Protein AF-0000000068859421 (afdb_homodimer)

Radius of gyration: 28.83 Å; Cα contacts (8 Å, |Δi|>4): 813; chains: 2; bounding box: 102×60×61 Å

pLDDT: mean 76.68, std 23.18, range [29.81, 97.19]

Solvent-accessible surface area (backbone atoms only — not comparable to full-atom values): 22237 Å² total; per-residue (Å²): 136,80,77,77,73,75,71,74,65,72,76,71,73,74,74,86,30,51,60,70,56,60,50,38,40,32,40,31,34,32,44,59,97,84,41,55,30,32,34,34,41,42,32,39,85,33,87,92,76,21,36,33,40,37,36,40,29,18,38,60,92,43,67,87,47,75,74,42,57,28,27,34,34,37,43,57,44,96,71,77,30,45,34,34,36,39,23,40,29,54,62,86,46,54,76,85,67,36,41,71,36,33,52,42,53,54,40,76,32,78,89,63,52,26,34,38,21,67,34,52,30,60,50,92,81,42,39,32,32,35,42,38,33,48,71,79,50,35,36,38,38,38,38,32,24,60,45,97,86,67,43,53,37,79,38,50,34,44,33,32,53,32,60,72,48,53,56,53,56,62,60,69,48,69,72,74,51,71,60,63,73,45,35,59,58,47,47,50,48,45,47,50,47,48,50,52,50,58,69,64,49,73,79,74,76,84,129,136,80,77,78,72,75,71,74,65,72,75,71,71,74,75,85,29,49,60,71,56,62,51,39,41,32,40,29,33,33,43,59,96,83,42,56,32,31,34,34,41,40,31,38,84,34,86,92,76,22,36,33,39,37,35,40,29,18,38,62,93,44,67,86,47,75,76,43,58,27,27,34,34,36,44,57,45,97,69,75,31,44,35,32,37,39,23,40,29,53,60,87,47,55,77,86,69,36,42,70,36,31,52,42,52,53,40,77,33,79,90,63,52,26,34,40,22,68,33,54,31,61,49,93,80,41,40,31,33,34,44,38,33,46,69,82,50,34,36,39,38,39,38,31,25,62,45,98,86,67,42,52,39,79,37,47,35,45,34,31,52,32,60,69,49,53,56,53,55,60,61,70,49,69,72,73,54,72,59,62,71,46,37,57,59,48,48,51,48,46,47,52,49,50,50,53,49,58,69,63,48,74,81,74,74,82,128

Sequence (414 aa):
MEALLLCALPSITSAWTFREFMHGDWDLEGARGGVPLLARYSLDLADGGGLAGKYTEASRDDPSTTLREMVVRVDFDAGAGHQGSFRMGKSGADPAETEPVFDFDFEERNGGAAWLSESTWLGKSGGTIQFSVVGNDAFVLTHATVDAEGRPKLVHWAAKRSERAAATGNASKPKRSLLQRWGWYLGAAILVCAYRVSKDAPKAKPAMEALLLCALPSITSAWTFREFMHGDWDLEGARGGVPLLARYSLDLADGGGLAGKYTEASRDDPSTTLREMVVRVDFDAGAGHQGSFRMGKSGADPAETEPVFDFDFEERNGGAAWLSESTWLGKSGGTIQFSVVGNDAFVLTHATVDAEGRPKLVHWAAKRSERAAATGNASKPKRSLLQRWGWYLGAAILVCAYRVSKDAPKAKPA

Nearest PDB structures (foldseek):
  8ah9-assembly1_A  TM=6.477E-01  e=1.050E-03  synthetic construct
  4nw4-assembly1_A  TM=3.604E-01  e=4.054E-03  Enterococcus faecalis V583
  4kh8-assembly1_A  TM=3.483E-01  e=1.127E-01  Enterococcus faecalis V583
  3rpx-assembly1_C  TM=6.781E-01  e=7.189E+00  Homo sapiens
  8ah9-assembly1_A  TM=6.473E-01  e=1.124E-03  synthetic construct

Structure (mmCIF, N/CA/C/O backbone):
data_AF-0000000068859421-model_v1
#
loop_
_entity.id
_entity.type
_entity.pdbx_description
1 polymer 'Uncharacterized protein'
#
loop_
_atom_site.group_PDB
_atom_site.id
_atom_site.type_symbol
_atom_site.label_atom_id
_atom_site.label_alt_id
_atom_site.label_comp_id
_atom_site.label_asym_id
_atom_site.label_entity_id
_atom_site.label_seq_id
_atom_site.pdbx_PDB_ins_code
_atom_site.Cartn_x
_atom_site.Cartn_y
_atom_site.Cartn_z
_atom_site.occupancy
_atom_site.B_iso_or_equiv
_atom_site.auth_seq_id
_atom_site.auth_comp_id
_atom_site.auth_asym_id
_atom_site.auth_atom_id
_atom_site.pdbx_PDB_model_num
ATOM 1 N N . MET A 1 1 ? 46.844 5.707 -33.438 1 32.88 1 MET A N 1
ATOM 2 C CA . MET A 1 1 ? 45.875 6.578 -32.781 1 32.88 1 MET A CA 1
ATOM 3 C C . MET A 1 1 ? 44.5 5.949 -32.781 1 32.88 1 MET A C 1
ATOM 5 O O . MET A 1 1 ? 43.719 6.164 -33.688 1 32.88 1 MET A O 1
ATOM 9 N N . GLU A 1 2 ? 44.406 4.656 -32.406 1 39.38 2 GLU A N 1
ATOM 10 C CA . GLU A 1 2 ? 43.156 3.895 -32.375 1 39.38 2 GLU A CA 1
ATOM 11 C C . GLU A 1 2 ? 42.25 4.383 -31.25 1 39.38 2 GLU A C 1
ATOM 13 O O . GLU A 1 2 ? 42.656 4.469 -30.094 1 39.38 2 GLU A O 1
ATOM 18 N N . ALA A 1 3 ? 41.281 5.273 -31.641 1 35.69 3 ALA A N 1
ATOM 19 C CA . ALA A 1 3 ? 40.156 5.758 -30.828 1 35.69 3 ALA A CA 1
ATOM 20 C C . ALA A 1 3 ? 39.375 4.594 -30.219 1 35.69 3 ALA A C 1
ATOM 22 O O . ALA A 1 3 ? 38.812 3.785 -30.953 1 35.69 3 ALA A O 1
ATOM 23 N N . LEU A 1 4 ? 39.875 4.117 -29.109 1 37.03 4 LEU A N 1
ATOM 24 C CA . LEU A 1 4 ? 39 3.254 -28.344 1 37.03 4 LEU A CA 1
ATOM 25 C C . LEU A 1 4 ? 37.656 3.945 -28.062 1 37.03 4 LEU A C 1
ATOM 27 O O . LEU A 1 4 ? 37.594 4.922 -27.312 1 37.03 4 LEU A O 1
ATOM 31 N N . LEU A 1 5 ? 36.781 3.977 -29.094 1 33.84 5 LEU A N 1
ATOM 32 C CA . LEU A 1 5 ? 35.406 4.312 -28.844 1 33.84 5 LEU A CA 1
ATOM 33 C C . LEU A 1 5 ? 34.812 3.438 -27.734 1 33.84 5 LEU A C 1
ATOM 35 O O . LEU A 1 5 ? 34.625 2.232 -27.922 1 33.84 5 LEU A O 1
ATOM 39 N N . LEU A 1 6 ? 35.156 3.734 -26.516 1 36.88 6 LEU A N 1
ATOM 40 C CA . LEU A 1 6 ? 34.312 3.191 -25.453 1 36.88 6 LEU A CA 1
ATOM 41 C C . LEU A 1 6 ? 32.844 3.438 -25.734 1 36.88 6 LEU A C 1
ATOM 43 O O . LEU A 1 6 ? 32.375 4.582 -25.719 1 36.88 6 LEU A O 1
ATOM 47 N N . CYS A 1 7 ? 32.219 2.682 -26.625 1 34.28 7 CYS A N 1
ATOM 48 C CA . CYS A 1 7 ? 30.766 2.646 -26.734 1 34.28 7 CYS A CA 1
ATOM 49 C C . CYS A 1 7 ? 30.109 2.582 -25.359 1 34.28 7 CYS A C 1
ATOM 51 O O . CYS A 1 7 ? 30.266 1.6 -24.641 1 34.28 7 CYS A O 1
ATOM 53 N N . ALA A 1 8 ? 30.031 3.693 -24.719 1 37.78 8 ALA A N 1
ATOM 54 C CA . ALA A 1 8 ? 29.047 3.771 -23.641 1 37.78 8 ALA A CA 1
ATOM 55 C C . ALA A 1 8 ? 27.766 3.027 -24.016 1 37.78 8 ALA A C 1
ATOM 57 O O . ALA A 1 8 ? 27.016 3.467 -24.891 1 37.78 8 ALA A O 1
ATOM 58 N N . LEU A 1 9 ? 27.75 1.721 -24.016 1 38.5 9 LEU A N 1
ATOM 59 C CA . LEU A 1 9 ? 26.453 1.032 -24.094 1 38.5 9 LEU A CA 1
ATOM 60 C C . LEU A 1 9 ? 25.422 1.703 -23.203 1 38.5 9 LEU A C 1
ATOM 62 O O . LEU A 1 9 ? 25.672 1.931 -22.016 1 38.5 9 LEU A O 1
ATOM 66 N N . PRO A 1 10 ? 24.562 2.441 -23.703 1 41.28 10 PRO A N 1
ATOM 67 C CA . PRO A 1 10 ? 23.469 2.889 -22.844 1 41.28 10 PRO A CA 1
ATOM 68 C C . PRO A 1 10 ? 22.969 1.79 -21.906 1 41.28 10 PRO A C 1
ATOM 70 O O . PRO A 1 10 ? 22.812 0.642 -22.328 1 41.28 10 PRO A O 1
ATOM 73 N N . SER A 1 11 ? 23.469 1.696 -20.75 1 39.78 11 SER A N 1
ATOM 74 C CA . SER A 1 11 ? 22.766 0.856 -19.781 1 39.78 11 SER A CA 1
ATOM 75 C C . SER A 1 11 ? 21.25 0.879 -20.016 1 39.78 11 SER A C 1
ATOM 77 O O . SER A 1 11 ? 20.609 1.908 -19.812 1 39.78 11 SER A O 1
ATOM 79 N N . ILE A 1 12 ? 20.734 0.264 -20.984 1 39.09 12 ILE A N 1
ATOM 80 C CA . ILE A 1 12 ? 19.312 -0.001 -21.078 1 39.09 12 ILE A CA 1
ATOM 81 C C . ILE A 1 12 ? 18.75 -0.353 -19.703 1 39.09 12 ILE A C 1
ATOM 83 O O . ILE A 1 12 ? 19.016 -1.439 -19.172 1 39.09 12 ILE A O 1
ATOM 87 N N . THR A 1 13 ? 18.828 0.462 -18.75 1 50.66 13 THR A N 1
ATOM 88 C CA . THR A 1 13 ? 18.047 0.221 -17.531 1 50.66 13 THR A CA 1
ATOM 89 C C . THR A 1 13 ? 16.719 -0.453 -17.875 1 50.66 13 THR A C 1
ATOM 91 O O . THR A 1 13 ? 15.938 0.079 -18.656 1 50.66 13 THR A O 1
ATOM 94 N N . SER A 1 14 ? 16.672 -1.712 -18.031 1 62.25 14 SER A N 1
ATOM 95 C CA . SER A 1 14 ? 15.508 -2.521 -18.375 1 62.25 14 SER A CA 1
ATOM 96 C C . SER A 1 14 ? 14.25 -2.002 -17.672 1 62.25 14 SER A C 1
ATOM 98 O O . SER A 1 14 ? 14.281 -1.697 -16.484 1 62.25 14 SER A O 1
ATOM 100 N N . ALA A 1 15 ? 13.297 -1.542 -18.422 1 80.31 15 ALA A N 1
ATOM 101 C CA . ALA A 1 15 ? 11.984 -1.053 -18 1 80.31 15 ALA A CA 1
ATOM 102 C C . ALA A 1 15 ? 11.32 -2.023 -17.031 1 80.31 15 ALA A C 1
ATOM 104 O O . ALA A 1 15 ? 11.484 -3.24 -17.156 1 80.31 15 ALA A O 1
ATOM 105 N N . TRP A 1 16 ? 10.914 -1.657 -15.938 1 87.06 16 TRP A N 1
ATOM 106 C CA . TRP A 1 16 ? 10.219 -2.441 -14.922 1 87.06 16 TRP A CA 1
ATOM 107 C C . TRP A 1 16 ? 9.109 -3.275 -15.547 1 87.06 16 TRP A C 1
ATOM 109 O O . TRP A 1 16 ? 8.344 -2.779 -16.375 1 87.06 16 TRP A O 1
ATOM 119 N N . THR A 1 17 ? 9.125 -4.578 -15.281 1 90.31 17 THR A N 1
ATOM 120 C CA . THR A 1 17 ? 7.977 -5.426 -15.594 1 90.31 17 THR A CA 1
ATOM 121 C C . THR A 1 17 ? 7.523 -6.191 -14.352 1 90.31 17 THR A C 1
ATOM 123 O O . THR A 1 17 ? 8.344 -6.555 -13.508 1 90.31 17 THR A O 1
ATOM 126 N N . PHE A 1 18 ? 6.324 -6.5 -14.305 1 93.44 18 PHE A N 1
ATOM 127 C CA . PHE A 1 18 ? 5.812 -7.238 -13.156 1 93.44 18 PHE A CA 1
ATOM 128 C C . PHE A 1 18 ? 6.355 -8.664 -13.141 1 93.44 18 PHE A C 1
ATOM 130 O O . PHE A 1 18 ? 6.551 -9.25 -12.078 1 93.44 18 PHE A O 1
ATOM 137 N N . ARG A 1 19 ? 6.578 -9.195 -14.305 1 93 19 ARG A N 1
ATOM 138 C CA . ARG A 1 19 ? 7.145 -10.539 -14.406 1 93 19 ARG A CA 1
ATOM 139 C C . ARG A 1 19 ? 8.484 -10.625 -13.688 1 93 19 ARG A C 1
ATOM 141 O O . ARG A 1 19 ? 8.695 -11.516 -12.859 1 93 19 ARG A O 1
ATOM 148 N N . GLU A 1 20 ? 9.367 -9.695 -14.008 1 91.12 20 GLU A N 1
ATOM 149 C CA . GLU A 1 20 ? 10.68 -9.68 -13.367 1 91.12 20 GLU A CA 1
ATOM 150 C C . GLU A 1 20 ? 10.57 -9.336 -11.891 1 91.12 20 GLU A C 1
ATOM 152 O O . GLU A 1 20 ? 11.289 -9.898 -11.062 1 91.12 20 GLU A O 1
ATOM 157 N N . PHE A 1 21 ? 9.734 -8.492 -11.602 1 92.81 21 PHE A N 1
ATOM 158 C CA . PHE A 1 21 ? 9.555 -8.062 -10.219 1 92.81 21 PHE A CA 1
ATOM 159 C C . PHE A 1 21 ? 9.094 -9.234 -9.344 1 92.81 21 PHE A C 1
ATOM 161 O O . PHE A 1 21 ? 9.641 -9.453 -8.266 1 92.81 21 PHE A O 1
ATOM 168 N N . MET A 1 22 ? 8.07 -9.992 -9.812 1 95.5 22 MET A N 1
ATOM 169 C CA . MET A 1 22 ? 7.402 -10.992 -8.977 1 95.5 22 MET A CA 1
ATOM 170 C C . MET A 1 22 ? 8.195 -12.297 -8.953 1 95.5 22 MET A C 1
ATOM 172 O O . MET A 1 22 ? 7.965 -13.148 -8.086 1 95.5 22 MET A O 1
ATOM 176 N N . HIS A 1 23 ? 9.086 -12.43 -9.883 1 94.94 23 HIS A N 1
ATOM 177 C CA . HIS A 1 23 ? 9.906 -13.633 -9.93 1 94.94 23 HIS A CA 1
ATOM 178 C C . HIS A 1 23 ? 10.742 -13.781 -8.656 1 94.94 23 HIS A C 1
ATOM 180 O O . HIS A 1 23 ? 11.367 -12.82 -8.203 1 94.94 23 HIS A O 1
ATOM 186 N N . GLY A 1 24 ? 10.688 -15 -8.125 1 95.94 24 GLY A N 1
ATOM 187 C CA . GLY A 1 24 ? 11.508 -15.289 -6.957 1 95.94 24 GLY A CA 1
ATOM 188 C C . GLY A 1 24 ? 10.695 -15.516 -5.695 1 95.94 24 GLY A C 1
ATOM 189 O O . GLY A 1 24 ? 9.5 -15.805 -5.766 1 95.94 24 GLY A O 1
ATOM 190 N N . ASP A 1 25 ? 11.391 -15.469 -4.578 1 96.88 25 ASP A N 1
ATOM 191 C CA . ASP A 1 25 ? 10.781 -15.766 -3.283 1 96.88 25 ASP A CA 1
ATOM 192 C C . ASP A 1 25 ? 10.383 -14.484 -2.557 1 96.88 25 ASP A C 1
ATOM 194 O O . ASP A 1 25 ? 11.164 -13.531 -2.494 1 96.88 25 ASP A O 1
ATOM 198 N N . TRP A 1 26 ? 9.195 -14.539 -2.055 1 95.94 26 TRP A N 1
ATOM 199 C CA . TRP A 1 26 ? 8.641 -13.398 -1.333 1 95.94 26 TRP A CA 1
ATOM 200 C C . TRP A 1 26 ? 8.148 -13.82 0.048 1 95.94 26 TRP A C 1
ATOM 202 O O . TRP A 1 26 ? 7.461 -14.836 0.186 1 95.94 26 TRP A O 1
ATOM 212 N N . ASP A 1 27 ? 8.484 -13.07 1.048 1 93.94 27 ASP A N 1
ATOM 213 C CA . ASP A 1 27 ? 7.945 -13.227 2.396 1 93.94 27 ASP A CA 1
ATOM 214 C C . ASP A 1 27 ? 6.852 -12.203 2.676 1 93.94 27 ASP A C 1
ATOM 216 O O . ASP A 1 27 ? 7.066 -11 2.508 1 93.94 27 ASP A O 1
ATOM 220 N N . LEU A 1 28 ? 5.738 -12.648 3.08 1 94.88 28 LEU A N 1
ATOM 221 C CA . LEU A 1 28 ? 4.598 -11.773 3.348 1 94.88 28 LEU A CA 1
ATOM 222 C C . LEU A 1 28 ? 4.203 -11.828 4.82 1 94.88 28 LEU A C 1
ATOM 224 O O . LEU A 1 28 ? 4.336 -12.875 5.461 1 94.88 28 LEU A O 1
ATOM 228 N N . GLU A 1 29 ? 3.727 -10.758 5.305 1 94.12 29 GLU A N 1
ATOM 229 C CA . GLU A 1 29 ? 3.098 -10.664 6.621 1 94.12 29 GLU A CA 1
ATOM 230 C C . GLU A 1 29 ? 1.745 -9.969 6.535 1 94.12 29 GLU A C 1
ATOM 232 O O . GLU A 1 29 ? 1.6 -8.969 5.828 1 94.12 29 GLU A O 1
ATOM 237 N N . GLY A 1 30 ? 0.806 -10.508 7.145 1 91.31 30 GLY A N 1
ATOM 238 C CA . GLY A 1 30 ? -0.535 -9.953 7.188 1 91.31 30 GLY A CA 1
ATOM 239 C C . GLY A 1 30 ? -1.342 -10.422 8.383 1 91.31 30 GLY A C 1
ATOM 240 O O . GLY A 1 30 ? -0.776 -10.859 9.391 1 91.31 30 GLY A O 1
ATOM 241 N N . ALA A 1 31 ? -2.57 -10.039 8.297 1 84.75 31 ALA A N 1
ATOM 242 C CA . ALA A 1 31 ? -3.486 -10.477 9.344 1 84.75 31 ALA A CA 1
ATOM 243 C C . ALA A 1 31 ? -4.871 -10.766 8.781 1 84.75 31 ALA A C 1
ATOM 245 O O . ALA A 1 31 ? -5.32 -10.094 7.848 1 84.75 31 ALA A O 1
ATOM 246 N N . ARG A 1 32 ? -5.438 -11.703 9.273 1 81.56 32 ARG A N 1
ATOM 247 C CA . ARG A 1 32 ? -6.828 -12.031 8.977 1 81.56 32 ARG A CA 1
ATOM 248 C C . ARG A 1 32 ? -7.633 -12.203 10.266 1 81.56 32 ARG A C 1
ATOM 250 O O . ARG A 1 32 ? -7.312 -13.055 11.094 1 81.56 32 ARG A O 1
ATOM 257 N N . GLY A 1 33 ? -8.695 -11.344 10.375 1 75.38 33 GLY A N 1
ATOM 258 C CA . GLY A 1 33 ? -9.484 -11.398 11.594 1 75.38 33 GLY A CA 1
ATOM 259 C C . GLY A 1 33 ? -8.672 -11.094 12.844 1 75.38 33 GLY A C 1
ATOM 260 O O . GLY A 1 33 ? -8.859 -11.742 13.875 1 75.38 33 GLY A O 1
ATOM 261 N N . GLY A 1 34 ? -7.699 -10.305 12.609 1 77.5 34 GLY A N 1
ATOM 262 C CA . GLY A 1 34 ? -6.883 -9.906 13.742 1 77.5 34 GLY A CA 1
ATOM 263 C C . GLY A 1 34 ? -5.766 -10.891 14.047 1 77.5 34 GLY A C 1
ATOM 264 O O . GLY A 1 34 ? -4.949 -10.648 14.938 1 77.5 34 GLY A O 1
ATOM 265 N N . VAL A 1 35 ? -5.719 -12 13.398 1 83.12 35 VAL A N 1
ATOM 266 C CA . VAL A 1 35 ? -4.684 -13 13.617 1 83.12 35 VAL A CA 1
ATOM 267 C C . VAL A 1 35 ? -3.506 -12.75 12.672 1 83.12 35 VAL A C 1
ATOM 269 O O . VAL A 1 35 ? -3.666 -12.758 11.453 1 83.12 35 VAL A O 1
ATOM 272 N N . PRO A 1 36 ? -2.363 -12.57 13.258 1 88.19 36 PRO A N 1
ATOM 273 C CA . PRO A 1 36 ? -1.191 -12.344 12.406 1 88.19 36 PRO A CA 1
ATOM 274 C C . PRO A 1 36 ? -0.765 -13.594 11.641 1 88.19 36 PRO A C 1
ATOM 276 O O . PRO A 1 36 ? -0.732 -14.688 12.211 1 88.19 36 PRO A O 1
ATOM 279 N N . LEU A 1 37 ? -0.41 -13.43 10.43 1 93.56 37 LEU A N 1
ATOM 280 C CA . LEU A 1 37 ? -0.058 -14.531 9.547 1 93.56 37 LEU A CA 1
ATOM 281 C C . LEU A 1 37 ? 1.232 -14.234 8.789 1 93.56 37 LEU A C 1
ATOM 283 O O . LEU A 1 37 ? 1.564 -13.07 8.555 1 93.56 37 LEU A O 1
ATOM 287 N N . LEU A 1 38 ? 1.902 -15.328 8.516 1 94.81 38 LEU A N 1
ATOM 288 C CA . LEU A 1 38 ? 3.021 -15.328 7.578 1 94.81 38 LEU A CA 1
ATOM 289 C C . LEU A 1 38 ? 2.66 -16.078 6.297 1 94.81 38 LEU A C 1
ATOM 291 O O . LEU A 1 38 ? 1.947 -17.078 6.34 1 94.81 38 LEU A O 1
ATOM 295 N N . ALA A 1 39 ? 3.17 -15.531 5.25 1 96.12 39 ALA A N 1
ATOM 296 C CA . ALA A 1 39 ? 2.975 -16.234 3.984 1 96.12 39 ALA A CA 1
ATOM 297 C C . ALA A 1 39 ? 4.219 -16.141 3.107 1 96.12 39 ALA A C 1
ATOM 299 O O . ALA A 1 39 ? 5.137 -15.359 3.4 1 96.12 39 ALA A O 1
ATOM 300 N N . ARG A 1 40 ? 4.23 -17 2.117 1 96.19 40 ARG A N 1
ATOM 301 C CA . ARG A 1 40 ? 5.355 -17.016 1.188 1 96.19 40 ARG A CA 1
ATOM 302 C C . ARG A 1 40 ? 4.891 -17.344 -0.229 1 96.19 40 ARG A C 1
ATOM 304 O O . ARG A 1 40 ? 4.062 -18.234 -0.432 1 96.19 40 ARG A O 1
ATOM 311 N N . TYR A 1 41 ? 5.402 -16.562 -1.103 1 97.19 41 TYR A N 1
ATOM 312 C CA . TYR A 1 41 ? 5.367 -16.953 -2.506 1 97.19 41 TYR A CA 1
ATOM 313 C C . TYR A 1 41 ? 6.719 -17.484 -2.957 1 97.19 41 TYR A C 1
ATOM 315 O O . TYR A 1 41 ? 7.762 -16.953 -2.588 1 97.19 41 TYR A O 1
ATOM 323 N N . SER A 1 42 ? 6.707 -18.547 -3.691 1 97 42 SER A N 1
ATOM 324 C CA . SER A 1 42 ? 7.844 -19.031 -4.469 1 97 42 SER A CA 1
ATOM 325 C C . SER A 1 42 ? 7.469 -19.219 -5.934 1 97 42 SER A C 1
ATOM 327 O O . SER A 1 42 ? 6.715 -20.141 -6.273 1 97 42 SER A O 1
ATOM 329 N N . LEU A 1 43 ? 7.984 -18.328 -6.73 1 96.12 43 LEU A N 1
ATOM 330 C CA . LEU A 1 43 ? 7.543 -18.297 -8.117 1 96.12 43 LEU A CA 1
ATOM 331 C C . LEU A 1 43 ? 8.734 -18.406 -9.07 1 96.12 43 LEU A C 1
ATOM 333 O O . LEU A 1 43 ? 9.695 -17.641 -8.953 1 96.12 43 LEU A O 1
ATOM 337 N N . ASP A 1 44 ? 8.617 -19.281 -10.047 1 95.19 44 ASP A N 1
ATOM 338 C CA . ASP A 1 44 ? 9.641 -19.469 -11.07 1 95.19 44 ASP A CA 1
ATOM 339 C C . ASP A 1 44 ? 9.055 -19.312 -12.469 1 95.19 44 ASP A C 1
ATOM 341 O O . ASP A 1 44 ? 7.836 -19.344 -12.648 1 95.19 44 ASP A O 1
ATOM 345 N N . LEU A 1 45 ? 9.992 -19.094 -13.328 1 93.56 45 LEU A N 1
ATOM 346 C CA . LEU A 1 45 ? 9.555 -19.016 -14.719 1 93.56 45 LEU A CA 1
ATOM 347 C C . LEU A 1 45 ? 8.906 -20.312 -15.172 1 93.56 45 LEU A C 1
ATOM 349 O O . LEU A 1 45 ? 9.414 -21.391 -14.875 1 93.56 45 LEU A O 1
ATOM 353 N N . ALA A 1 46 ? 7.773 -20.156 -15.773 1 91.06 46 ALA A N 1
ATOM 354 C CA . ALA A 1 46 ? 7.043 -21.297 -16.297 1 91.06 46 ALA A CA 1
ATOM 355 C C . ALA A 1 46 ? 7.047 -21.312 -17.828 1 91.06 46 ALA A C 1
ATOM 357 O O . ALA A 1 46 ? 7.406 -20.312 -18.453 1 91.06 46 ALA A O 1
ATOM 358 N N . ASP A 1 47 ? 6.602 -22.422 -18.328 1 84.25 47 ASP A N 1
ATOM 359 C CA . ASP A 1 47 ? 6.453 -22.531 -19.766 1 84.25 47 ASP A CA 1
ATOM 360 C C . ASP A 1 47 ? 5.445 -21.5 -20.297 1 84.25 47 ASP A C 1
ATOM 362 O O . ASP A 1 47 ? 4.418 -21.25 -19.656 1 84.25 47 ASP A O 1
ATOM 366 N N . GLY A 1 48 ? 5.742 -20.891 -21.406 1 84.94 48 GLY A N 1
ATOM 367 C CA . GLY A 1 48 ? 4.84 -19.906 -21.984 1 84.94 48 GLY A CA 1
ATOM 368 C C . GLY A 1 48 ? 5.109 -18.484 -21.516 1 84.94 48 GLY A C 1
ATOM 369 O O . GLY A 1 48 ? 4.355 -17.562 -21.828 1 84.94 48 GLY A O 1
ATOM 370 N N . GLY A 1 49 ? 6.074 -18.359 -20.672 1 87.88 49 GLY A N 1
ATOM 371 C CA . GLY A 1 49 ? 6.508 -17.031 -20.297 1 87.88 49 GLY A CA 1
ATOM 372 C C . GLY A 1 49 ? 5.863 -16.531 -19.016 1 87.88 49 GLY A C 1
ATOM 373 O O . GLY A 1 49 ? 6.121 -15.406 -18.578 1 87.88 49 GLY A O 1
ATOM 374 N N . GLY A 1 50 ? 5 -17.344 -18.422 1 93.06 50 GLY A N 1
ATOM 375 C CA . GLY A 1 50 ? 4.387 -16.984 -17.156 1 93.06 50 GLY A CA 1
ATOM 376 C C . GLY A 1 50 ? 5.238 -17.359 -15.953 1 93.06 50 GLY A C 1
ATOM 377 O O . GLY A 1 50 ? 6.426 -17.656 -16.094 1 93.06 50 GLY A O 1
ATOM 378 N N . LEU A 1 51 ? 4.727 -17.125 -14.797 1 95.06 51 LEU A N 1
ATOM 379 C CA . LEU A 1 51 ? 5.316 -17.594 -13.555 1 95.06 51 LEU A CA 1
ATOM 380 C C . LEU A 1 51 ? 4.457 -18.688 -12.922 1 95.06 51 LEU A C 1
ATOM 382 O O . LEU A 1 51 ? 3.232 -18.688 -13.062 1 95.06 51 LEU A O 1
ATOM 386 N N . ALA A 1 52 ? 5.133 -19.625 -12.258 1 95.81 52 ALA A N 1
ATOM 387 C CA . ALA A 1 52 ? 4.438 -20.672 -11.523 1 95.81 52 ALA A CA 1
ATOM 388 C C . ALA A 1 52 ? 5.184 -21.016 -10.234 1 95.81 52 ALA A C 1
ATOM 390 O O . ALA A 1 52 ? 6.41 -20.906 -10.18 1 95.81 52 ALA A O 1
ATOM 391 N N . GLY A 1 53 ? 4.367 -21.438 -9.266 1 96.38 53 GLY A N 1
ATOM 392 C CA . GLY A 1 53 ? 4.969 -21.828 -8 1 96.38 53 GLY A CA 1
ATOM 393 C C . GLY A 1 53 ? 3.951 -22.062 -6.902 1 96.38 53 GLY A C 1
ATOM 394 O O . GLY A 1 53 ? 2.912 -22.688 -7.141 1 96.38 53 GLY A O 1
ATOM 395 N N . LYS A 1 54 ? 4.359 -21.625 -5.742 1 96.56 54 LYS A N 1
ATOM 396 C CA . LYS A 1 54 ? 3.537 -21.984 -4.59 1 96.56 54 LYS A CA 1
ATOM 397 C C . LYS A 1 54 ? 3.318 -20.797 -3.672 1 96.56 54 LYS A C 1
ATOM 399 O O . LYS A 1 54 ? 4.141 -19.875 -3.635 1 96.56 54 LYS A O 1
ATOM 404 N N . TYR A 1 55 ? 2.191 -20.828 -3.006 1 96.94 55 TYR A N 1
ATOM 405 C CA . TYR A 1 55 ? 1.84 -19.969 -1.883 1 96.94 55 TYR A CA 1
ATOM 406 C C . TYR A 1 55 ? 1.627 -20.781 -0.613 1 96.94 55 TYR A C 1
ATOM 408 O O . TYR A 1 55 ? 0.895 -21.781 -0.621 1 96.94 55 TYR A O 1
ATOM 416 N N . THR A 1 56 ? 2.283 -20.375 0.468 1 97.12 56 THR A N 1
ATOM 417 C CA . THR A 1 56 ? 2.078 -21.031 1.754 1 97.12 56 THR A CA 1
ATOM 418 C C . THR A 1 56 ? 1.77 -20.016 2.842 1 97.12 56 THR A C 1
ATOM 420 O O . THR A 1 56 ? 2.266 -18.891 2.797 1 97.12 56 THR A O 1
ATOM 423 N N . GLU A 1 57 ? 0.953 -20.406 3.781 1 96.25 57 GLU A N 1
ATOM 424 C CA . GLU A 1 57 ? 0.607 -19.578 4.938 1 96.25 57 GLU A CA 1
ATOM 425 C C . GLU A 1 57 ? 0.87 -20.328 6.242 1 96.25 57 GLU A C 1
ATOM 427 O O . GLU A 1 57 ? 0.668 -21.547 6.32 1 96.25 57 GLU A O 1
ATOM 432 N N . ALA A 1 58 ? 1.293 -19.562 7.184 1 95.25 58 ALA A N 1
ATOM 433 C CA . ALA A 1 58 ? 1.489 -20.078 8.539 1 95.25 58 ALA A CA 1
ATOM 434 C C . ALA A 1 58 ? 1.126 -19.016 9.578 1 95.25 58 ALA A C 1
ATOM 436 O O . ALA A 1 58 ? 1.037 -17.828 9.266 1 95.25 58 ALA A O 1
ATOM 437 N N . SER A 1 59 ? 0.815 -19.516 10.758 1 92.5 59 SER A N 1
ATOM 438 C CA . SER A 1 59 ? 0.64 -18.562 11.852 1 92.5 59 SER A CA 1
ATOM 439 C C . SER A 1 59 ? 1.972 -17.938 12.266 1 92.5 59 SER A C 1
ATOM 441 O O . SER A 1 59 ? 2.994 -18.625 12.312 1 92.5 59 SER A O 1
ATOM 443 N N . ARG A 1 60 ? 1.884 -16.672 12.547 1 89.5 60 ARG A N 1
ATOM 444 C CA . ARG A 1 60 ? 3.096 -16.031 13.031 1 89.5 60 ARG A CA 1
ATOM 445 C C . ARG A 1 60 ? 3.578 -16.656 14.336 1 89.5 60 ARG A C 1
ATOM 447 O O . ARG A 1 60 ? 4.781 -16.719 14.594 1 89.5 60 ARG A O 1
ATOM 454 N N . ASP A 1 61 ? 2.664 -17.156 15.172 1 87.06 61 ASP A N 1
ATOM 455 C CA . ASP A 1 61 ? 2.973 -17.75 16.469 1 87.06 61 ASP A CA 1
ATOM 456 C C . ASP A 1 61 ? 3.496 -19.172 16.328 1 87.06 61 ASP A C 1
ATOM 458 O O . ASP A 1 61 ? 4.184 -19.688 17.203 1 87.06 61 ASP A O 1
ATOM 462 N N . ASP A 1 62 ? 3.191 -19.844 15.195 1 90.12 62 ASP A N 1
ATOM 463 C CA . ASP A 1 62 ? 3.684 -21.188 14.875 1 90.12 62 ASP A CA 1
ATOM 464 C C . ASP A 1 62 ? 4.051 -21.297 13.398 1 90.12 62 ASP A C 1
ATOM 466 O O . ASP A 1 62 ? 3.328 -21.922 12.617 1 90.12 62 ASP A O 1
ATOM 470 N N . PRO A 1 63 ? 5.195 -20.812 13.086 1 87.81 63 PRO A N 1
ATOM 471 C CA . PRO A 1 63 ? 5.555 -20.719 11.672 1 87.81 63 PRO A CA 1
ATOM 472 C C . PRO A 1 63 ? 5.859 -22.078 11.055 1 87.81 63 PRO A C 1
ATOM 474 O O . PRO A 1 63 ? 5.973 -22.203 9.828 1 87.81 63 PRO A O 1
ATOM 477 N N . SER A 1 64 ? 5.965 -23.094 11.891 1 90.19 64 SER A N 1
ATOM 478 C CA . SER A 1 64 ? 6.348 -24.406 11.375 1 90.19 64 SER A CA 1
ATOM 479 C C . SER A 1 64 ? 5.145 -25.156 10.805 1 90.19 64 SER A C 1
ATOM 481 O O . SER A 1 64 ? 5.301 -26.125 10.07 1 90.19 64 SER A O 1
ATOM 483 N N . THR A 1 65 ? 4.008 -24.719 11.18 1 91.94 65 THR A N 1
ATOM 484 C CA . THR A 1 65 ? 2.799 -25.391 10.727 1 91.94 65 THR A CA 1
ATOM 485 C C . THR A 1 65 ? 2.166 -24.641 9.555 1 91.94 65 THR A C 1
ATOM 487 O O . THR A 1 65 ? 1.798 -23.484 9.688 1 91.94 65 THR A O 1
ATOM 490 N N . THR A 1 66 ? 2.014 -25.344 8.539 1 93 66 THR A N 1
ATOM 491 C CA . THR A 1 66 ? 1.375 -24.766 7.355 1 93 66 THR A CA 1
ATOM 492 C C . THR A 1 66 ? -0.143 -24.781 7.508 1 93 66 THR A C 1
ATOM 494 O O . THR A 1 66 ? -0.749 -25.828 7.723 1 93 66 THR A O 1
ATOM 497 N N . LEU A 1 67 ? -0.704 -23.609 7.387 1 92.5 67 LEU A N 1
ATOM 498 C CA . LEU A 1 67 ? -2.154 -23.469 7.477 1 92.5 67 LEU A CA 1
ATOM 499 C C . LEU A 1 67 ? -2.801 -23.625 6.102 1 92.5 67 LEU A C 1
ATOM 501 O O . LEU A 1 67 ? -3.945 -24.078 5.996 1 92.5 67 LEU A O 1
ATOM 505 N N . ARG A 1 68 ? -2.094 -23.188 5.145 1 93.62 68 ARG A N 1
ATOM 506 C CA . ARG A 1 68 ? -2.617 -23.203 3.781 1 93.62 68 ARG A CA 1
ATOM 507 C C . ARG A 1 68 ? -1.489 -23.328 2.762 1 93.62 68 ARG A C 1
ATOM 509 O O . ARG A 1 68 ? -0.43 -22.719 2.926 1 93.62 68 ARG A O 1
ATOM 516 N N . GLU A 1 69 ? -1.726 -24.141 1.777 1 95.75 69 GLU A N 1
ATOM 517 C CA . GLU A 1 69 ? -0.848 -24.266 0.617 1 95.75 69 GLU A CA 1
ATOM 518 C C . GLU A 1 69 ? -1.646 -24.25 -0.684 1 95.75 69 GLU A C 1
ATOM 520 O O . GLU A 1 69 ? -2.67 -24.922 -0.803 1 95.75 69 GLU A O 1
ATOM 525 N N . MET A 1 70 ? -1.147 -23.453 -1.587 1 96.31 70 MET A N 1
ATOM 526 C CA . MET A 1 70 ? -1.822 -23.328 -2.877 1 96.31 70 MET A CA 1
ATOM 527 C C . MET A 1 70 ? -0.814 -23.312 -4.02 1 96.31 70 MET A C 1
ATOM 529 O O . MET A 1 70 ? 0.337 -22.922 -3.834 1 96.31 70 MET A O 1
ATOM 533 N N . VAL A 1 71 ? -1.271 -23.75 -5.145 1 96.94 71 VAL A N 1
ATOM 534 C CA . VAL A 1 71 ? -0.526 -23.562 -6.383 1 96.94 71 VAL A CA 1
ATOM 535 C C . VAL A 1 71 ? -0.845 -22.188 -6.973 1 96.94 71 VAL A C 1
ATOM 537 O O . VAL A 1 71 ? -2.002 -21.766 -6.973 1 96.94 71 VAL A O 1
ATOM 540 N N . VAL A 1 72 ? 0.195 -21.516 -7.41 1 96.62 72 VAL A N 1
ATOM 541 C CA . VAL A 1 72 ? 0.045 -20.172 -7.969 1 96.62 72 VAL A CA 1
ATOM 542 C C . VAL A 1 72 ? 0.556 -20.141 -9.406 1 96.62 72 VAL A C 1
ATOM 544 O O . VAL A 1 72 ? 1.597 -20.734 -9.711 1 96.62 72 VAL A O 1
ATOM 547 N N . ARG A 1 73 ? -0.143 -19.484 -10.227 1 96.19 73 ARG A N 1
ATOM 548 C CA . ARG A 1 73 ? 0.283 -19.188 -11.586 1 96.19 73 ARG A CA 1
ATOM 549 C C . ARG A 1 73 ? 0.011 -17.734 -11.953 1 96.19 73 ARG A C 1
ATOM 551 O O . ARG A 1 73 ? -1.032 -17.188 -11.594 1 96.19 73 ARG A O 1
ATOM 558 N N . VAL A 1 74 ? 0.957 -17.109 -12.594 1 95.81 74 VAL A N 1
ATOM 559 C CA . VAL A 1 74 ? 0.807 -15.742 -13.086 1 95.81 74 VAL A CA 1
ATOM 560 C C . VAL A 1 74 ? 0.997 -15.711 -14.602 1 95.81 74 VAL A C 1
ATOM 562 O O . VAL A 1 74 ? 2.072 -16.047 -15.109 1 95.81 74 VAL A O 1
ATOM 565 N N . ASP A 1 75 ? -0.033 -15.32 -15.266 1 95.25 75 ASP A N 1
ATOM 566 C CA . ASP A 1 75 ? 0.015 -15.203 -16.719 1 95.25 75 ASP A CA 1
ATOM 567 C C . ASP A 1 75 ? 0.101 -13.742 -17.156 1 95.25 75 ASP A C 1
ATOM 569 O O . ASP A 1 75 ? -0.562 -12.883 -16.578 1 95.25 75 ASP A O 1
ATOM 573 N N . PHE A 1 76 ? 0.849 -13.523 -18.125 1 94.88 76 PHE A N 1
ATOM 574 C CA . PHE A 1 76 ? 1.051 -12.164 -18.625 1 94.88 76 PHE A CA 1
ATOM 575 C C . PHE A 1 76 ? 0.5 -12.008 -20.031 1 94.88 76 PHE A C 1
ATOM 577 O O . PHE A 1 76 ? 0.638 -12.914 -20.859 1 94.88 76 PHE A O 1
ATOM 584 N N . ASP A 1 77 ? -0.228 -10.969 -20.234 1 89.62 77 ASP A N 1
ATOM 585 C CA . ASP A 1 77 ? -0.709 -10.656 -21.578 1 89.62 77 ASP A CA 1
ATOM 586 C C . ASP A 1 77 ? 0.448 -10.297 -22.5 1 89.62 77 ASP A C 1
ATOM 588 O O . ASP A 1 77 ? 1.535 -9.945 -22.047 1 89.62 77 ASP A O 1
ATOM 592 N N . ALA A 1 78 ? 0.078 -10.406 -23.766 1 74.88 78 ALA A N 1
ATOM 593 C CA . ALA A 1 78 ? 1.063 -10.086 -24.797 1 74.88 78 ALA A CA 1
ATOM 594 C C . ALA A 1 78 ? 1.457 -8.617 -24.75 1 74.88 78 ALA A C 1
ATOM 596 O O . ALA A 1 78 ? 0.601 -7.742 -24.578 1 74.88 78 ALA A O 1
ATOM 597 N N . GLY A 1 79 ? 2.652 -8.281 -24.25 1 67.81 79 GLY A N 1
ATOM 598 C CA . GLY A 1 79 ? 3.135 -6.906 -24.188 1 67.81 79 GLY A CA 1
ATOM 599 C C . GLY A 1 79 ? 4.246 -6.715 -23.172 1 67.81 79 GLY A C 1
ATOM 600 O O . GLY A 1 79 ? 5.125 -7.57 -23.031 1 67.81 79 GLY A O 1
ATOM 601 N N . ALA A 1 80 ? 4.133 -5.602 -22.516 1 66.75 80 ALA A N 1
ATOM 602 C CA . ALA A 1 80 ? 5.242 -5.082 -21.719 1 66.75 80 ALA A CA 1
ATOM 603 C C . ALA A 1 80 ? 5.297 -5.754 -20.359 1 66.75 80 ALA A C 1
ATOM 605 O O . ALA A 1 80 ? 6.195 -5.477 -19.562 1 66.75 80 ALA A O 1
ATOM 606 N N . GLY A 1 81 ? 4.395 -6.73 -20.109 1 80.25 81 GLY A N 1
ATOM 607 C CA . GLY A 1 81 ? 4.496 -7.465 -18.859 1 80.25 81 GLY A CA 1
ATOM 608 C C . GLY A 1 81 ? 3.861 -6.738 -17.688 1 80.25 81 GLY A C 1
ATOM 609 O O . GLY A 1 81 ? 4.172 -7.027 -16.531 1 80.25 81 GLY A O 1
ATOM 610 N N . HIS A 1 82 ? 2.979 -5.781 -17.938 1 89.38 82 HIS A N 1
ATOM 611 C CA . HIS A 1 82 ? 2.352 -5.004 -16.875 1 89.38 82 HIS A CA 1
ATOM 612 C C . HIS A 1 82 ? 0.912 -5.449 -16.641 1 89.38 82 HIS A C 1
ATOM 614 O O . HIS A 1 82 ? 0.265 -5.004 -15.688 1 89.38 82 HIS A O 1
ATOM 620 N N . GLN A 1 83 ? 0.496 -6.359 -17.594 1 94.56 83 GLN A N 1
ATOM 621 C CA . GLN A 1 83 ? -0.875 -6.852 -17.5 1 94.56 83 GLN A CA 1
ATOM 622 C C . GLN A 1 83 ? -0.914 -8.375 -17.5 1 94.56 83 GLN A C 1
ATOM 624 O O . GLN A 1 83 ? 0.003 -9.023 -18 1 94.56 83 GLN A O 1
ATOM 629 N N . GLY A 1 84 ? -1.998 -8.859 -16.922 1 96.25 84 GLY A N 1
ATOM 630 C CA . GLY A 1 84 ? -2.152 -10.305 -16.891 1 96.25 84 GLY A CA 1
ATOM 631 C C . GLY A 1 84 ? -3.137 -10.773 -15.828 1 96.25 84 GLY A C 1
ATOM 632 O O . GLY A 1 84 ? -4.051 -10.031 -15.461 1 96.25 84 GLY A O 1
ATOM 633 N N . SER A 1 85 ? -2.93 -12.023 -15.492 1 95.81 85 SER A N 1
ATOM 634 C CA . SER A 1 85 ? -3.852 -12.633 -14.539 1 95.81 85 SER A CA 1
ATOM 635 C C . SER A 1 85 ? -3.102 -13.43 -13.477 1 95.81 85 SER A C 1
ATOM 637 O O . SER A 1 85 ? -2.127 -14.117 -13.781 1 95.81 85 SER A O 1
ATOM 639 N N . PHE A 1 86 ? -3.551 -13.258 -12.281 1 96.56 86 PHE A N 1
ATOM 640 C CA . PHE A 1 86 ? -3.092 -14.07 -11.156 1 96.56 86 PHE A CA 1
ATOM 641 C C . PHE A 1 86 ? -4.051 -15.227 -10.898 1 96.56 86 PHE A C 1
ATOM 643 O O . PHE A 1 86 ? -5.25 -15.016 -10.711 1 96.56 86 PHE A O 1
ATOM 650 N N . ARG A 1 87 ? -3.521 -16.438 -10.875 1 96.12 87 ARG A N 1
ATOM 651 C CA . ARG A 1 87 ? -4.328 -17.656 -10.773 1 96.12 87 ARG A CA 1
ATOM 652 C C . ARG A 1 87 ? -3.871 -18.516 -9.602 1 96.12 87 ARG A C 1
ATOM 654 O O . ARG A 1 87 ? -2.678 -18.578 -9.297 1 96.12 87 ARG A O 1
ATOM 661 N N . MET A 1 88 ? -4.848 -19.125 -8.969 1 95.81 88 MET A N 1
ATOM 662 C CA . MET A 1 88 ? -4.52 -20 -7.848 1 95.81 88 MET A CA 1
ATOM 663 C C . MET A 1 88 ? -5.316 -21.297 -7.922 1 95.81 88 MET A C 1
ATOM 665 O O . MET A 1 88 ? -6.387 -21.344 -8.531 1 95.81 88 MET A O 1
ATOM 669 N N . GLY A 1 89 ? -4.75 -22.328 -7.359 1 94.81 89 GLY A N 1
ATOM 670 C CA . GLY A 1 89 ? -5.383 -23.625 -7.219 1 94.81 89 GLY A CA 1
ATOM 671 C C . GLY A 1 89 ? -5 -24.344 -5.934 1 94.81 89 GLY A C 1
ATOM 672 O O . GLY A 1 89 ? -4.145 -23.859 -5.184 1 94.81 89 GLY A O 1
ATOM 673 N N . LYS A 1 90 ? -5.73 -25.391 -5.684 1 93.25 90 LYS A N 1
ATOM 674 C CA . LYS A 1 90 ? -5.453 -26.172 -4.48 1 93.25 90 LYS A CA 1
ATOM 675 C C . LYS A 1 90 ? -4.062 -26.797 -4.539 1 93.25 90 LYS A C 1
ATOM 677 O O . LYS A 1 90 ? -3.51 -26.984 -5.625 1 93.25 90 LYS A O 1
ATOM 682 N N . SER A 1 91 ? -3.668 -27.047 -3.348 1 92.25 91 SER A N 1
ATOM 683 C CA . SER A 1 91 ? -2.371 -27.719 -3.252 1 92.25 91 SER A CA 1
ATOM 684 C C . SER A 1 91 ? -2.33 -28.984 -4.098 1 92.25 91 SER A C 1
ATOM 686 O O . SER A 1 91 ? -3.273 -29.781 -4.082 1 92.25 91 SER A O 1
ATOM 688 N N . GLY A 1 92 ? -1.261 -29.062 -4.859 1 87.81 92 GLY A N 1
ATOM 689 C CA . GLY A 1 92 ? -1.054 -30.25 -5.664 1 87.81 92 GLY A CA 1
ATOM 690 C C . GLY A 1 92 ? -1.805 -30.219 -6.98 1 87.81 92 GLY A C 1
ATOM 691 O O . GLY A 1 92 ? -1.693 -31.156 -7.785 1 87.81 92 GLY A O 1
ATOM 692 N N . ALA A 1 93 ? -2.559 -29.234 -7.133 1 88.75 93 ALA A N 1
ATOM 693 C CA . ALA A 1 93 ? -3.258 -29.109 -8.406 1 88.75 93 ALA A CA 1
ATOM 694 C C . ALA A 1 93 ? -2.279 -28.828 -9.547 1 88.75 93 ALA A C 1
ATOM 696 O O . ALA A 1 93 ? -1.221 -28.234 -9.328 1 88.75 93 ALA A O 1
ATOM 697 N N . ASP A 1 94 ? -2.625 -29.375 -10.664 1 85 94 ASP A N 1
ATOM 698 C CA . ASP A 1 94 ? -1.896 -28.969 -11.867 1 85 94 ASP A CA 1
ATOM 699 C C . ASP A 1 94 ? -2.033 -27.469 -12.109 1 85 94 ASP A C 1
ATOM 701 O O . ASP A 1 94 ? -3.131 -26.922 -12.008 1 85 94 ASP A O 1
ATOM 705 N N . PRO A 1 95 ? -0.95 -26.875 -12.461 1 80.75 95 PRO A N 1
ATOM 706 C CA . PRO A 1 95 ? -1.016 -25.438 -12.727 1 80.75 95 PRO A CA 1
ATOM 707 C C . PRO A 1 95 ? -2.064 -25.078 -13.773 1 80.75 95 PRO A C 1
ATOM 709 O O . PRO A 1 95 ? -2.607 -23.969 -13.75 1 80.75 95 PRO A O 1
ATOM 712 N N . ALA A 1 96 ? -2.301 -25.984 -14.609 1 80.75 96 ALA A N 1
ATOM 713 C CA . ALA A 1 96 ? -3.295 -25.734 -15.656 1 80.75 96 ALA A CA 1
ATOM 714 C C . ALA A 1 96 ? -4.707 -25.734 -15.078 1 80.75 96 ALA A C 1
ATOM 716 O O . ALA A 1 96 ? -5.641 -25.234 -15.711 1 80.75 96 ALA A O 1
ATOM 717 N N . GLU A 1 97 ? -4.859 -26.234 -13.898 1 88.06 97 GLU A N 1
ATOM 718 C CA . GLU A 1 97 ? -6.16 -26.328 -13.242 1 88.06 97 GLU A CA 1
ATOM 719 C C . GLU A 1 97 ? -6.414 -25.141 -12.32 1 88.06 97 GLU A C 1
ATOM 721 O O . GLU A 1 97 ? -7.441 -25.094 -11.641 1 88.06 97 GLU A O 1
ATOM 726 N N . THR A 1 98 ? -5.523 -24.219 -12.383 1 92.94 98 THR A N 1
ATOM 727 C CA . THR A 1 98 ? -5.699 -23.031 -11.539 1 92.94 98 THR A CA 1
ATOM 728 C C . THR A 1 98 ? -6.797 -22.141 -12.102 1 92.94 98 THR A C 1
ATOM 730 O O . THR A 1 98 ? -7.074 -22.156 -13.305 1 92.94 98 THR A O 1
ATOM 733 N N . GLU A 1 99 ? -7.453 -21.438 -11.219 1 94.88 99 GLU A N 1
ATOM 734 C CA . GLU A 1 99 ? -8.477 -20.469 -11.586 1 94.88 99 GLU A CA 1
ATOM 735 C C . GLU A 1 99 ? -7.996 -19.047 -11.344 1 94.88 99 GLU A C 1
ATOM 737 O O . GLU A 1 99 ? -7.254 -18.781 -10.391 1 94.88 99 GLU A O 1
ATOM 742 N N . PRO A 1 100 ? -8.477 -18.109 -12.195 1 95.38 100 PRO A N 1
ATOM 743 C CA . PRO A 1 100 ? -8.086 -16.719 -11.945 1 95.38 100 PRO A CA 1
ATOM 744 C C . PRO A 1 100 ? -8.664 -16.172 -10.641 1 95.38 100 PRO A C 1
ATOM 746 O O . PRO A 1 100 ? -9.836 -16.406 -10.328 1 95.38 100 PRO A O 1
ATOM 749 N N . VAL A 1 101 ? -7.809 -15.406 -9.922 1 96 101 VAL A N 1
ATOM 750 C CA . VAL A 1 101 ? -8.266 -14.789 -8.68 1 96 101 VAL A CA 1
ATOM 751 C C . VAL A 1 101 ? -8.359 -13.281 -8.859 1 96 101 VAL A C 1
ATOM 753 O O . VAL A 1 101 ? -9.18 -12.625 -8.203 1 96 101 VAL A O 1
ATOM 756 N N . PHE A 1 102 ? -7.535 -12.688 -9.68 1 95.56 102 PHE A N 1
ATOM 757 C CA . PHE A 1 102 ? -7.68 -11.305 -10.109 1 95.56 102 PHE A CA 1
ATOM 758 C C . PHE A 1 102 ? -6.84 -11.031 -11.352 1 95.56 102 PHE A C 1
ATOM 760 O O . PHE A 1 102 ? -5.871 -11.75 -11.617 1 95.56 102 PHE A O 1
ATOM 767 N N . ASP A 1 103 ? -7.227 -10.023 -12.039 1 96.19 103 ASP A N 1
ATOM 768 C CA . ASP A 1 103 ? -6.414 -9.477 -13.125 1 96.19 103 ASP A CA 1
ATOM 769 C C . ASP A 1 103 ? -5.594 -8.281 -12.641 1 96.19 103 ASP A C 1
ATOM 771 O O . ASP A 1 103 ? -5.891 -7.695 -11.602 1 96.19 103 ASP A O 1
ATOM 775 N N . PHE A 1 104 ? -4.512 -8.047 -13.336 1 95.69 104 PHE A N 1
ATOM 776 C CA . PHE A 1 104 ? -3.727 -6.871 -12.984 1 95.69 104 PHE A CA 1
ATOM 777 C C . PHE A 1 104 ? -3.396 -6.055 -14.227 1 95.69 104 PHE A C 1
ATOM 779 O O . PHE A 1 104 ? -3.264 -6.605 -15.32 1 95.69 104 PHE A O 1
ATOM 786 N N . ASP A 1 105 ? -3.363 -4.797 -14.086 1 94.5 105 ASP A N 1
ATOM 787 C CA . ASP A 1 105 ? -2.959 -3.771 -15.039 1 94.5 105 ASP A CA 1
ATOM 788 C C . ASP A 1 105 ? -2.229 -2.627 -14.344 1 94.5 105 ASP A C 1
ATOM 790 O O . ASP A 1 105 ? -2.861 -1.707 -13.82 1 94.5 105 ASP A O 1
ATOM 794 N N . PHE A 1 106 ? -0.876 -2.697 -14.367 1 93.5 106 PHE A N 1
ATOM 795 C CA . PHE A 1 106 ? -0.089 -1.773 -13.555 1 93.5 106 PHE A CA 1
ATOM 796 C C . PHE A 1 106 ? 0.079 -0.438 -14.266 1 93.5 106 PHE A C 1
ATOM 798 O O . PHE A 1 106 ? 0.4 -0.4 -15.461 1 93.5 106 PHE A O 1
ATOM 805 N N . GLU A 1 107 ? -0.119 0.551 -13.523 1 89.38 107 GLU A N 1
ATOM 806 C CA . GLU A 1 107 ? 0.158 1.918 -13.953 1 89.38 107 GLU A CA 1
ATOM 807 C C . GLU A 1 107 ? 1.331 2.514 -13.18 1 89.38 107 GLU A C 1
ATOM 809 O O . GLU A 1 107 ? 1.436 2.334 -11.969 1 89.38 107 GLU A O 1
ATOM 814 N N . GLU A 1 108 ? 2.086 3.211 -13.914 1 89.19 108 GLU A N 1
ATOM 815 C CA . GLU A 1 108 ? 3.232 3.891 -13.32 1 89.19 108 GLU A CA 1
ATOM 816 C C . GLU A 1 108 ? 2.801 5.133 -12.547 1 89.19 108 GLU A C 1
ATOM 818 O O . GLU A 1 108 ? 1.932 5.883 -13 1 89.19 108 GLU A O 1
ATOM 823 N N . ARG A 1 109 ? 3.434 5.27 -11.344 1 85.62 109 ARG A N 1
ATOM 824 C CA . ARG A 1 109 ? 3.215 6.465 -10.531 1 85.62 109 ARG A CA 1
ATOM 825 C C . ARG A 1 109 ? 4.539 7.125 -10.164 1 85.62 109 ARG A C 1
ATOM 827 O O . ARG A 1 109 ? 5.523 6.438 -9.883 1 85.62 109 ARG A O 1
ATOM 834 N N . ASN A 1 110 ? 4.527 8.469 -10.156 1 85.75 110 ASN A N 1
ATOM 835 C CA . ASN A 1 110 ? 5.668 9.266 -9.711 1 85.75 110 ASN A CA 1
ATOM 836 C C . ASN A 1 110 ? 6.941 8.891 -10.461 1 85.75 110 ASN A C 1
ATOM 838 O O . ASN A 1 110 ? 7.992 8.688 -9.852 1 85.75 110 ASN A O 1
ATOM 842 N N . GLY A 1 111 ? 6.777 8.727 -11.695 1 80.69 111 GLY A N 1
ATOM 843 C CA . GLY A 1 111 ? 7.93 8.484 -12.547 1 80.69 111 GLY A CA 1
ATOM 844 C C . GLY A 1 111 ? 8.562 7.121 -12.336 1 80.69 111 GLY A C 1
ATOM 845 O O . GLY A 1 111 ? 9.781 6.992 -12.328 1 80.69 111 GLY A O 1
ATOM 846 N N . GLY A 1 112 ? 7.738 6.172 -11.945 1 81.44 112 GLY A N 1
ATOM 847 C CA . GLY A 1 112 ? 8.211 4.805 -11.812 1 81.44 112 GLY A CA 1
ATOM 848 C C . GLY A 1 112 ? 8.617 4.453 -10.391 1 81.44 112 GLY A C 1
ATOM 849 O O . GLY A 1 112 ? 9.07 3.336 -10.125 1 81.44 112 GLY A O 1
ATOM 850 N N . ALA A 1 113 ? 8.445 5.328 -9.469 1 81.44 113 ALA A N 1
ATOM 851 C CA . ALA A 1 113 ? 8.75 5.043 -8.07 1 81.44 113 ALA A CA 1
ATOM 852 C C . ALA A 1 113 ? 7.766 4.035 -7.48 1 81.44 113 ALA A C 1
ATOM 854 O O . ALA A 1 113 ? 8.094 3.318 -6.531 1 81.44 113 ALA A O 1
ATOM 855 N N . ALA A 1 114 ? 6.582 4.039 -8.109 1 86.62 114 ALA A N 1
ATOM 856 C CA . ALA A 1 114 ? 5.562 3.08 -7.691 1 86.62 114 ALA A CA 1
ATOM 857 C C . ALA A 1 114 ? 4.754 2.58 -8.883 1 86.62 114 ALA A C 1
ATOM 859 O O . ALA A 1 114 ? 4.668 3.26 -9.914 1 86.62 114 ALA A O 1
ATOM 860 N N . TRP A 1 115 ? 4.281 1.457 -8.758 1 91.31 115 TRP A N 1
ATOM 861 C CA . TRP A 1 115 ? 3.35 0.853 -9.703 1 91.31 115 TRP A CA 1
ATOM 862 C C . TRP A 1 115 ? 2.098 0.354 -8.992 1 91.31 115 TRP A C 1
ATOM 864 O O . TRP A 1 115 ? 2.186 -0.275 -7.934 1 91.31 115 TRP A O 1
ATOM 874 N N . LEU A 1 116 ? 0.995 0.663 -9.539 1 92.69 116 LEU A N 1
ATOM 875 C CA . LEU A 1 116 ? -0.262 0.321 -8.883 1 92.69 116 LEU A CA 1
ATOM 876 C C . LEU A 1 116 ? -1.199 -0.401 -9.852 1 92.69 116 LEU A C 1
ATOM 878 O O . LEU A 1 116 ? -1.312 -0.019 -11.016 1 92.69 116 LEU A O 1
ATOM 882 N N . SER A 1 117 ? -1.822 -1.4 -9.398 1 93.94 117 SER A N 1
ATOM 883 C CA . SER A 1 117 ? -2.902 -2.086 -10.102 1 93.94 117 SER A CA 1
ATOM 884 C C . SER A 1 117 ? -4.113 -2.283 -9.195 1 93.94 117 SER A C 1
ATOM 886 O O . SER A 1 117 ? -3.967 -2.623 -8.023 1 93.94 117 SER A O 1
ATOM 888 N N . GLU A 1 118 ? -5.23 -2.043 -9.711 1 92.31 118 GLU A N 1
ATOM 889 C CA . GLU A 1 118 ? -6.492 -2.291 -9.023 1 92.31 118 GLU A CA 1
ATOM 890 C C . GLU A 1 118 ? -7.434 -3.133 -9.883 1 92.31 118 GLU A C 1
ATOM 892 O O . GLU A 1 118 ? -7.523 -2.928 -11.094 1 92.31 118 GLU A O 1
ATOM 897 N N . SER A 1 119 ? -8.062 -4.074 -9.211 1 93.81 119 SER A N 1
ATOM 898 C CA . SER A 1 119 ? -9.008 -4.914 -9.938 1 93.81 119 SER A CA 1
ATOM 899 C C . SER A 1 119 ? -10.008 -5.566 -8.992 1 93.81 119 SER A C 1
ATOM 901 O O . SER A 1 119 ? -10 -5.301 -7.789 1 93.81 119 SER A O 1
ATOM 903 N N . THR A 1 120 ? -10.844 -6.336 -9.578 1 94.62 120 THR A N 1
ATOM 904 C CA . THR A 1 120 ? -11.836 -7.074 -8.805 1 94.62 120 THR A CA 1
ATOM 905 C C . THR A 1 120 ? -11.258 -8.406 -8.32 1 94.62 120 THR A C 1
ATOM 907 O O . THR A 1 120 ? -10.578 -9.102 -9.07 1 94.62 120 THR A O 1
ATOM 910 N N . TRP A 1 121 ? -11.531 -8.641 -7.07 1 95.12 121 TRP A N 1
ATOM 911 C CA . TRP A 1 121 ? -11.227 -9.977 -6.562 1 95.12 121 TRP A CA 1
ATOM 912 C C . TRP A 1 121 ? -12.266 -10.984 -7.043 1 95.12 121 TRP A C 1
ATOM 914 O O . TRP A 1 121 ? -13.453 -10.852 -6.746 1 95.12 121 TRP A O 1
ATOM 924 N N . LEU A 1 122 ? -11.844 -12.031 -7.66 1 94.25 122 LEU A N 1
ATOM 925 C CA . LEU A 1 122 ? -12.75 -12.961 -8.328 1 94.25 122 LEU A CA 1
ATOM 926 C C . LEU A 1 122 ? -13.039 -14.164 -7.438 1 94.25 122 LEU A C 1
ATOM 928 O O . LEU A 1 122 ? -13.852 -15.023 -7.789 1 94.25 122 LEU A O 1
ATOM 932 N N . GLY A 1 123 ? -12.43 -14.227 -6.309 1 88.38 123 GLY A N 1
ATOM 933 C CA . GLY A 1 123 ? -12.742 -15.281 -5.359 1 88.38 123 GLY A CA 1
ATOM 934 C C . GLY A 1 123 ? -14.062 -15.078 -4.648 1 88.38 123 GLY A C 1
ATOM 935 O O . GLY A 1 123 ? -14.766 -14.102 -4.914 1 88.38 123 GLY A O 1
ATOM 936 N N . LYS A 1 124 ? -14.367 -15.922 -3.721 1 85.94 124 LYS A N 1
ATOM 937 C CA . LYS A 1 124 ? -15.672 -15.992 -3.072 1 85.94 124 LYS A CA 1
ATOM 938 C C . LYS A 1 124 ? -15.953 -14.727 -2.275 1 85.94 124 LYS A C 1
ATOM 940 O O . LYS A 1 124 ? -17.109 -14.289 -2.178 1 85.94 124 LYS A O 1
ATOM 945 N N . SER A 1 125 ? -14.961 -14.188 -1.695 1 85.94 125 SER A N 1
ATOM 946 C CA . SER A 1 125 ? -15.156 -13.031 -0.825 1 85.94 125 SER A CA 1
ATOM 947 C C . SER A 1 125 ? -15.508 -11.781 -1.632 1 85.94 125 SER A C 1
ATOM 949 O O . SER A 1 125 ? -16.016 -10.805 -1.079 1 85.94 125 SER A O 1
ATOM 951 N N . GLY A 1 126 ? -15.18 -11.805 -2.988 1 91 126 GLY A N 1
ATOM 952 C CA . GLY A 1 126 ? -15.398 -10.617 -3.801 1 91 126 GLY A CA 1
ATOM 953 C C . GLY A 1 126 ? -14.602 -9.422 -3.334 1 91 126 GLY A C 1
ATOM 954 O O . GLY A 1 126 ? -13.602 -9.57 -2.625 1 91 126 GLY A O 1
ATOM 955 N N . GLY A 1 127 ? -15.055 -8.227 -3.877 1 93.19 127 GLY A N 1
ATOM 956 C CA . GLY A 1 127 ? -14.398 -6.992 -3.477 1 93.19 127 GLY A CA 1
ATOM 957 C C . GLY A 1 127 ? -13.352 -6.523 -4.469 1 93.19 127 GLY A C 1
ATOM 958 O O . GLY A 1 127 ? -13.383 -6.906 -5.641 1 93.19 127 GLY A O 1
ATOM 959 N N . THR A 1 128 ? -12.539 -5.625 -3.941 1 93.69 128 THR A N 1
ATOM 960 C CA . THR A 1 128 ? -11.508 -5.012 -4.77 1 93.69 128 THR A CA 1
ATOM 961 C C . THR A 1 128 ? -10.117 -5.324 -4.219 1 93.69 128 THR A C 1
ATOM 963 O O . THR A 1 128 ? -9.914 -5.34 -3.002 1 93.69 128 THR A O 1
ATOM 966 N N . ILE A 1 129 ? -9.227 -5.57 -5.094 1 94.19 129 ILE A N 1
ATOM 967 C CA . ILE A 1 129 ? -7.848 -5.832 -4.699 1 94.19 129 ILE A CA 1
ATOM 968 C C . ILE A 1 129 ? -6.926 -4.789 -5.328 1 94.19 129 ILE A C 1
ATOM 970 O O . ILE A 1 129 ? -7.113 -4.402 -6.484 1 94.19 129 ILE A O 1
ATOM 974 N N . GLN A 1 130 ? -6.016 -4.355 -4.531 1 92.06 130 GLN A N 1
ATOM 975 C CA . GLN A 1 130 ? -4.977 -3.428 -4.977 1 92.06 130 GLN A CA 1
ATOM 976 C C . GLN A 1 130 ? -3.586 -4.008 -4.746 1 92.06 130 GLN A C 1
ATOM 978 O O . GLN A 1 130 ? -3.289 -4.512 -3.66 1 92.06 130 GLN A O 1
ATOM 983 N N . PHE A 1 131 ? -2.814 -3.918 -5.75 1 94.44 131 PHE A N 1
ATOM 984 C CA . PHE A 1 131 ? -1.407 -4.297 -5.711 1 94.44 131 PHE A CA 1
ATOM 985 C C . PHE A 1 131 ? -0.513 -3.074 -5.871 1 94.44 131 PHE A C 1
ATOM 987 O O . PHE A 1 131 ? -0.496 -2.445 -6.934 1 94.44 131 PHE A O 1
ATOM 994 N N . SER A 1 132 ? 0.207 -2.773 -4.809 1 91.75 132 SER A N 1
ATOM 995 C CA . SER A 1 132 ? 1.082 -1.606 -4.828 1 91.75 132 SER A CA 1
ATOM 996 C C . SER A 1 132 ? 2.549 -2.012 -4.723 1 91.75 132 SER A C 1
ATOM 998 O O . SER A 1 132 ? 2.963 -2.607 -3.725 1 91.75 132 SER A O 1
ATOM 1000 N N . VAL A 1 133 ? 3.236 -1.66 -5.723 1 91.75 133 VAL A N 1
ATOM 1001 C CA . VAL A 1 133 ? 4.672 -1.929 -5.773 1 91.75 133 VAL A CA 1
ATOM 1002 C C . VAL A 1 133 ? 5.449 -0.64 -5.512 1 91.75 133 VAL A C 1
ATOM 1004 O O . VAL A 1 133 ? 5.199 0.383 -6.152 1 91.75 133 VAL A O 1
ATOM 1007 N N . VAL A 1 134 ? 6.289 -0.743 -4.555 1 81.5 134 VAL A N 1
ATOM 1008 C CA . VAL A 1 134 ? 7.184 0.375 -4.273 1 81.5 134 VAL A CA 1
ATOM 1009 C C . VAL A 1 134 ? 8.633 -0.089 -4.359 1 81.5 134 VAL A C 1
ATOM 1011 O O . VAL A 1 134 ? 9.062 -0.951 -3.59 1 81.5 134 VAL A O 1
ATOM 1014 N N . GLY A 1 135 ? 9.367 0.46 -5.242 1 80 135 GLY A N 1
ATOM 1015 C CA . GLY A 1 135 ? 10.719 -0.022 -5.48 1 80 135 GLY A CA 1
ATOM 1016 C C . GLY A 1 135 ? 10.75 -1.395 -6.125 1 80 135 GLY A C 1
ATOM 1017 O O . GLY A 1 135 ? 9.883 -1.729 -6.938 1 80 135 GLY A O 1
ATOM 1018 N N . ASN A 1 136 ? 11.82 -2.156 -5.785 1 83.19 136 ASN A N 1
ATOM 1019 C CA . ASN A 1 136 ? 12 -3.416 -6.496 1 83.19 136 ASN A CA 1
ATOM 1020 C C . ASN A 1 136 ? 11.891 -4.613 -5.555 1 83.19 136 ASN A C 1
ATOM 1022 O O . ASN A 1 136 ? 11.992 -5.762 -5.992 1 83.19 136 ASN A O 1
ATOM 1026 N N . ASP A 1 137 ? 11.641 -4.367 -4.305 1 86.44 137 ASP A N 1
ATOM 1027 C CA . ASP A 1 137 ? 11.789 -5.488 -3.385 1 86.44 137 ASP A CA 1
ATOM 1028 C C . ASP A 1 137 ? 10.664 -5.512 -2.357 1 86.44 137 ASP A C 1
ATOM 1030 O O . ASP A 1 137 ? 10.758 -6.191 -1.336 1 86.44 137 ASP A O 1
ATOM 1034 N N . ALA A 1 138 ? 9.617 -4.781 -2.672 1 89.56 138 ALA A N 1
ATOM 1035 C CA . ALA A 1 138 ? 8.508 -4.781 -1.722 1 89.56 138 ALA A CA 1
ATOM 1036 C C . ALA A 1 138 ? 7.188 -4.484 -2.422 1 89.56 138 ALA A C 1
ATOM 1038 O O . ALA A 1 138 ? 7.16 -3.795 -3.445 1 89.56 138 ALA A O 1
ATOM 1039 N N . PHE A 1 139 ? 6.195 -4.977 -1.884 1 91.94 139 PHE A N 1
ATOM 1040 C CA . PHE A 1 139 ? 4.855 -4.621 -2.338 1 91.94 139 PHE A CA 1
ATOM 1041 C C . PHE A 1 139 ? 3.844 -4.762 -1.208 1 91.94 139 PHE A C 1
ATOM 1043 O O . PHE A 1 139 ? 4.133 -5.391 -0.186 1 91.94 139 PHE A O 1
ATOM 1050 N N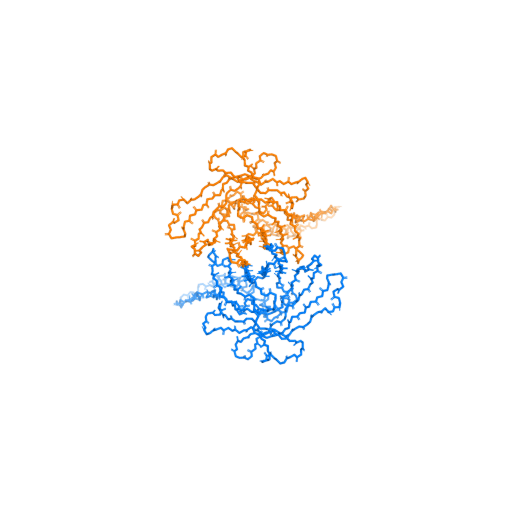 . VAL A 1 140 ? 2.775 -4.148 -1.332 1 91.5 140 VAL A N 1
ATOM 1051 C CA . VAL A 1 140 ? 1.629 -4.27 -0.437 1 91.5 140 VAL A CA 1
ATOM 1052 C C . VAL A 1 140 ? 0.396 -4.691 -1.231 1 91.5 140 VAL A C 1
ATOM 1054 O O . VAL A 1 140 ? 0.092 -4.109 -2.275 1 91.5 140 VAL A O 1
ATOM 1057 N N . LEU A 1 141 ? -0.222 -5.691 -0.747 1 94.69 141 LEU A N 1
ATOM 1058 C CA . LEU A 1 141 ? -1.519 -6.117 -1.262 1 94.69 141 LEU A CA 1
ATOM 1059 C C . LEU A 1 141 ? -2.641 -5.707 -0.314 1 94.69 141 LEU A C 1
ATOM 1061 O O . LEU A 1 141 ? -2.586 -6 0.883 1 94.69 141 LEU A O 1
ATOM 1065 N N . THR A 1 142 ? -3.605 -5.039 -0.896 1 92.44 142 THR A N 1
ATOM 1066 C CA . THR A 1 142 ? -4.773 -4.633 -0.12 1 92.44 142 THR A CA 1
ATOM 1067 C C . THR A 1 142 ? -6.051 -5.203 -0.727 1 92.44 142 THR A C 1
ATOM 1069 O O . THR A 1 142 ? -6.336 -4.988 -1.906 1 92.44 142 THR A O 1
ATOM 1072 N N . HIS A 1 143 ? -6.75 -5.875 0.027 1 93.56 143 HIS A N 1
ATOM 1073 C CA . HIS A 1 143 ? -8.047 -6.418 -0.36 1 93.56 143 HIS A CA 1
ATOM 1074 C C . HIS A 1 143 ? -9.18 -5.746 0.413 1 93.56 143 HIS A C 1
ATOM 1076 O O . HIS A 1 143 ? -9.242 -5.852 1.64 1 93.56 143 HIS A O 1
ATOM 1082 N N . ALA A 1 144 ? -10.008 -5.109 -0.321 1 93.19 144 ALA A N 1
ATOM 1083 C CA . ALA A 1 144 ? -11.125 -4.398 0.289 1 93.19 144 ALA A CA 1
ATOM 1084 C C . ALA A 1 144 ? -12.438 -5.137 0.05 1 93.19 144 ALA A C 1
ATOM 1086 O O . ALA A 1 144 ? -12.789 -5.438 -1.093 1 93.19 144 ALA A O 1
ATOM 1087 N N . THR A 1 145 ? -13.07 -5.383 1.091 1 93 145 THR A N 1
ATOM 1088 C CA . THR A 1 145 ? -14.406 -5.969 1.046 1 93 145 THR A CA 1
ATOM 1089 C C . THR A 1 145 ? -15.375 -5.172 1.916 1 93 145 THR A C 1
ATOM 1091 O O . THR A 1 145 ? -15.055 -4.07 2.363 1 93 145 THR A O 1
ATOM 1094 N N . VAL A 1 146 ? -16.609 -5.676 1.917 1 90.5 146 VAL A N 1
ATOM 1095 C CA . VAL A 1 146 ? -17.609 -5.09 2.799 1 90.5 146 VAL A CA 1
ATOM 1096 C C . VAL A 1 146 ? -18.047 -6.113 3.846 1 90.5 146 VAL A C 1
ATOM 1098 O O . VAL A 1 146 ? -18.297 -7.273 3.516 1 90.5 146 VAL A O 1
ATOM 1101 N N . ASP A 1 147 ? -18.047 -5.668 5.062 1 85.44 147 ASP A N 1
ATOM 1102 C CA . ASP A 1 147 ? -18.422 -6.613 6.109 1 85.44 147 ASP A CA 1
ATOM 1103 C C . ASP A 1 147 ? -19.938 -6.758 6.195 1 85.44 147 ASP A C 1
ATOM 1105 O O . ASP A 1 147 ? -20.672 -6.223 5.355 1 85.44 147 ASP A O 1
ATOM 1109 N N . ALA A 1 148 ? -20.344 -7.531 7.148 1 85.69 148 ALA A N 1
ATOM 1110 C CA . ALA A 1 148 ? -21.766 -7.859 7.277 1 85.69 148 ALA A CA 1
ATOM 1111 C C . ALA A 1 148 ? -22.594 -6.609 7.578 1 85.69 148 ALA A C 1
ATOM 1113 O O . ALA A 1 148 ? -23.781 -6.551 7.246 1 85.69 148 ALA A O 1
ATOM 1114 N N . GLU A 1 149 ? -22.016 -5.559 8.148 1 88.06 149 GLU A N 1
ATOM 1115 C CA . GLU A 1 149 ? -22.719 -4.332 8.531 1 88.06 149 GLU A CA 1
ATOM 1116 C C . GLU A 1 149 ? -22.625 -3.281 7.426 1 88.06 149 GLU A C 1
ATOM 1118 O O . GLU A 1 149 ? -23.062 -2.145 7.602 1 88.06 149 GLU A O 1
ATOM 1123 N N . GLY A 1 150 ? -22 -3.611 6.395 1 85.5 150 GLY A N 1
ATOM 1124 C CA . GLY A 1 150 ? -21.906 -2.697 5.266 1 85.5 150 GLY A CA 1
ATOM 1125 C C . GLY A 1 150 ? -20.719 -1.762 5.344 1 85.5 150 GLY A C 1
ATOM 1126 O O . GLY A 1 150 ? -20.656 -0.758 4.629 1 85.5 150 GLY A O 1
ATOM 1127 N N . ARG A 1 151 ? -19.859 -2.107 6.207 1 86.88 151 ARG A N 1
ATOM 1128 C CA . ARG A 1 151 ? -18.672 -1.263 6.355 1 86.88 151 ARG A CA 1
ATOM 1129 C C . ARG A 1 151 ? -17.5 -1.809 5.547 1 86.88 151 ARG A C 1
ATOM 1131 O O . ARG A 1 151 ? -17.344 -3.023 5.422 1 86.88 151 ARG A O 1
ATOM 1138 N N . PRO A 1 152 ? -16.656 -0.879 5.078 1 89.44 152 PRO A N 1
ATOM 1139 C CA . PRO A 1 152 ? -15.477 -1.381 4.371 1 89.44 152 PRO A CA 1
ATOM 1140 C C . PRO A 1 152 ? -14.5 -2.098 5.297 1 89.44 152 PRO A C 1
ATOM 1142 O O . PRO A 1 152 ? -14.219 -1.617 6.398 1 89.44 152 PRO A O 1
ATOM 1145 N N . LYS A 1 153 ? -14.039 -3.211 4.828 1 87.88 153 LYS A N 1
ATOM 1146 C CA . LYS A 1 153 ? -13.023 -4.012 5.516 1 87.88 153 LYS A CA 1
ATOM 1147 C C . LYS A 1 153 ? -11.789 -4.207 4.641 1 87.88 153 LYS A C 1
ATOM 1149 O O . LYS A 1 153 ? -11.906 -4.59 3.475 1 87.88 153 LYS A O 1
ATOM 1154 N N . LEU A 1 154 ? -10.664 -3.943 5.289 1 89.5 154 LEU A N 1
ATOM 1155 C CA . LEU A 1 154 ? -9.406 -4.098 4.566 1 89.5 154 LEU A CA 1
ATOM 1156 C C . LEU A 1 154 ? -8.586 -5.25 5.137 1 89.5 154 LEU A C 1
ATOM 1158 O O . LEU A 1 154 ? -8.516 -5.422 6.359 1 89.5 154 LEU A O 1
ATOM 1162 N N . VAL A 1 155 ? -8.07 -6.031 4.266 1 89 155 VAL A N 1
ATOM 1163 C CA . VAL A 1 155 ? -7.035 -7.004 4.594 1 89 155 VAL A CA 1
ATOM 1164 C C . VAL A 1 155 ? -5.754 -6.68 3.828 1 89 155 VAL A C 1
ATOM 1166 O O . VAL A 1 155 ? -5.789 -6.461 2.615 1 89 155 VAL A O 1
ATOM 1169 N N . HIS A 1 156 ? -4.617 -6.762 4.605 1 89.81 156 HIS A N 1
ATOM 1170 C CA . HIS A 1 156 ? -3.365 -6.352 3.979 1 89.81 156 HIS A CA 1
ATOM 1171 C C . HIS A 1 156 ? -2.303 -7.438 4.109 1 89.81 156 HIS A C 1
ATOM 1173 O O . HIS A 1 156 ? -2.244 -8.133 5.125 1 89.81 156 HIS A O 1
ATOM 1179 N N . TRP A 1 157 ? -1.508 -7.477 3.07 1 93.12 157 TRP A N 1
ATOM 1180 C CA . TRP A 1 157 ? -0.262 -8.234 3.076 1 93.12 157 TRP A CA 1
ATOM 1181 C C . TRP A 1 157 ? 0.917 -7.348 2.686 1 93.12 157 TRP A C 1
ATOM 1183 O O . TRP A 1 157 ? 0.894 -6.703 1.636 1 93.12 157 TRP A O 1
ATOM 1193 N N . ALA A 1 158 ? 1.876 -7.27 3.531 1 92.12 158 ALA A N 1
ATOM 1194 C CA . ALA A 1 158 ? 3.146 -6.633 3.195 1 92.12 158 ALA A CA 1
ATOM 1195 C C . ALA A 1 158 ? 4.203 -7.672 2.826 1 92.12 158 ALA A C 1
ATOM 1197 O O . ALA A 1 158 ? 4.43 -8.625 3.572 1 92.12 158 ALA A O 1
ATOM 1198 N N . ALA A 1 159 ? 4.785 -7.387 1.702 1 94.44 159 ALA A N 1
ATOM 1199 C CA . ALA A 1 159 ? 5.73 -8.383 1.208 1 94.44 159 ALA A CA 1
ATOM 1200 C C . ALA A 1 159 ? 7.117 -7.777 1.009 1 94.44 159 ALA A C 1
ATOM 1202 O O . ALA A 1 159 ? 7.238 -6.605 0.646 1 94.44 159 ALA A O 1
ATOM 1203 N N . LYS A 1 160 ? 8.086 -8.625 1.222 1 91.19 160 LYS A N 1
ATOM 1204 C CA . LYS A 1 160 ? 9.469 -8.32 0.871 1 91.19 160 LYS A CA 1
ATOM 1205 C C . LYS A 1 160 ? 10.133 -9.492 0.151 1 91.19 160 LYS A C 1
ATOM 1207 O O . LYS A 1 160 ? 9.781 -10.648 0.39 1 91.19 160 LYS A O 1
ATOM 1212 N N . ARG A 1 161 ? 10.977 -9.109 -0.701 1 92.44 161 ARG A N 1
ATOM 1213 C CA . ARG A 1 161 ? 11.742 -10.164 -1.351 1 92.44 161 ARG A CA 1
ATOM 1214 C C . ARG A 1 161 ? 12.555 -10.953 -0.332 1 92.44 161 ARG A C 1
ATOM 1216 O O . ARG A 1 161 ? 13.172 -10.367 0.565 1 92.44 161 ARG A O 1
ATOM 1223 N N . SER A 1 162 ? 12.5 -12.211 -0.483 1 89.62 162 SER A N 1
ATOM 1224 C CA . SER A 1 162 ? 13.172 -13.055 0.503 1 89.62 162 SER A CA 1
ATOM 1225 C C . SER A 1 162 ? 14.688 -12.953 0.378 1 89.62 162 SER A C 1
ATOM 1227 O O . SER A 1 162 ? 15.219 -12.844 -0.729 1 89.62 162 SER A O 1
ATOM 1229 N N . GLU A 1 163 ? 15.375 -12.555 1.489 1 67.94 163 GLU A N 1
ATOM 1230 C CA . GLU A 1 163 ? 16.828 -12.5 1.51 1 67.94 163 GLU A CA 1
ATOM 1231 C C . GLU A 1 163 ? 17.438 -13.812 1.027 1 67.94 163 GLU A C 1
ATOM 1233 O O . GLU A 1 163 ? 18.516 -13.828 0.419 1 67.94 163 GLU A O 1
ATOM 1238 N N . ARG A 1 164 ? 16.859 -14.867 1.429 1 51.16 164 ARG A N 1
ATOM 1239 C CA . ARG A 1 164 ? 17.422 -16.141 0.992 1 51.16 164 ARG A CA 1
ATOM 1240 C C . ARG A 1 164 ? 17.625 -16.156 -0.521 1 51.16 164 ARG A C 1
ATOM 1242 O O . ARG A 1 164 ? 18.609 -16.719 -1.016 1 51.16 164 ARG A O 1
ATOM 1249 N N . ALA A 1 165 ? 16.672 -15.688 -1.213 1 43.78 165 ALA A N 1
ATOM 1250 C CA . ALA A 1 165 ? 16.859 -15.602 -2.658 1 43.78 165 ALA A CA 1
ATOM 1251 C C . ALA A 1 165 ? 17.969 -14.609 -3.01 1 43.78 165 ALA A C 1
ATOM 1253 O O . ALA A 1 165 ? 18.656 -14.773 -4.02 1 43.78 165 ALA A O 1
ATOM 1254 N N . ALA A 1 166 ? 17.938 -13.438 -2.297 1 41.44 166 ALA A N 1
ATOM 1255 C CA . ALA A 1 166 ? 19.031 -12.5 -2.566 1 41.44 166 ALA A CA 1
ATOM 1256 C C . ALA A 1 166 ? 20.391 -13.18 -2.408 1 41.44 166 ALA A C 1
ATOM 1258 O O . ALA A 1 166 ? 21.344 -12.844 -3.109 1 41.44 166 ALA A O 1
ATOM 1259 N N . ALA A 1 167 ? 20.406 -13.992 -1.424 1 36.12 167 ALA A N 1
ATOM 1260 C CA . ALA A 1 167 ? 21.672 -14.672 -1.231 1 36.12 167 ALA A CA 1
ATOM 1261 C C . ALA A 1 167 ? 22.016 -15.555 -2.432 1 36.12 167 ALA A C 1
ATOM 1263 O O . ALA A 1 167 ? 23.188 -15.703 -2.791 1 36.12 167 ALA A O 1
ATOM 1264 N N . THR A 1 168 ? 21.016 -16.219 -2.902 1 35.66 168 THR A N 1
ATOM 1265 C CA . THR A 1 168 ? 21.375 -17.172 -3.951 1 35.66 168 THR A CA 1
ATOM 1266 C C . THR A 1 168 ? 21.656 -16.438 -5.266 1 35.66 168 THR A C 1
ATOM 1268 O O . THR A 1 168 ? 22.406 -16.922 -6.105 1 35.66 168 THR A O 1
ATOM 1271 N N . GLY A 1 169 ? 20.906 -15.398 -5.555 1 35.78 169 GLY A N 1
ATOM 1272 C CA . GLY A 1 169 ? 21.203 -14.766 -6.828 1 35.78 169 GLY A CA 1
ATOM 1273 C C . GLY A 1 169 ? 22.594 -14.133 -6.867 1 35.78 169 GLY A C 1
ATOM 1274 O O . GLY A 1 169 ? 23.094 -13.781 -7.938 1 35.78 169 GLY A O 1
ATOM 1275 N N . ASN A 1 170 ? 22.922 -13.422 -5.801 1 34.94 170 ASN A N 1
ATOM 1276 C CA . ASN A 1 170 ? 24.297 -12.922 -5.871 1 34.94 170 ASN A CA 1
ATOM 1277 C C . ASN A 1 170 ? 25.297 -14.062 -5.992 1 34.94 170 ASN A C 1
ATOM 1279 O O . ASN A 1 170 ? 26.5 -13.828 -6.039 1 34.94 170 ASN A O 1
ATOM 1283 N N . ALA A 1 171 ? 24.828 -15.32 -5.785 1 34.59 171 ALA A N 1
ATOM 1284 C CA . ALA A 1 171 ? 25.828 -16.359 -5.965 1 34.59 171 ALA A CA 1
ATOM 1285 C C . ALA A 1 171 ? 26.203 -16.516 -7.434 1 34.59 171 ALA A C 1
ATOM 1287 O O . ALA A 1 171 ? 27.297 -16.984 -7.758 1 34.59 171 ALA A O 1
ATOM 1288 N N . SER A 1 172 ? 25.203 -16.359 -8.328 1 33.78 172 SER A N 1
ATOM 1289 C CA . SER A 1 172 ? 25.609 -16.688 -9.695 1 33.78 172 SER A CA 1
ATOM 1290 C C . SER A 1 172 ? 26.281 -15.492 -10.367 1 33.78 172 SER A C 1
ATOM 1292 O O . SER A 1 172 ? 26.609 -15.547 -11.555 1 33.78 172 SER A O 1
ATOM 1294 N N . LYS A 1 173 ? 26.031 -14.273 -9.828 1 35.03 173 LYS A N 1
ATOM 1295 C CA . LYS A 1 173 ? 26.906 -13.352 -10.547 1 35.03 173 LYS A CA 1
ATOM 1296 C C . LYS A 1 173 ? 28.375 -13.617 -10.211 1 35.03 173 LYS A C 1
ATOM 1298 O O . LYS A 1 173 ? 28.766 -13.641 -9.039 1 35.03 173 LYS A O 1
ATOM 1303 N N . PRO A 1 174 ? 29.062 -14.148 -11.094 1 32.31 174 PRO A N 1
ATOM 1304 C CA . PRO A 1 174 ? 30.484 -14.406 -10.844 1 32.31 174 PRO A CA 1
ATOM 1305 C C . PRO A 1 174 ? 31.156 -13.266 -10.086 1 32.31 174 PRO A C 1
ATOM 1307 O O . PRO A 1 174 ? 30.828 -12.102 -10.297 1 32.31 174 PRO A O 1
ATOM 1310 N N . LYS A 1 175 ? 31.516 -13.414 -8.836 1 32.16 175 LYS A N 1
ATOM 1311 C CA . LYS A 1 175 ? 32.438 -12.5 -8.164 1 32.16 175 LYS A CA 1
ATOM 1312 C C . LYS A 1 175 ? 33.406 -11.859 -9.164 1 32.16 175 LYS A C 1
ATOM 1314 O O . LYS A 1 175 ? 34.219 -12.547 -9.789 1 32.16 175 LYS A O 1
ATOM 1319 N N . ARG A 1 176 ? 32.969 -10.852 -9.773 1 33.38 176 ARG A N 1
ATOM 1320 C CA . ARG A 1 176 ? 34.031 -10.227 -10.555 1 33.38 176 ARG A CA 1
ATOM 1321 C C . ARG A 1 176 ? 35.375 -10.289 -9.805 1 33.38 176 ARG A C 1
ATOM 1323 O O . ARG A 1 176 ? 35.438 -10.031 -8.602 1 33.38 176 ARG A O 1
ATOM 1330 N N . SER A 1 177 ? 36.281 -11.008 -10.32 1 30.03 177 SER A N 1
ATOM 1331 C CA . SER A 1 177 ? 37.594 -11.289 -9.75 1 30.03 177 SER A CA 1
ATOM 1332 C C . SER A 1 177 ? 38.219 -10.039 -9.125 1 30.03 177 SER A C 1
ATOM 1334 O O . SER A 1 177 ? 38.031 -8.93 -9.633 1 30.03 177 SER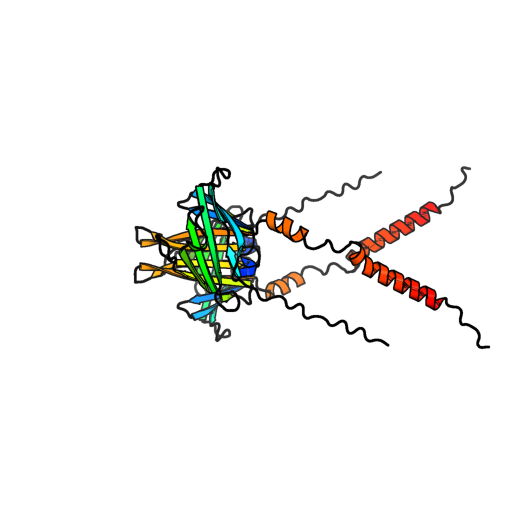 A O 1
ATOM 1336 N N . LEU A 1 178 ? 38.469 -10 -7.855 1 33.72 178 LEU A N 1
ATOM 1337 C CA . LEU A 1 178 ? 39.281 -9 -7.188 1 33.72 178 LEU A CA 1
ATOM 1338 C C . LEU A 1 178 ? 40.312 -8.422 -8.141 1 33.72 178 LEU A C 1
ATOM 1340 O O . LEU A 1 178 ? 40.844 -7.324 -7.922 1 33.72 178 LEU A O 1
ATOM 1344 N N . LEU A 1 179 ? 40.656 -9.32 -9.102 1 35.66 179 LEU A N 1
ATOM 1345 C CA . LEU A 1 179 ? 41.688 -8.938 -10.055 1 35.66 179 LEU A CA 1
ATOM 1346 C C . LEU A 1 179 ? 41.188 -7.828 -10.977 1 35.66 179 LEU A C 1
ATOM 1348 O O . LEU A 1 179 ? 41.969 -6.977 -11.406 1 35.66 179 LEU A O 1
ATOM 1352 N N . GLN A 1 180 ? 39.906 -7.844 -11.281 1 37.19 180 GLN A N 1
ATOM 1353 C CA . GLN A 1 180 ? 39.406 -6.832 -12.211 1 37.19 180 GLN A CA 1
ATOM 1354 C C . GLN A 1 180 ? 39.156 -5.508 -11.492 1 37.19 180 GLN A C 1
ATOM 1356 O O . GLN A 1 180 ? 39.125 -4.453 -12.133 1 37.19 180 GLN A O 1
ATOM 1361 N N . ARG A 1 181 ? 38.875 -5.531 -10.273 1 35.38 181 ARG A N 1
ATOM 1362 C CA . ARG A 1 181 ? 38.719 -4.309 -9.484 1 35.38 181 ARG A CA 1
ATOM 1363 C C . ARG A 1 181 ? 40.094 -3.646 -9.266 1 35.38 181 ARG A C 1
ATOM 1365 O O . ARG A 1 181 ? 40.188 -2.422 -9.164 1 35.38 181 ARG A O 1
ATOM 1372 N N . TRP A 1 182 ? 41.094 -4.539 -9.109 1 37.69 182 TRP A N 1
ATOM 1373 C CA . TRP A 1 182 ? 42.469 -4.09 -8.898 1 37.69 182 TRP A CA 1
ATOM 1374 C C . TRP A 1 182 ? 43.188 -3.922 -10.219 1 37.69 182 TRP A C 1
ATOM 1376 O O . TRP A 1 182 ? 44.312 -3.404 -10.258 1 37.69 182 TRP A O 1
ATOM 1386 N N . GLY A 1 183 ? 42.469 -4.379 -11.281 1 39.72 183 GLY A N 1
ATOM 1387 C CA . GLY A 1 183 ? 43.062 -4.305 -12.602 1 39.72 183 GLY A CA 1
ATOM 1388 C C . GLY A 1 183 ? 43.188 -2.885 -13.125 1 39.72 183 GLY A C 1
ATOM 1389 O O . GLY A 1 183 ? 44.156 -2.551 -13.812 1 39.72 183 GLY A O 1
ATOM 1390 N N . TRP A 1 184 ? 42.188 -2.115 -12.75 1 42.06 184 TRP A N 1
ATOM 1391 C CA . TRP A 1 184 ? 42.312 -0.728 -13.18 1 42.06 184 TRP A CA 1
ATOM 1392 C C . TRP A 1 184 ? 43.469 -0.033 -12.469 1 42.06 184 TRP A C 1
ATOM 1394 O O . TRP A 1 184 ? 44.188 0.76 -13.07 1 42.06 184 TRP A O 1
ATOM 1404 N N . TYR A 1 185 ? 43.656 -0.379 -11.164 1 40.91 185 TYR A N 1
ATOM 1405 C CA . TYR A 1 185 ? 44.781 0.204 -10.453 1 40.91 185 TYR A CA 1
ATOM 1406 C C . TYR A 1 185 ? 46.094 -0.37 -10.961 1 40.91 185 TYR A C 1
ATOM 1408 O O . TYR A 1 185 ? 47.094 0.345 -11.055 1 40.91 185 TYR A O 1
ATOM 1416 N N . LEU A 1 186 ? 46.062 -1.676 -11.375 1 43.16 186 LEU A N 1
ATOM 1417 C CA . LEU A 1 186 ? 47.25 -2.312 -11.953 1 43.16 186 LEU A CA 1
ATOM 1418 C C . LEU A 1 186 ? 47.531 -1.754 -13.344 1 43.16 186 LEU A C 1
ATOM 1420 O O . LEU A 1 186 ? 48.688 -1.519 -13.695 1 43.16 186 LEU A O 1
ATOM 1424 N N . GLY A 1 187 ? 46.5 -1.46 -14.078 1 43.38 187 GLY A N 1
ATOM 1425 C CA . GLY A 1 187 ? 46.688 -0.803 -15.367 1 43.38 187 GLY A CA 1
ATOM 1426 C C . GLY A 1 187 ? 47.25 0.597 -15.242 1 43.38 187 GLY A C 1
ATOM 1427 O O . GLY A 1 187 ? 48.156 0.968 -15.977 1 43.38 187 GLY A O 1
ATOM 1428 N N . ALA A 1 188 ? 46.719 1.306 -14.297 1 44.75 188 ALA A N 1
ATOM 1429 C CA . ALA A 1 188 ? 47.25 2.645 -14.07 1 44.75 188 ALA A CA 1
ATOM 1430 C C . ALA A 1 188 ? 48.688 2.58 -13.555 1 44.75 188 ALA A C 1
ATOM 1432 O O . ALA A 1 188 ? 49.531 3.367 -13.969 1 44.75 188 ALA A O 1
ATOM 1433 N N . ALA A 1 189 ? 48.906 1.584 -12.688 1 45.88 189 ALA A N 1
ATOM 1434 C CA . ALA A 1 189 ? 50.281 1.393 -12.203 1 45.88 189 ALA A CA 1
ATOM 1435 C C . ALA A 1 189 ? 51.219 0.953 -13.328 1 45.88 189 ALA A C 1
ATOM 1437 O O . ALA A 1 189 ? 52.344 1.432 -13.438 1 45.88 189 ALA A O 1
ATOM 1438 N N . ILE A 1 190 ? 50.625 0.067 -14.172 1 47.5 190 ILE A N 1
ATOM 1439 C CA . ILE A 1 190 ? 51.406 -0.353 -15.336 1 47.5 190 ILE A CA 1
ATOM 1440 C C . ILE A 1 190 ? 51.625 0.837 -16.266 1 47.5 190 ILE A C 1
ATOM 1442 O O . ILE A 1 190 ? 52.719 1.043 -16.781 1 47.5 190 ILE A O 1
ATOM 1446 N N . LEU A 1 191 ? 50.625 1.638 -16.375 1 46.59 191 LEU A N 1
ATOM 1447 C CA . LEU A 1 191 ? 50.75 2.799 -17.25 1 46.59 191 LEU A CA 1
ATOM 1448 C C . LEU A 1 191 ? 51.75 3.795 -16.688 1 46.59 191 LEU A C 1
ATOM 1450 O O . LEU A 1 191 ? 52.562 4.363 -17.422 1 46.59 191 LEU A O 1
ATOM 1454 N N . VAL A 1 192 ? 51.719 3.912 -15.422 1 48.25 192 VAL A N 1
ATOM 1455 C CA . VAL A 1 192 ? 52.656 4.812 -14.781 1 48.25 192 VAL A CA 1
ATOM 1456 C C . VAL A 1 192 ? 54.062 4.223 -14.859 1 48.25 192 VAL A C 1
ATOM 1458 O O . VAL A 1 192 ? 55.031 4.934 -15.141 1 48.25 192 VAL A O 1
ATOM 1461 N N . CYS A 1 193 ? 54.094 2.865 -14.695 1 48.34 193 CYS A N 1
ATOM 1462 C CA . CYS A 1 193 ? 55.375 2.193 -14.836 1 48.34 193 CYS A CA 1
ATOM 1463 C C . CYS A 1 193 ? 55.875 2.254 -16.281 1 48.34 193 CYS A C 1
ATOM 1465 O O . CYS A 1 193 ? 57.062 2.527 -16.531 1 48.34 193 CYS A O 1
ATOM 1467 N N . ALA A 1 194 ? 54.969 2.049 -17.203 1 47.59 194 ALA A N 1
ATOM 1468 C CA . ALA A 1 194 ? 55.344 2.135 -18.609 1 47.59 194 ALA A CA 1
ATOM 1469 C C . ALA A 1 194 ? 55.75 3.555 -18.984 1 47.59 194 ALA A C 1
ATOM 1471 O O . ALA A 1 194 ? 56.688 3.756 -19.75 1 47.59 194 ALA A O 1
ATOM 1472 N N . TYR A 1 195 ? 55.031 4.465 -18.422 1 46.72 195 TYR A N 1
ATOM 1473 C CA . TYR A 1 195 ? 55.344 5.867 -18.672 1 46.72 195 TYR A CA 1
ATOM 1474 C C . TYR A 1 195 ? 56.719 6.215 -18.125 1 46.72 195 TYR A C 1
ATOM 1476 O O . TYR A 1 195 ? 57.5 6.926 -18.766 1 46.72 195 TYR A O 1
ATOM 1484 N N . ARG A 1 196 ? 57 5.672 -16.969 1 44.34 196 ARG A N 1
ATOM 1485 C CA . ARG A 1 196 ? 58.312 5.941 -16.375 1 44.34 196 ARG A CA 1
ATOM 1486 C C . ARG A 1 196 ? 59.406 5.238 -17.156 1 44.34 196 ARG A C 1
ATOM 1488 O O . ARG A 1 196 ? 60.5 5.785 -17.312 1 44.34 196 ARG A O 1
ATOM 1495 N N . VAL A 1 197 ? 59.094 4.051 -17.609 1 48.19 197 VAL A N 1
ATOM 1496 C CA . VAL A 1 197 ? 60.062 3.318 -18.406 1 48.19 197 VAL A CA 1
ATOM 1497 C C . VAL A 1 197 ? 60.281 4.016 -19.75 1 48.19 197 VAL A C 1
ATOM 1499 O O . VAL A 1 197 ? 61.406 4.086 -20.266 1 48.19 197 VAL A O 1
ATOM 1502 N N . SER A 1 198 ? 59.25 4.5 -20.266 1 46.03 198 SER A N 1
ATOM 1503 C CA . SER A 1 198 ? 59.375 5.164 -21.562 1 46.03 198 SER A CA 1
ATOM 1504 C C . SER A 1 198 ? 60.188 6.461 -21.422 1 46.03 198 SER A C 1
ATOM 1506 O O . SER A 1 198 ? 60.812 6.918 -22.391 1 46.03 198 SER A O 1
ATOM 1508 N N . LYS A 1 199 ? 60 7.09 -20.344 1 49.84 199 LYS A N 1
ATOM 1509 C CA . LYS A 1 199 ? 60.719 8.336 -20.188 1 49.84 199 LYS A CA 1
ATOM 1510 C C . LYS A 1 199 ? 62.219 8.078 -20 1 49.84 199 LYS A C 1
ATOM 1512 O O . LYS A 1 199 ? 63.062 8.953 -20.266 1 49.84 199 LYS A O 1
ATOM 1517 N N . ASP A 1 200 ? 62.5 6.879 -19.422 1 44.72 200 ASP A N 1
ATOM 1518 C CA . ASP A 1 200 ? 63.938 6.594 -19.219 1 44.72 200 ASP A CA 1
ATOM 1519 C C . ASP A 1 200 ? 64.562 5.898 -20.422 1 44.72 200 ASP A C 1
ATOM 1521 O O . ASP A 1 200 ? 65.688 5.438 -20.375 1 44.72 200 ASP A O 1
ATOM 1525 N N . ALA A 1 201 ? 63.688 5.75 -21.484 1 42.12 201 ALA A N 1
ATOM 1526 C CA . ALA A 1 201 ? 64.312 5.16 -22.656 1 42.12 201 ALA A CA 1
ATOM 1527 C C . ALA A 1 201 ? 65.375 6.098 -23.234 1 42.12 201 ALA A C 1
ATOM 1529 O O . ALA A 1 201 ? 65.062 7.281 -23.469 1 42.12 201 ALA A O 1
ATOM 1530 N N . PRO A 1 202 ? 66.562 5.691 -23.031 1 46.41 202 PRO A N 1
ATOM 1531 C CA . PRO A 1 202 ? 67.688 6.496 -23.531 1 46.41 202 PRO A CA 1
ATOM 1532 C C . PRO A 1 202 ? 67.5 6.922 -24.984 1 46.41 202 PRO A C 1
ATOM 1534 O O . PRO A 1 202 ? 66.875 6.195 -25.781 1 46.41 202 PRO A O 1
ATOM 1537 N N . LYS A 1 203 ? 67.375 8.195 -25.281 1 43.94 203 LYS A N 1
ATOM 1538 C CA . LYS A 1 203 ? 67.438 8.797 -26.609 1 43.94 203 LYS A CA 1
ATOM 1539 C C . LYS A 1 203 ? 68.562 8.219 -27.469 1 43.94 203 LYS A C 1
ATOM 1541 O O . LYS A 1 203 ? 69.75 8.297 -27.094 1 43.94 203 LYS A O 1
ATOM 1546 N N . ALA A 1 204 ? 68.25 7.141 -28.125 1 39.94 204 ALA A N 1
ATOM 1547 C CA . ALA A 1 204 ? 69.188 6.57 -29.047 1 39.94 204 ALA A CA 1
ATOM 1548 C C . ALA A 1 204 ? 69.75 7.637 -30 1 39.94 204 ALA A C 1
ATOM 1550 O O . ALA A 1 204 ? 69 8.477 -30.5 1 39.94 204 ALA A O 1
ATOM 1551 N N . LYS A 1 205 ? 71.062 7.934 -29.922 1 43.72 205 LYS A N 1
ATOM 1552 C CA . LYS A 1 205 ? 71.875 8.773 -30.812 1 43.72 205 LYS A CA 1
ATOM 1553 C C . LYS A 1 205 ? 71.625 8.398 -32.281 1 43.72 205 LYS A C 1
ATOM 1555 O O . LYS A 1 205 ? 71.625 7.215 -32.625 1 43.72 205 LYS A O 1
ATOM 1560 N N . PRO A 1 206 ? 71.125 9.297 -33.094 1 47 206 PRO A N 1
ATOM 1561 C CA . PRO A 1 206 ? 71.125 9.078 -34.562 1 47 206 PRO A CA 1
ATOM 1562 C C . PRO A 1 206 ? 72.5 8.625 -35.094 1 47 206 PRO A C 1
ATOM 1564 O O . PRO A 1 206 ? 73.562 9.125 -34.656 1 47 206 PRO A O 1
ATOM 1567 N N . ALA A 1 207 ? 72.562 7.43 -35.656 1 30.36 207 ALA A N 1
ATOM 1568 C CA . ALA A 1 207 ? 73.75 7.25 -36.5 1 30.36 207 ALA A CA 1
ATOM 1569 C C . ALA A 1 207 ? 73.75 8.203 -37.688 1 30.36 207 ALA A C 1
ATOM 1571 O O . ALA A 1 207 ? 72.688 8.57 -38.188 1 30.36 207 ALA A O 1
ATOM 1572 N N . MET B 1 1 ? 52 2.115 25.281 1 31.47 1 MET B N 1
ATOM 1573 C CA . MET B 1 1 ? 51.125 1.137 24.641 1 31.47 1 MET B CA 1
ATOM 1574 C C . MET B 1 1 ? 49.656 1.518 24.828 1 31.47 1 MET B C 1
ATOM 1576 O O . MET B 1 1 ? 49.031 1.123 25.812 1 31.47 1 MET B O 1
ATOM 1580 N N . GLU B 1 2 ? 49.281 2.777 24.547 1 38.72 2 GLU B N 1
ATOM 1581 C CA . GLU B 1 2 ? 47.938 3.322 24.688 1 38.72 2 GLU B CA 1
ATOM 1582 C C . GLU B 1 2 ? 47 2.725 23.656 1 38.72 2 GLU B C 1
ATOM 1584 O O . GLU B 1 2 ? 47.281 2.732 22.453 1 38.72 2 GLU B O 1
ATOM 1589 N N . ALA B 1 3 ? 46.219 1.663 24.078 1 35.38 3 ALA B N 1
ATOM 1590 C CA . ALA B 1 3 ? 45.125 1.01 23.391 1 35.38 3 ALA B CA 1
ATOM 1591 C C . ALA B 1 3 ? 44.094 2.031 22.906 1 35.38 3 ALA B C 1
ATOM 1593 O O . ALA B 1 3 ? 43.469 2.734 23.719 1 35.38 3 ALA B O 1
ATOM 1594 N N . LEU B 1 4 ? 44.344 2.586 21.766 1 36.06 4 LEU B N 1
ATOM 1595 C CA . LEU B 1 4 ? 43.219 3.299 21.125 1 36.06 4 LEU B CA 1
ATOM 1596 C C . LEU B 1 4 ? 42 2.4 21 1 36.06 4 LEU B C 1
ATOM 1598 O O . LEU B 1 4 ? 42 1.436 20.234 1 36.06 4 LEU B O 1
ATOM 1602 N N . LEU B 1 5 ? 41.281 2.236 22.109 1 33.12 5 LEU B N 1
ATOM 1603 C CA . LEU B 1 5 ? 39.938 1.682 22.016 1 33.12 5 LEU B CA 1
ATOM 1604 C C . LEU B 1 5 ? 39.094 2.467 21.031 1 33.12 5 LEU B C 1
ATOM 1606 O O . LEU B 1 5 ? 38.75 3.625 21.266 1 33.12 5 LEU B O 1
ATOM 1610 N N . LEU B 1 6 ? 39.312 2.229 19.766 1 36.97 6 LEU B N 1
ATOM 1611 C CA . LEU B 1 6 ? 38.25 2.637 18.844 1 36.97 6 LEU B CA 1
ATOM 1612 C C . LEU B 1 6 ? 36.875 2.184 19.344 1 36.97 6 LEU B C 1
ATOM 1614 O O . LEU B 1 6 ? 36.594 0.985 19.375 1 36.97 6 LEU B O 1
ATOM 1618 N N . CYS B 1 7 ? 36.281 2.865 20.297 1 33.91 7 CYS B N 1
ATOM 1619 C CA . CYS B 1 7 ? 34.875 2.697 20.641 1 33.91 7 CYS B CA 1
ATOM 1620 C C . CYS B 1 7 ? 34.031 2.631 19.375 1 33.91 7 CYS B C 1
ATOM 1622 O O . CYS B 1 7 ? 33.906 3.611 18.641 1 33.91 7 CYS B O 1
ATOM 1624 N N . ALA B 1 8 ? 34 1.529 18.734 1 37.16 8 ALA B N 1
ATOM 1625 C CA . ALA B 1 8 ? 32.906 1.282 17.812 1 37.16 8 ALA B CA 1
ATOM 1626 C C . ALA B 1 8 ? 31.594 1.836 18.375 1 37.16 8 ALA B C 1
ATOM 1628 O O . ALA B 1 8 ? 31.047 1.312 19.344 1 37.16 8 ALA B O 1
ATOM 1629 N N . LEU B 1 9 ? 31.359 3.117 18.359 1 38.34 9 LEU B N 1
ATOM 1630 C CA . LEU B 1 9 ? 30.016 3.605 18.641 1 38.34 9 LEU B CA 1
ATOM 1631 C C . LEU B 1 9 ? 28.969 2.768 17.906 1 38.34 9 LEU B C 1
ATOM 1633 O O . LEU B 1 9 ? 29.062 2.57 16.703 1 38.34 9 LEU B O 1
ATOM 1637 N N . PRO B 1 10 ? 28.344 1.903 18.547 1 41.59 10 PRO B N 1
ATOM 1638 C CA . PRO B 1 10 ? 27.219 1.269 17.859 1 41.59 10 PRO B CA 1
ATOM 1639 C C . PRO B 1 10 ? 26.406 2.258 17.031 1 41.59 10 PRO B C 1
ATOM 1641 O O . PRO B 1 10 ? 26.141 3.377 17.484 1 41.59 10 PRO B O 1
ATOM 1644 N N . SER B 1 11 ? 26.672 2.377 15.797 1 39.47 11 SER B N 1
ATOM 1645 C CA . SER B 1 11 ? 25.719 3.09 14.969 1 39.47 11 SER B CA 1
ATOM 1646 C C . SER B 1 11 ? 24.281 2.861 15.453 1 39.47 11 SER B C 1
ATOM 1648 O O . SER B 1 11 ? 23.766 1.75 15.359 1 39.47 11 SER B O 1
ATOM 1650 N N . ILE B 1 12 ? 23.859 3.439 16.484 1 39.84 12 ILE B N 1
ATOM 1651 C CA . ILE B 1 12 ? 22.438 3.49 16.828 1 39.84 12 ILE B CA 1
ATOM 1652 C C . ILE B 1 12 ? 21.609 3.748 15.57 1 39.84 12 ILE B C 1
ATOM 1654 O O . ILE B 1 12 ? 21.594 4.863 15.047 1 39.84 12 ILE B O 1
ATOM 1658 N N . THR B 1 13 ? 21.641 2.945 14.602 1 51.34 13 THR B N 1
ATOM 1659 C CA . THR B 1 13 ? 20.641 3.07 13.555 1 51.34 13 THR B CA 1
ATOM 1660 C C . THR B 1 13 ? 19.297 3.512 14.125 1 51.34 13 THR B C 1
ATOM 1662 O O . THR B 1 13 ? 18.766 2.861 15.023 1 51.34 13 THR B O 1
ATOM 1665 N N . SER B 1 14 ? 19.078 4.754 14.328 1 62.62 14 SER B N 1
ATOM 1666 C CA . SER B 1 14 ? 17.859 5.359 14.875 1 62.62 14 SER B CA 1
ATOM 1667 C C . SER B 1 14 ? 16.609 4.629 14.398 1 62.62 14 SER B C 1
ATOM 1669 O O . SER B 1 14 ? 16.484 4.324 13.211 1 62.62 14 SER B O 1
ATOM 1671 N N . ALA B 1 15 ? 15.883 4.027 15.281 1 80.88 15 ALA B N 1
ATOM 1672 C CA . ALA B 1 15 ? 14.625 3.322 15.078 1 80.88 15 ALA B CA 1
ATOM 1673 C C . ALA B 1 15 ? 13.656 4.164 14.25 1 80.88 15 ALA B C 1
ATOM 1675 O O . ALA B 1 15 ? 13.633 5.391 14.359 1 80.88 15 ALA B O 1
ATOM 1676 N N . TRP B 1 16 ? 13.102 3.695 13.242 1 87.44 16 TRP B N 1
ATOM 1677 C CA . TRP B 1 16 ? 12.125 4.344 12.375 1 87.44 16 TRP B CA 1
ATOM 1678 C C . TRP B 1 16 ? 11.023 5 13.195 1 87.44 16 TRP B C 1
ATOM 1680 O O . TRP B 1 16 ? 10.508 4.402 14.141 1 87.44 16 TRP B O 1
ATOM 1690 N N . THR B 1 17 ? 10.781 6.285 12.945 1 90.81 17 THR B N 1
ATOM 1691 C CA . THR B 1 17 ? 9.594 6.945 13.469 1 90.81 17 THR B CA 1
ATOM 1692 C C . THR B 1 17 ? 8.797 7.605 12.344 1 90.81 17 THR B C 1
ATOM 1694 O O . THR B 1 17 ? 9.375 8.078 11.359 1 90.81 17 THR B O 1
ATOM 1697 N N . PHE B 1 18 ? 7.578 7.711 12.516 1 93.69 18 PHE B N 1
ATOM 1698 C CA . PHE B 1 18 ? 6.754 8.336 11.492 1 93.69 18 PHE B CA 1
ATOM 1699 C C . PHE B 1 18 ? 7.043 9.828 11.406 1 93.69 18 PHE B C 1
ATOM 1701 O O . PHE B 1 18 ? 6.949 10.422 10.328 1 93.69 18 PHE B O 1
ATOM 1708 N N . ARG B 1 19 ? 7.383 10.414 12.5 1 93.06 19 ARG B N 1
ATOM 1709 C CA . ARG B 1 19 ? 7.727 11.828 12.523 1 93.06 19 ARG B CA 1
ATOM 1710 C C . ARG B 1 19 ? 8.883 12.125 11.57 1 93.06 19 ARG B C 1
ATOM 1712 O O . ARG B 1 19 ? 8.789 13.023 10.734 1 93.06 19 ARG B O 1
ATOM 1719 N N . GLU B 1 20 ? 9.961 11.352 11.711 1 91.44 20 GLU B N 1
ATOM 1720 C CA . GLU B 1 20 ? 11.125 11.539 10.844 1 91.44 20 GLU B CA 1
ATOM 1721 C C . GLU B 1 20 ? 10.805 11.156 9.406 1 91.44 20 GLU B C 1
ATOM 1723 O O . GLU B 1 20 ? 11.258 11.812 8.469 1 91.44 20 GLU B O 1
ATOM 1728 N N . PHE B 1 21 ? 10.062 10.188 9.266 1 93 21 PHE B N 1
ATOM 1729 C CA . PHE B 1 21 ? 9.703 9.719 7.93 1 93 21 PHE B CA 1
ATOM 1730 C C . PHE B 1 21 ? 8.914 10.781 7.176 1 93 21 PHE B C 1
ATOM 1732 O O . PHE B 1 21 ? 9.211 11.07 6.016 1 93 21 PHE B O 1
ATOM 1739 N N . MET B 1 22 ? 7.879 11.375 7.832 1 95.56 22 MET B N 1
ATOM 1740 C CA . MET B 1 22 ? 6.918 12.227 7.141 1 95.56 22 MET B CA 1
ATOM 1741 C C . MET B 1 22 ? 7.457 13.648 6.992 1 95.56 22 MET B C 1
ATOM 1743 O O . MET B 1 22 ? 6.938 14.43 6.199 1 95.56 22 MET B O 1
ATOM 1747 N N . HIS B 1 23 ? 8.461 13.938 7.754 1 95.25 23 HIS B N 1
ATOM 1748 C CA . HIS B 1 23 ? 9.062 15.266 7.668 1 95.25 23 HIS B CA 1
ATOM 1749 C C . HIS B 1 23 ? 9.617 15.531 6.27 1 95.25 23 HIS B C 1
ATOM 1751 O O . HIS B 1 23 ? 10.297 14.672 5.695 1 95.25 23 HIS B O 1
ATOM 1757 N N . GLY B 1 24 ? 9.273 16.703 5.762 1 96.06 24 GLY B N 1
ATOM 1758 C CA . GLY B 1 24 ? 9.812 17.125 4.477 1 96.06 24 GLY B CA 1
ATOM 1759 C C . GLY B 1 24 ? 8.758 17.172 3.381 1 96.06 24 GLY B C 1
ATOM 1760 O O . GLY B 1 24 ? 7.566 17.281 3.666 1 96.06 24 GLY B O 1
ATOM 1761 N N . ASP B 1 25 ? 9.242 17.234 2.164 1 96.81 25 ASP B N 1
ATOM 1762 C CA . ASP B 1 25 ? 8.375 17.406 1.005 1 96.81 25 ASP B CA 1
ATOM 1763 C C . ASP B 1 25 ? 8.07 16.062 0.344 1 96.81 25 ASP B C 1
ATOM 1765 O O . ASP B 1 25 ? 8.977 15.25 0.137 1 96.81 25 ASP B O 1
ATOM 1769 N N . TRP B 1 26 ? 6.828 15.898 0.065 1 95.94 26 TRP B N 1
ATOM 1770 C CA . TRP B 1 26 ? 6.348 14.672 -0.562 1 95.94 26 TRP B CA 1
ATOM 1771 C C . TRP B 1 26 ? 5.551 14.984 -1.825 1 95.94 26 TRP B C 1
ATOM 1773 O O . TRP B 1 26 ? 4.691 15.867 -1.823 1 95.94 26 TRP B O 1
ATOM 1783 N N . ASP B 1 27 ? 5.824 14.297 -2.883 1 93.88 27 ASP B N 1
ATOM 1784 C CA . ASP B 1 27 ? 5.039 14.344 -4.113 1 93.88 27 ASP B CA 1
ATOM 1785 C C . ASP B 1 27 ? 4.102 13.141 -4.211 1 93.88 27 ASP B C 1
ATOM 1787 O O . ASP B 1 27 ? 4.543 11.992 -4.102 1 93.88 27 ASP B O 1
ATOM 1791 N N . LEU B 1 28 ? 2.869 13.391 -4.391 1 94.88 28 LEU B N 1
ATOM 1792 C CA . LEU B 1 28 ? 1.862 12.336 -4.461 1 94.88 28 LEU B CA 1
ATOM 1793 C C . LEU B 1 28 ? 1.207 12.305 -5.84 1 94.88 28 LEU B C 1
ATOM 1795 O O . LEU B 1 28 ? 1.043 13.344 -6.477 1 94.88 28 LEU B O 1
ATOM 1799 N N . GLU B 1 29 ? 0.851 11.164 -6.246 1 94.25 29 GLU B N 1
ATOM 1800 C CA . GLU B 1 29 ? 0.023 10.953 -7.43 1 94.25 29 GLU B CA 1
ATOM 1801 C C . GLU B 1 29 ? -1.154 10.031 -7.121 1 94.25 29 GLU B C 1
ATOM 1803 O O . GLU B 1 29 ? -0.999 9.031 -6.422 1 94.25 29 GLU B O 1
ATOM 1808 N N . GLY B 1 30 ? -2.268 10.391 -7.539 1 91.5 30 GLY B N 1
ATOM 1809 C CA . GLY B 1 30 ? -3.48 9.617 -7.355 1 91.5 30 GLY B CA 1
ATOM 1810 C C . GLY B 1 30 ? -4.555 9.93 -8.375 1 91.5 30 GLY B C 1
ATOM 1811 O O . GLY B 1 30 ? -4.258 10.438 -9.461 1 91.5 30 GLY B O 1
ATOM 1812 N N . ALA B 1 31 ? -5.676 9.359 -8.078 1 85.06 31 ALA B N 1
ATOM 1813 C CA . ALA B 1 31 ? -6.824 9.633 -8.938 1 85.06 31 ALA B CA 1
ATOM 1814 C C . ALA B 1 31 ? -8.117 9.688 -8.125 1 85.06 31 ALA B C 1
ATOM 1816 O O . ALA B 1 31 ? -8.266 8.969 -7.137 1 85.06 31 ALA B O 1
ATOM 1817 N N . ARG B 1 32 ? -8.914 10.508 -8.5 1 81.81 32 ARG B N 1
ATOM 1818 C CA . ARG B 1 32 ? -10.266 10.594 -7.961 1 81.81 32 ARG B CA 1
ATOM 1819 C C . ARG B 1 32 ? -11.305 10.609 -9.078 1 81.81 32 ARG B C 1
ATOM 1821 O O . ARG B 1 32 ? -11.289 11.492 -9.938 1 81.81 32 ARG B O 1
ATOM 1828 N N . GLY B 1 33 ? -12.211 9.586 -9 1 75.5 33 GLY B N 1
ATOM 1829 C CA . GLY B 1 33 ? -13.203 9.484 -10.055 1 75.5 33 GLY B CA 1
ATOM 1830 C C . GLY B 1 33 ? -12.586 9.297 -11.43 1 75.5 33 GLY B C 1
ATOM 1831 O O . GLY B 1 33 ? -13.062 9.875 -12.414 1 75.5 33 GLY B O 1
ATOM 1832 N N . GLY B 1 34 ? -11.477 8.688 -11.391 1 77.69 34 GLY B N 1
ATOM 1833 C CA . GLY B 1 34 ? -10.82 8.406 -12.664 1 77.69 34 GLY B CA 1
ATOM 1834 C C . GLY B 1 34 ? -9.961 9.547 -13.156 1 77.69 34 GLY B C 1
ATOM 1835 O O . GLY B 1 34 ? -9.289 9.43 -14.188 1 77.69 34 GLY B O 1
ATOM 1836 N N . VAL B 1 35 ? -9.969 10.656 -12.5 1 83.19 35 VAL B N 1
ATOM 1837 C CA . VAL B 1 35 ? -9.172 11.82 -12.891 1 83.19 35 VAL B CA 1
ATOM 1838 C C . VAL B 1 35 ? -7.82 11.781 -12.172 1 83.19 35 VAL B C 1
ATOM 1840 O O . VAL B 1 35 ? -7.766 11.789 -10.945 1 83.19 35 VAL B O 1
ATOM 1843 N N . PRO B 1 36 ? -6.777 11.789 -12.945 1 88.19 36 PRO B N 1
ATOM 1844 C CA . PRO B 1 36 ? -5.453 11.773 -12.312 1 88.19 36 PRO B CA 1
ATOM 1845 C C . PRO B 1 36 ? -5.117 13.094 -11.625 1 88.19 36 PRO B C 1
ATOM 1847 O O . PRO B 1 36 ? -5.375 14.172 -12.172 1 88.19 36 PRO B O 1
ATOM 1850 N N . LEU B 1 37 ? -4.539 13.023 -10.5 1 93.5 37 LEU B N 1
ATOM 1851 C CA . LEU B 1 37 ? -4.227 14.188 -9.68 1 93.5 37 LEU B CA 1
ATOM 1852 C C . LEU B 1 37 ? -2.789 14.117 -9.172 1 93.5 37 LEU B C 1
ATOM 1854 O O . LEU B 1 37 ? -2.234 13.023 -9.008 1 93.5 37 LEU B O 1
ATOM 1858 N N . LEU B 1 38 ? -2.266 15.297 -9 1 94.88 38 LEU B N 1
ATOM 1859 C CA . LEU B 1 38 ? -1.013 15.5 -8.273 1 94.88 38 LEU B CA 1
ATOM 1860 C C . LEU B 1 38 ? -1.258 16.203 -6.945 1 94.88 38 LEU B C 1
ATOM 1862 O O . LEU B 1 38 ? -2.119 17.078 -6.848 1 94.88 38 LEU B O 1
ATOM 1866 N N . ALA B 1 39 ? -0.491 15.766 -6.012 1 96.06 39 ALA B N 1
ATOM 1867 C CA . ALA B 1 39 ? -0.568 16.453 -4.719 1 96.06 39 ALA B CA 1
ATOM 1868 C C . ALA B 1 39 ? 0.813 16.578 -4.086 1 96.06 39 ALA B C 1
ATOM 1870 O O . ALA B 1 39 ? 1.777 15.961 -4.551 1 96.06 39 ALA B O 1
ATOM 1871 N N . ARG B 1 40 ? 0.858 17.453 -3.098 1 96.19 40 ARG B N 1
ATOM 1872 C CA . ARG B 1 40 ? 2.113 17.672 -2.387 1 96.19 40 ARG B CA 1
ATOM 1873 C C . ARG B 1 40 ? 1.866 17.938 -0.905 1 96.19 40 ARG B C 1
ATOM 1875 O O . ARG B 1 40 ? 0.941 18.656 -0.541 1 96.19 40 ARG B O 1
ATOM 1882 N N . TYR B 1 41 ? 2.66 17.266 -0.155 1 97.19 41 TYR B N 1
ATOM 1883 C CA . TYR B 1 41 ? 2.811 17.656 1.24 1 97.19 41 TYR B CA 1
ATOM 1884 C C . TYR B 1 41 ? 4.117 18.422 1.453 1 97.19 41 TYR B C 1
ATOM 1886 O O . TYR B 1 41 ? 5.152 18.047 0.898 1 97.19 41 TYR B O 1
ATOM 1894 N N . SER B 1 42 ? 4.051 19.484 2.186 1 97 42 SER B N 1
ATOM 1895 C CA . SER B 1 42 ? 5.211 20.156 2.748 1 97 42 SER B CA 1
ATOM 1896 C C . SER B 1 42 ? 5.078 20.312 4.258 1 97 42 SER B C 1
ATOM 1898 O O . SER B 1 42 ? 4.262 21.109 4.734 1 97 42 SER B O 1
ATOM 1900 N N . LEU B 1 43 ? 5.871 19.531 4.941 1 96.12 43 LEU B N 1
ATOM 1901 C CA . LEU B 1 43 ? 5.691 19.453 6.387 1 96.12 43 LEU B CA 1
ATOM 1902 C C . LEU B 1 43 ? 6.996 19.766 7.113 1 96.12 43 LEU B C 1
ATOM 1904 O O . LEU B 1 43 ? 8.031 19.172 6.82 1 96.12 43 LEU B O 1
ATOM 1908 N N . ASP B 1 44 ? 6.914 20.609 8.109 1 95.12 44 ASP B N 1
ATOM 1909 C CA . ASP B 1 44 ? 8.055 21 8.938 1 95.12 44 ASP B CA 1
ATOM 1910 C C . ASP B 1 44 ? 7.77 20.766 10.414 1 95.12 44 ASP B C 1
ATOM 1912 O O . ASP B 1 44 ? 6.613 20.609 10.812 1 95.12 44 ASP B O 1
ATOM 1916 N N . LEU B 1 45 ? 8.875 20.734 11.094 1 93.56 45 LEU B N 1
ATOM 1917 C CA . LEU B 1 45 ? 8.719 20.594 12.531 1 93.56 45 LEU B CA 1
ATOM 1918 C C . LEU B 1 45 ? 7.953 21.781 13.117 1 93.56 45 LEU B C 1
ATOM 1920 O O . LEU B 1 45 ? 8.211 22.922 12.75 1 93.56 45 LEU B O 1
ATOM 1924 N N . ALA B 1 46 ? 6.988 21.438 13.906 1 91.25 46 ALA B N 1
ATOM 1925 C CA . ALA B 1 46 ? 6.184 22.453 14.57 1 91.25 46 ALA B CA 1
ATOM 1926 C C . ALA B 1 46 ? 6.453 22.484 16.078 1 91.25 46 ALA B C 1
ATOM 1928 O O . ALA B 1 46 ? 7.09 21.578 16.609 1 91.25 46 ALA B O 1
ATOM 1929 N N . ASP B 1 47 ? 5.902 23.516 16.656 1 84.56 47 ASP B N 1
ATOM 1930 C CA . ASP B 1 47 ? 5.992 23.609 18.109 1 84.56 47 ASP B CA 1
ATOM 1931 C C . ASP B 1 47 ? 5.281 22.438 18.781 1 84.56 47 ASP B C 1
ATOM 1933 O O . ASP B 1 47 ? 4.215 22.016 18.328 1 84.56 47 ASP B O 1
ATOM 1937 N N . GLY B 1 48 ? 5.891 21.891 19.797 1 85.12 48 GLY B N 1
ATOM 1938 C CA . GLY B 1 48 ? 5.289 20.766 20.516 1 85.12 48 GLY B CA 1
ATOM 1939 C C . GLY B 1 48 ? 5.703 19.422 19.984 1 85.12 48 GLY B C 1
ATOM 1940 O O . GLY B 1 48 ? 5.18 18.391 20.406 1 85.12 48 GLY B O 1
ATOM 1941 N N . GLY B 1 49 ? 6.504 19.438 18.984 1 88.06 49 GLY B N 1
ATOM 1942 C CA . GLY B 1 49 ? 7.082 18.203 18.516 1 88.06 49 GLY B CA 1
ATOM 1943 C C . GLY B 1 49 ? 6.312 17.578 17.359 1 88.06 49 GLY B C 1
ATOM 1944 O O . GLY B 1 49 ? 6.672 16.5 16.875 1 88.06 49 GLY B O 1
ATOM 1945 N N . GLY B 1 50 ? 5.234 18.25 16.953 1 93 50 GLY B N 1
ATOM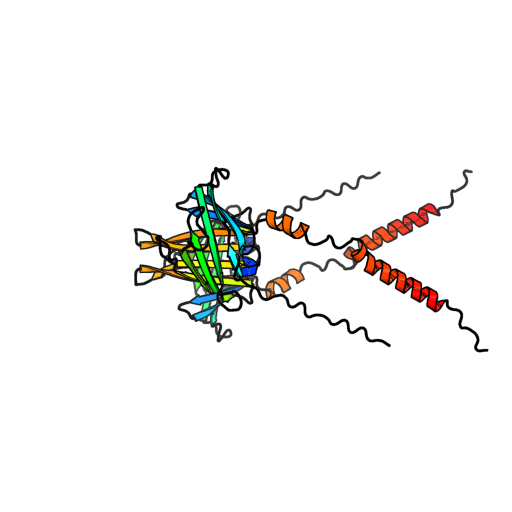 1946 C CA . GLY B 1 50 ? 4.477 17.781 15.805 1 93 50 GLY B CA 1
ATOM 1947 C C . GLY B 1 50 ? 5.023 18.266 14.477 1 93 50 GLY B C 1
ATOM 1948 O O . GLY B 1 50 ? 6.148 18.766 14.414 1 93 50 GLY B O 1
ATOM 1949 N N . LEU B 1 51 ? 4.355 17.938 13.43 1 95.19 51 LEU B N 1
ATOM 1950 C CA . LEU B 1 51 ? 4.629 18.484 12.109 1 95.19 51 LEU B CA 1
ATOM 1951 C C . LEU B 1 51 ? 3.502 19.406 11.656 1 95.19 51 LEU B C 1
ATOM 1953 O O . LEU B 1 51 ? 2.34 19.188 12.008 1 95.19 51 LEU B O 1
ATOM 1957 N N . ALA B 1 52 ? 3.896 20.422 10.906 1 95.81 52 ALA B N 1
ATOM 1958 C CA . ALA B 1 52 ? 2.914 21.328 10.312 1 95.81 52 ALA B CA 1
ATOM 1959 C C . ALA B 1 52 ? 3.35 21.781 8.922 1 95.81 52 ALA B C 1
ATOM 1961 O O . ALA B 1 52 ? 4.547 21.875 8.641 1 95.81 52 ALA B O 1
ATOM 1962 N N . GLY B 1 53 ? 2.311 22.031 8.109 1 96.44 53 GLY B N 1
ATOM 1963 C CA . GLY B 1 53 ? 2.604 22.5 6.762 1 96.44 53 GLY B CA 1
ATOM 1964 C C . GLY B 1 53 ? 1.381 22.547 5.867 1 96.44 53 GLY B C 1
ATOM 1965 O O . GLY B 1 53 ? 0.309 22.984 6.293 1 96.44 53 GLY B O 1
ATOM 1966 N N . LYS B 1 54 ? 1.627 22.172 4.66 1 96.56 54 LYS B N 1
ATOM 1967 C CA . LYS B 1 54 ? 0.565 22.375 3.68 1 96.56 54 LYS B CA 1
ATOM 1968 C C . LYS B 1 54 ? 0.388 21.141 2.797 1 96.56 54 LYS B C 1
ATOM 1970 O O . LYS B 1 54 ? 1.332 20.375 2.598 1 96.56 54 LYS B O 1
ATOM 1975 N N . TYR B 1 55 ? -0.83 20.969 2.354 1 96.94 55 TYR B N 1
ATOM 1976 C CA . TYR B 1 55 ? -1.232 20.047 1.301 1 96.94 55 TYR B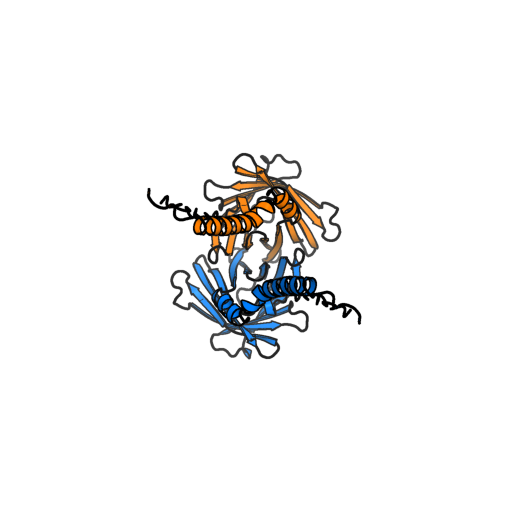 CA 1
ATOM 1977 C C . TYR B 1 55 ? -1.801 20.797 0.102 1 96.94 55 TYR B C 1
ATOM 1979 O O . TYR B 1 55 ? -2.668 21.656 0.257 1 96.94 55 TYR B O 1
ATOM 1987 N N . THR B 1 56 ? -1.283 20.5 -1.076 1 97.12 56 THR B N 1
ATOM 1988 C CA . THR B 1 56 ? -1.824 21.094 -2.295 1 97.12 56 THR B CA 1
ATOM 1989 C C . THR B 1 56 ? -2.148 20 -3.322 1 97.12 56 THR B C 1
ATOM 1991 O O . THR B 1 56 ? -1.469 18.984 -3.391 1 97.12 56 THR B O 1
ATOM 1994 N N . GLU B 1 57 ? -3.174 20.234 -4.094 1 96.25 57 GLU B N 1
ATOM 1995 C CA . GLU B 1 57 ? -3.586 19.359 -5.184 1 96.25 57 GLU B CA 1
ATOM 1996 C C . GLU B 1 57 ? -3.686 20.109 -6.504 1 96.25 57 GLU B C 1
ATOM 1998 O O . GLU B 1 57 ? -4.09 21.281 -6.527 1 96.25 57 GLU B O 1
ATOM 2003 N N . ALA B 1 58 ? -3.316 19.406 -7.508 1 95.31 58 ALA B N 1
ATOM 2004 C CA . ALA B 1 58 ? -3.445 19.922 -8.867 1 95.31 58 ALA B CA 1
ATOM 2005 C C . ALA B 1 58 ? -3.809 18.812 -9.844 1 95.31 58 ALA B C 1
ATOM 2007 O O . ALA B 1 58 ? -3.652 17.625 -9.539 1 95.31 58 ALA B O 1
ATOM 2008 N N . SER B 1 59 ? -4.391 19.234 -10.945 1 92.56 59 SER B N 1
ATOM 2009 C CA . SER B 1 59 ? -4.598 18.25 -12.008 1 92.56 59 SER B CA 1
ATOM 2010 C C . SER B 1 59 ? -3.277 17.844 -12.648 1 92.56 59 SER B C 1
ATOM 2012 O O . SER B 1 59 ? -2.402 18.688 -12.867 1 92.56 59 SER B O 1
ATOM 2014 N N . ARG B 1 60 ? -3.223 16.578 -12.938 1 89.5 60 ARG B N 1
ATOM 2015 C CA . ARG B 1 60 ? -2.023 16.125 -13.633 1 89.5 60 ARG B CA 1
ATOM 2016 C C . ARG B 1 60 ? -1.875 16.812 -14.984 1 89.5 60 ARG B C 1
ATOM 2018 O O . ARG B 1 60 ? -0.757 17.062 -15.438 1 89.5 60 ARG B O 1
ATOM 2025 N N . ASP B 1 61 ? -2.99 17.156 -15.641 1 86.56 61 ASP B N 1
ATOM 2026 C CA . ASP B 1 61 ? -3.004 17.766 -16.969 1 86.56 61 ASP B CA 1
ATOM 2027 C C . ASP B 1 61 ? -2.699 19.25 -16.891 1 86.56 61 ASP B C 1
ATOM 2029 O O . ASP B 1 61 ? -2.262 19.859 -17.875 1 86.56 61 ASP B O 1
ATOM 2033 N N . ASP B 1 62 ? -2.926 19.891 -15.719 1 90 62 ASP B N 1
ATOM 2034 C CA . ASP B 1 62 ? -2.609 21.297 -15.477 1 90 62 ASP B CA 1
ATOM 2035 C C . ASP B 1 62 ? -2.006 21.484 -14.086 1 90 62 ASP B C 1
ATOM 2037 O O . ASP B 1 62 ? -2.672 21.984 -13.172 1 90 62 ASP B O 1
ATOM 2041 N N . PRO B 1 63 ? -0.762 21.203 -13.984 1 87.62 63 PRO B N 1
ATOM 2042 C CA . PRO B 1 63 ? -0.144 21.203 -12.656 1 87.62 63 PRO B CA 1
ATOM 2043 C C . PRO B 1 63 ? 0.04 22.609 -12.086 1 87.62 63 PRO B C 1
ATOM 2045 O O . PRO B 1 63 ? 0.34 22.766 -10.898 1 87.62 63 PRO B O 1
ATOM 2048 N N . SER B 1 64 ? -0.171 23.609 -12.922 1 90.12 64 SER B N 1
ATOM 2049 C CA . SER B 1 64 ? 0.078 24.969 -12.469 1 90.12 64 SER B CA 1
ATOM 2050 C C . SER B 1 64 ? -1.108 25.531 -11.68 1 90.12 64 SER B C 1
ATOM 2052 O O . SER B 1 64 ? -0.978 26.516 -10.961 1 90.12 64 SER B O 1
ATOM 2054 N N . THR B 1 65 ? -2.217 24.906 -11.859 1 91.88 65 THR B N 1
ATOM 2055 C CA . THR B 1 65 ? -3.418 25.375 -11.18 1 91.88 65 THR B CA 1
ATOM 2056 C C . THR B 1 65 ? -3.707 24.547 -9.938 1 91.88 65 THR B C 1
ATOM 2058 O O . THR B 1 65 ? -3.898 23.344 -10.023 1 91.88 65 THR B O 1
ATOM 2061 N N . THR B 1 66 ? -3.787 25.234 -8.891 1 92.88 66 THR B N 1
ATOM 2062 C CA . THR B 1 66 ? -4.102 24.562 -7.625 1 92.88 66 THR B CA 1
ATOM 2063 C C . THR B 1 66 ? -5.605 24.328 -7.504 1 92.88 66 THR B C 1
ATOM 2065 O O . THR B 1 66 ? -6.398 25.266 -7.574 1 92.88 66 THR B O 1
ATOM 2068 N N . LEU B 1 67 ? -5.957 23.094 -7.312 1 92.69 67 LEU B N 1
ATOM 2069 C CA . LEU B 1 67 ? -7.359 22.719 -7.137 1 92.69 67 LEU B CA 1
ATOM 2070 C C . LEU B 1 67 ? -7.762 22.797 -5.672 1 92.69 67 LEU B C 1
ATOM 2072 O O . LEU B 1 67 ? -8.93 23.047 -5.355 1 92.69 67 LEU B O 1
ATOM 2076 N N . ARG B 1 68 ? -6.828 22.484 -4.859 1 93.88 68 ARG B N 1
ATOM 2077 C CA . ARG B 1 68 ? -7.098 22.422 -3.428 1 93.88 68 ARG B CA 1
ATOM 2078 C C . ARG B 1 68 ? -5.836 22.734 -2.623 1 93.88 68 ARG B C 1
ATOM 2080 O O . ARG B 1 68 ? -4.742 22.297 -2.98 1 93.88 68 ARG B O 1
ATOM 2087 N N . GLU B 1 69 ? -6.02 23.516 -1.593 1 95.69 69 GLU B N 1
ATOM 2088 C CA . GLU B 1 69 ? -4.98 23.797 -0.607 1 95.69 69 GLU B CA 1
ATOM 2089 C C . GLU B 1 69 ? -5.516 23.656 0.815 1 95.69 69 GLU B C 1
ATOM 2091 O O . GLU B 1 69 ? -6.602 24.156 1.125 1 95.69 69 GLU B O 1
ATOM 2096 N N . MET B 1 70 ? -4.73 22.984 1.601 1 96.25 70 MET B N 1
ATOM 2097 C CA . MET B 1 70 ? -5.137 22.766 2.988 1 96.25 70 MET B CA 1
ATOM 2098 C C . MET B 1 70 ? -3.949 22.938 3.932 1 96.25 70 MET B C 1
ATOM 2100 O O . MET B 1 70 ? -2.801 22.734 3.535 1 96.25 70 MET B O 1
ATOM 2104 N N . VAL B 1 71 ? -4.273 23.312 5.125 1 97 71 VAL B N 1
ATOM 2105 C CA . VAL B 1 71 ? -3.297 23.266 6.207 1 97 71 VAL B CA 1
ATOM 2106 C C . VAL B 1 71 ? -3.279 21.875 6.828 1 97 71 VAL B C 1
ATOM 2108 O O . VAL B 1 71 ? -4.332 21.266 7.039 1 97 71 VAL B O 1
ATOM 2111 N N . VAL B 1 72 ? -2.066 21.375 7.062 1 96.62 72 VAL B N 1
ATOM 2112 C CA . VAL B 1 72 ? -1.893 20.047 7.621 1 96.62 72 VAL B CA 1
ATOM 2113 C C . VAL B 1 72 ? -1.137 20.141 8.945 1 96.62 72 VAL B C 1
ATOM 2115 O O . VAL B 1 72 ? -0.173 20.891 9.07 1 96.62 72 VAL B O 1
ATOM 2118 N N . ARG B 1 73 ? -1.567 19.375 9.867 1 96.19 73 ARG B N 1
ATOM 2119 C CA . ARG B 1 73 ? -0.861 19.172 11.133 1 96.19 73 ARG B CA 1
ATOM 2120 C C . ARG B 1 73 ? -0.817 17.703 11.508 1 96.19 73 ARG B C 1
ATOM 2122 O O . ARG B 1 73 ? -1.803 16.984 11.336 1 96.19 73 ARG B O 1
ATOM 2129 N N . VAL B 1 74 ? 0.316 17.25 11.969 1 95.81 74 VAL B N 1
ATOM 2130 C CA . VAL B 1 74 ? 0.486 15.875 12.453 1 95.81 74 VAL B CA 1
ATOM 2131 C C . VAL B 1 74 ? 0.95 15.906 13.914 1 95.81 74 VAL B C 1
ATOM 2133 O O . VAL B 1 74 ? 2.029 16.422 14.219 1 95.81 74 VAL B O 1
ATOM 2136 N N . ASP B 1 75 ? 0.139 15.352 14.742 1 95.25 75 ASP B N 1
ATOM 2137 C CA . ASP B 1 75 ? 0.466 15.273 16.156 1 95.25 75 ASP B CA 1
ATOM 2138 C C . ASP B 1 75 ? 0.868 13.852 16.547 1 95.25 75 ASP B C 1
ATOM 2140 O O . ASP B 1 75 ? 0.265 12.883 16.094 1 95.25 75 ASP B O 1
ATOM 2144 N N . PHE B 1 76 ? 1.793 13.766 17.391 1 95.06 76 PHE B N 1
ATOM 2145 C CA . PHE B 1 76 ? 2.299 12.469 17.812 1 95.06 76 PHE B CA 1
ATOM 2146 C C . PHE B 1 76 ? 2.047 12.242 19.297 1 95.06 76 PHE B C 1
ATOM 2148 O O . PHE B 1 76 ? 2.182 13.172 20.109 1 95.06 76 PHE B O 1
ATOM 2155 N N . ASP B 1 77 ? 1.56 11.117 19.609 1 89.88 77 ASP B N 1
ATOM 2156 C CA . ASP B 1 77 ? 1.393 10.742 21.016 1 89.88 77 ASP B CA 1
ATOM 2157 C C . ASP B 1 77 ? 2.744 10.594 21.719 1 89.88 77 ASP B C 1
ATOM 2159 O O . ASP B 1 77 ? 3.773 10.438 21.047 1 89.88 77 ASP B O 1
ATOM 2163 N N . ALA B 1 78 ? 2.578 10.625 23.031 1 75.06 78 ALA B N 1
ATOM 2164 C CA . ALA B 1 78 ? 3.771 10.492 23.859 1 75.06 78 ALA B CA 1
ATOM 2165 C C . ALA B 1 78 ? 4.402 9.109 23.703 1 75.06 78 ALA B C 1
ATOM 2167 O O . ALA B 1 78 ? 3.695 8.102 23.672 1 75.06 78 ALA B O 1
ATOM 2168 N N . GLY B 1 79 ? 5.48 8.977 22.922 1 67.81 79 GLY B N 1
ATOM 2169 C CA . GLY B 1 79 ? 6.172 7.715 22.734 1 67.81 79 GLY B CA 1
ATOM 2170 C C . GLY B 1 79 ? 7.102 7.727 21.531 1 67.81 79 GLY B C 1
ATOM 2171 O O . GLY B 1 79 ? 7.762 8.734 21.266 1 67.81 79 GLY B O 1
ATOM 2172 N N . ALA B 1 80 ? 7.117 6.605 20.922 1 66.88 80 ALA B N 1
ATOM 2173 C CA . ALA B 1 80 ? 8.156 6.309 19.938 1 66.88 80 ALA B CA 1
ATOM 2174 C C . ALA B 1 80 ? 7.828 6.949 18.594 1 66.88 80 ALA B C 1
ATOM 2176 O O . ALA B 1 80 ? 8.594 6.816 17.641 1 66.88 80 ALA B O 1
ATOM 2177 N N . GLY B 1 81 ? 6.719 7.734 18.531 1 80.81 81 GLY B N 1
ATOM 2178 C CA . GLY B 1 81 ? 6.465 8.453 17.297 1 80.81 81 GLY B CA 1
ATOM 2179 C C . GLY B 1 81 ? 5.75 7.605 16.266 1 80.81 81 GLY B C 1
ATOM 2180 O O . GLY B 1 81 ? 5.785 7.918 15.062 1 80.81 81 GLY B O 1
ATOM 2181 N N . HIS B 1 82 ? 5.086 6.523 16.656 1 89.75 82 HIS B N 1
ATOM 2182 C CA . HIS B 1 82 ? 4.414 5.633 15.719 1 89.75 82 HIS B CA 1
ATOM 2183 C C . HIS B 1 82 ? 2.902 5.828 15.758 1 89.75 82 HIS B C 1
ATOM 2185 O O . HIS B 1 82 ? 2.174 5.254 14.945 1 89.75 82 HIS B O 1
ATOM 2191 N N . GLN B 1 83 ? 2.531 6.664 16.781 1 94.75 83 GLN B N 1
ATOM 2192 C CA . GLN B 1 83 ? 1.104 6.918 16.953 1 94.75 83 GLN B CA 1
ATOM 2193 C C . GLN B 1 83 ? 0.812 8.414 17 1 94.75 83 GLN B C 1
ATOM 2195 O O . GLN B 1 83 ? 1.682 9.211 17.344 1 94.75 83 GLN B O 1
ATOM 2200 N N . GLY B 1 84 ? -0.428 8.695 16.625 1 96.31 84 GLY B N 1
ATOM 2201 C CA . GLY B 1 84 ? -0.829 10.094 16.641 1 96.31 84 GLY B CA 1
ATOM 2202 C C . GLY B 1 84 ? -2.047 10.375 15.773 1 96.31 84 GLY B C 1
ATOM 2203 O O . GLY B 1 84 ? -2.883 9.492 15.562 1 96.31 84 GLY B O 1
ATOM 2204 N N . SER B 1 85 ? -2.109 11.648 15.414 1 95.75 85 SER B N 1
ATOM 2205 C CA . SER B 1 85 ? -3.271 12.078 14.648 1 95.75 85 SER B CA 1
ATOM 2206 C C . SER B 1 85 ? -2.863 12.969 13.477 1 95.75 85 SER B C 1
ATOM 2208 O O . SER B 1 85 ? -1.979 13.812 13.617 1 95.75 85 SER B O 1
ATOM 2210 N N . PHE B 1 86 ? -3.48 12.695 12.383 1 96.5 86 PHE B N 1
ATOM 2211 C CA . PHE B 1 86 ? -3.373 13.562 11.219 1 96.5 86 PHE B CA 1
ATOM 2212 C C . PHE B 1 86 ? -4.539 14.539 11.156 1 96.5 86 PHE B C 1
ATOM 2214 O O . PHE B 1 86 ? -5.699 14.133 11.18 1 96.5 86 PHE B O 1
ATOM 2221 N N . ARG B 1 87 ? -4.23 15.836 11.055 1 96.19 87 ARG B N 1
ATOM 2222 C CA . ARG B 1 87 ? -5.23 16.906 1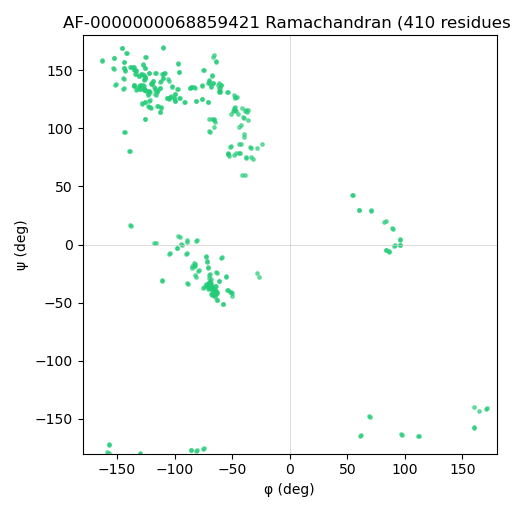1.125 1 96.19 87 ARG B CA 1
ATOM 2223 C C . ARG B 1 87 ? -5.141 17.812 9.898 1 96.19 87 ARG B C 1
ATOM 2225 O O . ARG B 1 87 ? -4.051 18.062 9.383 1 96.19 87 ARG B O 1
ATOM 2232 N N . MET B 1 88 ? -6.297 18.219 9.469 1 95.75 88 MET B N 1
ATOM 2233 C CA . MET B 1 88 ? -6.324 19.125 8.32 1 95.75 88 MET B CA 1
ATOM 2234 C C . MET B 1 88 ? -7.297 20.281 8.547 1 95.75 88 MET B C 1
ATOM 2236 O O . MET B 1 88 ? -8.234 20.156 9.344 1 95.75 88 MET B O 1
ATOM 2240 N N . GLY B 1 89 ? -7.02 21.391 7.898 1 94.94 89 GLY B N 1
ATOM 2241 C CA . GLY B 1 89 ? -7.871 22.562 7.891 1 94.94 89 GLY B CA 1
ATOM 2242 C C . GLY B 1 89 ? -7.855 23.312 6.566 1 94.94 89 GLY B C 1
ATOM 2243 O O . GLY B 1 89 ? -7.086 22.969 5.668 1 94.94 89 GLY B O 1
ATOM 2244 N N . LYS B 1 90 ? -8.766 24.219 6.48 1 93.31 90 LYS B N 1
ATOM 2245 C CA . LYS B 1 90 ? -8.852 25 5.258 1 93.31 90 LYS B CA 1
ATOM 2246 C C . LYS B 1 90 ? -7.594 25.844 5.062 1 93.31 90 LYS B C 1
ATOM 2248 O O . LYS B 1 90 ? -6.879 26.141 6.027 1 93.31 90 LYS B O 1
ATOM 2253 N N . SER B 1 91 ? -7.492 26.141 3.824 1 92.25 91 SER B N 1
ATOM 2254 C CA . SER B 1 91 ? -6.359 27 3.498 1 92.25 91 SER B CA 1
ATOM 2255 C C . SER B 1 91 ? -6.363 28.281 4.348 1 92.25 91 SER B C 1
ATOM 2257 O O . SER B 1 91 ? -7.41 28.906 4.527 1 92.25 91 SER B O 1
ATOM 2259 N N . GLY B 1 92 ? -5.18 28.531 4.906 1 87.62 92 GLY B N 1
ATOM 2260 C CA . GLY B 1 92 ? -5.016 29.766 5.672 1 87.62 92 GLY B CA 1
ATOM 2261 C C . GLY B 1 92 ? -5.496 29.641 7.105 1 87.62 92 GLY B C 1
ATOM 2262 O O . GLY B 1 92 ? -5.387 30.578 7.891 1 87.62 92 GLY B O 1
ATOM 2263 N N . ALA B 1 93 ? -6.047 28.531 7.375 1 88.62 93 ALA B N 1
ATOM 2264 C CA . ALA B 1 93 ? -6.473 28.328 8.758 1 88.62 93 ALA B CA 1
ATOM 2265 C C . ALA B 1 93 ? -5.27 28.234 9.688 1 88.62 93 ALA B C 1
ATOM 2267 O O . ALA B 1 93 ? -4.184 27.828 9.273 1 88.62 93 ALA B O 1
ATOM 2268 N N . ASP B 1 94 ? -5.484 28.734 10.867 1 84.69 94 ASP B N 1
ATOM 2269 C CA . ASP B 1 94 ? -4.496 28.469 11.906 1 84.69 94 ASP B CA 1
ATOM 2270 C C . ASP B 1 94 ? -4.34 26.984 12.156 1 84.69 94 ASP B C 1
ATOM 2272 O O . ASP B 1 94 ? -5.332 26.25 12.25 1 84.69 94 ASP B O 1
ATOM 2276 N N . PRO B 1 95 ? -3.123 26.562 12.305 1 79.94 95 PRO B N 1
ATOM 2277 C CA . PRO B 1 95 ? -2.906 25.141 12.555 1 79.94 95 PRO B CA 1
ATOM 2278 C C . PRO B 1 95 ? -3.678 24.641 13.773 1 79.94 95 PRO B C 1
ATOM 2280 O O . PRO B 1 95 ? -4.027 23.453 13.844 1 79.94 95 PRO B O 1
ATOM 2283 N N . ALA B 1 96 ? -3.908 25.531 14.648 1 80.31 96 ALA B N 1
ATOM 2284 C CA . ALA B 1 96 ? -4.645 25.141 15.844 1 80.31 96 ALA B CA 1
ATOM 2285 C C . ALA B 1 96 ? -6.117 24.891 15.531 1 80.31 96 ALA B C 1
ATOM 2287 O O . ALA B 1 96 ? -6.828 24.266 16.312 1 80.31 96 ALA B O 1
ATOM 2288 N N . GLU B 1 97 ? -6.566 25.312 14.398 1 88.06 97 GLU B N 1
ATOM 2289 C CA . GLU B 1 97 ? -7.965 25.203 13.992 1 88.06 97 GLU B CA 1
ATOM 2290 C C . GLU B 1 97 ? -8.18 23.969 13.109 1 88.06 97 GLU B C 1
ATOM 2292 O O . GLU B 1 97 ? -9.281 23.75 12.609 1 88.06 97 GLU B O 1
ATOM 2297 N N . THR B 1 98 ? -7.168 23.188 13 1 92.94 98 THR B N 1
ATOM 2298 C CA . THR B 1 98 ? -7.293 21.984 12.195 1 92.94 98 THR B CA 1
ATOM 2299 C C . THR B 1 98 ? -8.109 20.922 12.93 1 92.94 98 THR B C 1
ATOM 2301 O O . THR B 1 98 ? -8.172 20.922 14.156 1 92.94 98 THR B O 1
ATOM 2304 N N . GLU B 1 99 ? -8.789 20.109 12.172 1 94.81 99 GLU B N 1
ATOM 2305 C CA . GLU B 1 99 ? -9.555 18.984 12.695 1 94.81 99 GLU B CA 1
ATOM 2306 C C . GLU B 1 99 ? -8.891 17.656 12.352 1 94.81 99 GLU B C 1
ATOM 2308 O O . GLU B 1 99 ? -8.305 17.516 11.281 1 94.81 99 GLU B O 1
ATOM 2313 N N . PRO B 1 100 ? -9.047 16.656 13.266 1 95.38 100 PRO B N 1
ATOM 2314 C CA . PRO B 1 100 ? -8.492 15.352 12.93 1 95.38 100 PRO B CA 1
ATOM 2315 C C . PRO B 1 100 ? -9.203 14.695 11.742 1 95.38 100 PRO B C 1
ATOM 2317 O O . PRO B 1 100 ? -10.43 14.727 11.656 1 95.38 100 PRO B O 1
ATOM 2320 N N . VAL B 1 101 ? -8.383 14.086 10.875 1 96 101 VAL B N 1
ATOM 2321 C CA . VAL B 1 101 ? -8.953 13.391 9.727 1 96 101 VAL B CA 1
ATOM 2322 C C . VAL B 1 101 ? -8.766 11.883 9.891 1 96 101 VAL B C 1
ATOM 2324 O O . VAL B 1 101 ? -9.562 11.094 9.383 1 96 101 VAL B O 1
ATOM 2327 N N . PHE B 1 102 ? -7.727 11.461 10.539 1 95.5 102 PHE B N 1
ATOM 2328 C CA . PHE B 1 102 ? -7.559 10.07 10.969 1 95.5 102 PHE B CA 1
ATOM 2329 C C . PHE B 1 102 ? -6.477 9.961 12.031 1 95.5 102 PHE B C 1
ATOM 2331 O O . PHE B 1 102 ? -5.609 10.836 12.141 1 95.5 102 PHE B O 1
ATOM 2338 N N . ASP B 1 103 ? -6.543 8.914 12.766 1 96.12 103 ASP B N 1
ATOM 2339 C CA . ASP B 1 103 ? -5.469 8.531 13.672 1 96.12 103 ASP B CA 1
ATOM 2340 C C . ASP B 1 103 ? -4.562 7.477 13.039 1 96.12 103 ASP B C 1
ATOM 2342 O O . ASP B 1 103 ? -4.949 6.82 12.07 1 96.12 103 ASP B O 1
ATOM 2346 N N . PHE B 1 104 ? -3.359 7.426 13.523 1 95.75 104 PHE B N 1
ATOM 2347 C CA . PHE B 1 104 ? -2.467 6.387 13.023 1 95.75 104 PHE B CA 1
ATOM 2348 C C . PHE B 1 104 ? -1.796 5.648 14.172 1 95.75 104 PHE B C 1
ATOM 2350 O O . PHE B 1 104 ? -1.563 6.227 15.234 1 95.75 104 PHE B O 1
ATOM 2357 N N . ASP B 1 105 ? -1.584 4.43 14 1 94.44 105 ASP B N 1
ATOM 2358 C CA . ASP B 1 105 ? -0.856 3.494 14.852 1 94.44 105 ASP B CA 1
ATOM 2359 C C . ASP B 1 105 ? -0.083 2.477 14.016 1 94.44 105 ASP B C 1
ATOM 2361 O O . ASP B 1 105 ? -0.638 1.455 13.602 1 94.44 105 ASP B O 1
ATOM 2365 N N . PHE B 1 106 ? 1.217 2.75 13.797 1 93.62 106 PHE B N 1
ATOM 2366 C CA . PHE B 1 106 ? 1.987 1.959 12.844 1 93.62 106 PHE B CA 1
ATOM 2367 C C . PHE B 1 106 ? 2.498 0.677 13.492 1 93.62 106 PHE B C 1
ATOM 2369 O O . PHE B 1 106 ? 3.027 0.707 14.609 1 93.62 106 PHE B O 1
ATOM 2376 N N . GLU B 1 107 ? 2.346 -0.324 12.773 1 89.56 107 GLU B N 1
ATOM 2377 C CA . GLU B 1 107 ? 2.916 -1.621 13.125 1 89.56 107 GLU B CA 1
ATOM 2378 C C . GLU B 1 107 ? 4.02 -2.023 12.148 1 89.56 107 GLU B C 1
ATOM 2380 O O . GLU B 1 107 ? 3.873 -1.856 10.938 1 89.56 107 GLU B O 1
ATOM 2385 N N . GLU B 1 108 ? 4.98 -2.566 12.727 1 89.31 108 GLU B N 1
ATOM 2386 C CA . GLU B 1 108 ? 6.102 -3.053 11.93 1 89.31 108 GLU B CA 1
ATOM 2387 C C . GLU B 1 108 ? 5.754 -4.359 11.227 1 89.31 108 GLU B C 1
ATOM 2389 O O . GLU B 1 108 ? 5.121 -5.238 11.82 1 89.31 108 GLU B O 1
ATOM 2394 N N . ARG B 1 109 ? 6.168 -4.406 9.938 1 85.88 109 ARG B N 1
ATOM 2395 C CA . ARG B 1 109 ? 6.012 -5.633 9.156 1 85.88 109 ARG B CA 1
ATOM 2396 C C . ARG B 1 109 ? 7.34 -6.062 8.539 1 85.88 109 ARG B C 1
ATOM 2398 O O . ARG B 1 109 ? 8.133 -5.223 8.109 1 85.88 109 ARG B O 1
ATOM 2405 N N . ASN B 1 110 ? 7.559 -7.395 8.523 1 85.94 110 ASN B N 1
ATOM 2406 C CA . ASN B 1 110 ? 8.719 -7.996 7.871 1 85.94 110 ASN B CA 1
ATOM 2407 C C . ASN B 1 110 ? 10.023 -7.402 8.391 1 85.94 110 ASN B C 1
ATOM 2409 O O . ASN B 1 110 ? 10.891 -7.031 7.602 1 85.94 110 ASN B O 1
ATOM 2413 N N . GLY B 1 111 ? 10.062 -7.238 9.633 1 80.88 111 GLY B N 1
ATOM 2414 C CA . GLY B 1 111 ? 11.289 -6.797 10.266 1 80.88 111 GLY B CA 1
ATOM 2415 C C . GLY B 1 111 ? 11.633 -5.348 9.969 1 80.88 111 GLY B C 1
ATOM 2416 O O . GLY B 1 111 ? 12.797 -5.012 9.75 1 80.88 111 GLY B O 1
ATOM 2417 N N . GLY B 1 112 ? 10.617 -4.566 9.742 1 81.94 112 GLY B N 1
ATOM 2418 C CA . GLY B 1 112 ? 10.82 -3.139 9.539 1 81.94 112 GLY B CA 1
ATOM 2419 C C . GLY B 1 112 ? 10.906 -2.75 8.078 1 81.94 112 GLY B C 1
ATOM 2420 O O . GLY B 1 112 ? 11.094 -1.578 7.75 1 81.94 112 GLY B O 1
ATOM 2421 N N . ALA B 1 113 ? 10.711 -3.658 7.191 1 81.62 113 ALA B N 1
ATOM 2422 C CA . ALA B 1 113 ? 10.711 -3.35 5.762 1 81.62 113 ALA B CA 1
ATOM 2423 C C . ALA B 1 113 ? 9.484 -2.527 5.379 1 81.62 113 ALA B C 1
ATOM 2425 O O . ALA B 1 113 ? 9.516 -1.776 4.402 1 81.62 113 ALA B O 1
ATOM 2426 N N . ALA B 1 114 ? 8.453 -2.727 6.211 1 86.88 114 ALA B N 1
ATOM 2427 C CA . ALA B 1 114 ? 7.23 -1.959 5.996 1 86.88 114 ALA B CA 1
ATOM 2428 C C . ALA B 1 114 ? 6.578 -1.581 7.32 1 86.88 114 ALA B C 1
ATOM 2430 O O . ALA B 1 114 ? 6.797 -2.242 8.336 1 86.88 114 ALA B O 1
ATOM 2431 N N . TRP B 1 115 ? 5.91 -0.557 7.297 1 91.31 115 TRP B N 1
ATOM 2432 C CA . TRP B 1 115 ? 5.078 -0.1 8.406 1 91.31 115 TRP B CA 1
ATOM 2433 C C . TRP B 1 115 ? 3.65 0.17 7.934 1 91.31 115 TRP B C 1
ATOM 2435 O O . TRP B 1 115 ? 3.441 0.78 6.883 1 91.31 115 TRP B O 1
ATOM 2445 N N . LEU B 1 116 ? 2.715 -0.298 8.672 1 92.81 116 LEU B N 1
ATOM 2446 C CA . LEU B 1 116 ? 1.321 -0.182 8.258 1 92.81 116 LEU B CA 1
ATOM 2447 C C . LEU B 1 116 ? 0.466 0.386 9.383 1 92.81 116 LEU B C 1
ATOM 2449 O O . LEU B 1 116 ? 0.63 0.007 10.547 1 92.81 116 LEU B O 1
ATOM 2453 N N . SER B 1 117 ? -0.388 1.264 9.07 1 94 117 SER B N 1
ATOM 2454 C CA . SER B 1 117 ? -1.421 1.772 9.969 1 94 117 SER B CA 1
ATOM 2455 C C . SER B 1 117 ? -2.791 1.759 9.297 1 94 117 SER B C 1
ATOM 2457 O O . SER B 1 117 ? -2.916 2.105 8.117 1 94 117 SER B O 1
ATOM 2459 N N . GLU B 1 118 ? -3.742 1.331 9.977 1 92.5 118 GLU B N 1
ATOM 2460 C CA . GLU B 1 118 ? -5.133 1.362 9.531 1 92.5 118 GLU B CA 1
ATOM 2461 C C . GLU B 1 118 ? -6.027 2.045 10.562 1 92.5 118 GLU B C 1
ATOM 2463 O O . GLU B 1 118 ? -5.867 1.839 11.766 1 92.5 118 GLU B O 1
ATOM 2468 N N . SER B 1 119 ? -6.891 2.875 10.031 1 93.81 119 SER B N 1
ATOM 2469 C CA . SER B 1 119 ? -7.809 3.561 10.93 1 93.81 119 SER B CA 1
ATOM 2470 C C . SER B 1 119 ? -9.062 4.027 10.195 1 93.81 119 SER B C 1
ATOM 2472 O O . SER B 1 119 ? -9.211 3.771 9 1 93.81 119 SER B O 1
ATOM 2474 N N . THR B 1 120 ? -9.891 4.645 10.938 1 94.44 120 THR B N 1
ATOM 2475 C CA . THR B 1 120 ? -11.117 5.199 10.367 1 94.44 120 THR B CA 1
ATOM 2476 C C . THR B 1 120 ? -10.867 6.598 9.812 1 94.44 120 THR B C 1
ATOM 2478 O O . THR B 1 120 ? -10.188 7.41 10.438 1 94.44 120 THR B O 1
ATOM 2481 N N . TRP B 1 121 ? -11.391 6.766 8.633 1 95.06 121 TRP B N 1
ATOM 2482 C CA . TRP B 1 121 ? -11.406 8.125 8.102 1 95.06 121 TRP B CA 1
ATOM 2483 C C . TRP B 1 121 ? -12.492 8.961 8.766 1 95.06 121 TRP B C 1
ATOM 2485 O O . TRP B 1 121 ? -13.68 8.633 8.688 1 95.06 121 TRP B O 1
ATOM 2495 N N . LEU B 1 122 ? -12.156 10.07 9.32 1 94.31 122 LEU B N 1
ATOM 2496 C CA . LEU B 1 122 ? -13.062 10.852 10.148 1 94.31 122 LEU B CA 1
ATOM 2497 C C . LEU B 1 122 ? -13.695 11.977 9.344 1 94.31 122 LEU B C 1
ATOM 2499 O O . LEU B 1 122 ? -14.57 12.695 9.844 1 94.31 122 LEU B O 1
ATOM 2503 N N . GLY B 1 123 ? -13.328 12.117 8.133 1 88.62 123 GLY B N 1
ATOM 2504 C CA . GLY B 1 123 ? -13.969 13.094 7.27 1 88.62 123 GLY B CA 1
ATOM 2505 C C . GLY B 1 123 ? -15.344 12.664 6.793 1 88.62 123 GLY B C 1
ATOM 2506 O O . GLY B 1 123 ? -15.82 11.586 7.16 1 88.62 123 GLY B O 1
ATOM 2507 N N . LYS B 1 124 ? -15.938 13.445 5.953 1 86.06 124 LYS B N 1
ATOM 2508 C CA . LYS B 1 124 ? -17.328 13.289 5.543 1 86.06 124 LYS B CA 1
ATOM 2509 C C . LYS B 1 124 ? -17.531 11.977 4.789 1 86.06 124 LYS B C 1
ATOM 2511 O O . LYS B 1 124 ? -18.594 11.359 4.891 1 86.06 124 LYS B O 1
ATOM 2516 N N . SER B 1 125 ? -16.594 11.594 4.039 1 86 125 SER B N 1
ATOM 2517 C CA . SER B 1 125 ? -16.734 10.406 3.203 1 86 125 SER B CA 1
ATOM 2518 C C . SER B 1 125 ? -16.734 9.133 4.043 1 86 125 SER B C 1
ATOM 2520 O O . SER B 1 125 ? -17.156 8.078 3.572 1 86 125 SER B O 1
ATOM 2522 N N . GLY B 1 126 ? -16.188 9.234 5.312 1 91.19 126 GLY B N 1
ATOM 2523 C CA . GLY B 1 126 ? -16.062 8.039 6.133 1 91.19 126 GLY B CA 1
ATOM 2524 C C . GLY B 1 126 ? -15.164 6.984 5.52 1 91.19 126 GLY B C 1
ATOM 2525 O O . GLY B 1 126 ? -14.336 7.293 4.66 1 91.19 126 GLY B O 1
ATOM 2526 N N . GLY B 1 127 ? -15.32 5.738 6.105 1 93.25 127 GLY B N 1
ATOM 2527 C CA . GLY B 1 127 ? -14.547 4.625 5.578 1 93.25 127 GLY B CA 1
ATOM 2528 C C . GLY B 1 127 ? -13.281 4.355 6.363 1 93.25 127 GLY B C 1
ATOM 2529 O O . GLY B 1 127 ? -13.172 4.73 7.535 1 93.25 127 GLY B O 1
ATOM 2530 N N . THR B 1 128 ? -12.438 3.604 5.695 1 93.81 128 THR B N 1
ATOM 2531 C CA . THR B 1 128 ? -11.188 3.182 6.32 1 93.81 128 THR B CA 1
ATOM 2532 C C . THR B 1 128 ? -9.992 3.705 5.531 1 93.81 128 THR B C 1
ATOM 2534 O O . THR B 1 128 ? -10.008 3.721 4.301 1 93.81 128 THR B O 1
ATOM 2537 N N . ILE B 1 129 ? -9.008 4.109 6.227 1 94.19 129 ILE B N 1
ATOM 2538 C CA . ILE B 1 129 ? -7.785 4.582 5.594 1 94.19 129 ILE B CA 1
ATOM 2539 C C . ILE B 1 129 ? -6.609 3.713 6.031 1 94.19 129 ILE B C 1
ATOM 2541 O O . ILE B 1 129 ? -6.523 3.314 7.195 1 94.19 129 ILE B O 1
ATOM 2545 N N . GLN B 1 130 ? -5.797 3.436 5.082 1 92.12 130 GLN B N 1
ATOM 2546 C CA . GLN B 1 130 ? -4.562 2.693 5.32 1 92.12 130 GLN B CA 1
ATOM 2547 C C . GLN B 1 130 ? -3.344 3.484 4.852 1 92.12 130 GLN B C 1
ATOM 2549 O O . GLN B 1 130 ? -3.33 4.012 3.738 1 92.12 130 GLN B O 1
ATOM 2554 N N . PHE B 1 131 ? -2.398 3.529 5.707 1 94.56 131 PHE B N 1
ATOM 2555 C CA . PHE B 1 131 ? -1.101 4.129 5.422 1 94.56 131 PHE B CA 1
ATOM 2556 C C . PHE B 1 131 ? -0.007 3.068 5.398 1 94.56 131 PHE B C 1
ATOM 2558 O O . PHE B 1 131 ? 0.302 2.465 6.426 1 94.56 131 PHE B O 1
ATOM 2565 N N . SER B 1 132 ? 0.562 2.881 4.215 1 91.81 132 SER B N 1
ATOM 2566 C CA . SER B 1 132 ? 1.604 1.871 4.055 1 91.81 132 SER B CA 1
ATOM 2567 C C . SER B 1 132 ? 2.939 2.51 3.693 1 91.81 132 SER B C 1
ATOM 2569 O O . SER B 1 132 ? 3.066 3.154 2.65 1 91.81 132 SER B O 1
ATOM 2571 N N . VAL B 1 133 ? 3.834 2.281 4.547 1 91.81 133 VAL B N 1
ATOM 2572 C CA . VAL B 1 133 ? 5.191 2.783 4.344 1 91.81 133 VAL B CA 1
ATOM 2573 C C . VAL B 1 133 ? 6.109 1.637 3.926 1 91.81 133 VAL B C 1
ATOM 2575 O O . VAL B 1 133 ? 6.145 0.591 4.578 1 91.81 133 VAL B O 1
ATOM 2578 N N . VAL B 1 134 ? 6.742 1.871 2.84 1 82.06 134 VAL B N 1
ATOM 2579 C CA . VAL B 1 134 ? 7.75 0.915 2.391 1 82.06 134 VAL B CA 1
ATOM 2580 C C . VAL B 1 134 ? 9.094 1.619 2.229 1 82.06 134 VAL B C 1
ATOM 2582 O O . VAL B 1 134 ? 9.227 2.539 1.418 1 82.06 134 VAL B O 1
ATOM 2585 N N . GLY B 1 135 ? 10.047 1.202 2.947 1 80.44 135 GLY B N 1
ATOM 2586 C CA . GLY B 1 135 ? 11.32 1.907 2.951 1 80.44 135 GLY B CA 1
ATOM 2587 C C . GLY B 1 135 ? 11.242 3.273 3.604 1 80.44 135 GLY B C 1
ATOM 2588 O O . GLY B 1 135 ? 10.5 3.465 4.57 1 80.44 135 GLY B O 1
ATOM 2589 N N . ASN B 1 136 ? 12.086 4.215 3.076 1 83.38 136 ASN B N 1
ATOM 2590 C CA . ASN B 1 136 ? 12.164 5.496 3.766 1 83.38 136 ASN B CA 1
ATOM 2591 C C . ASN B 1 136 ? 11.695 6.645 2.875 1 83.38 136 ASN B C 1
ATOM 2593 O O . ASN B 1 136 ? 11.672 7.797 3.307 1 83.38 136 ASN B O 1
ATOM 2597 N N . ASP B 1 137 ? 11.289 6.336 1.686 1 86.75 137 ASP B N 1
ATOM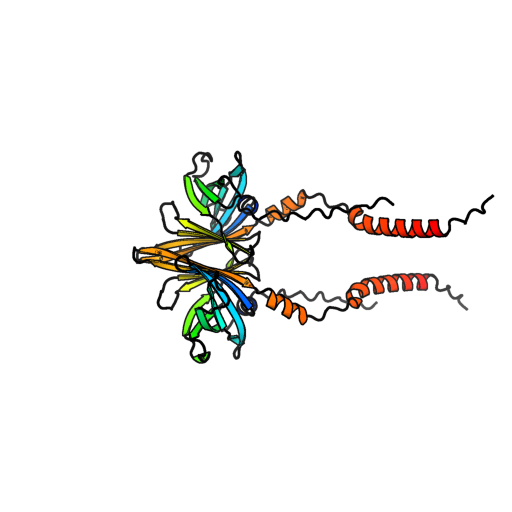 2598 C CA . ASP B 1 137 ? 11.078 7.453 0.77 1 86.75 137 ASP B CA 1
ATOM 2599 C C . ASP B 1 137 ? 9.797 7.273 -0.036 1 86.75 137 ASP B C 1
ATOM 2601 O O . ASP B 1 137 ? 9.594 7.945 -1.049 1 86.75 137 ASP B O 1
ATOM 2605 N N . ALA B 1 138 ? 8.977 6.375 0.439 1 89.56 138 ALA B N 1
ATOM 2606 C CA . ALA B 1 138 ? 7.727 6.176 -0.296 1 89.56 138 ALA B CA 1
ATOM 2607 C C . ALA B 1 138 ? 6.621 5.676 0.626 1 89.56 138 ALA B C 1
ATOM 2609 O O . ALA B 1 138 ? 6.891 5 1.622 1 89.56 138 ALA B O 1
ATOM 2610 N N . PHE B 1 139 ? 5.477 5.988 0.295 1 91.94 139 PHE B N 1
ATOM 2611 C CA . PHE B 1 139 ? 4.32 5.422 0.978 1 91.94 139 PHE B CA 1
ATOM 2612 C C . PHE B 1 139 ? 3.111 5.379 0.05 1 91.94 139 PHE B C 1
ATOM 2614 O O . PHE B 1 139 ? 3.104 6.023 -1 1 91.94 139 PHE B O 1
ATOM 2621 N N . VAL B 1 140 ? 2.188 4.609 0.345 1 91.69 140 VAL B N 1
ATOM 2622 C CA . VAL B 1 140 ? 0.896 4.523 -0.329 1 91.69 140 VAL B CA 1
ATOM 2623 C C . VAL B 1 140 ? -0.229 4.75 0.68 1 91.69 140 VAL B C 1
ATOM 2625 O O . VAL B 1 140 ? -0.238 4.148 1.755 1 91.69 140 VAL B O 1
ATOM 2628 N N . LEU B 1 141 ? -1.069 5.625 0.333 1 94.69 141 LEU B N 1
ATOM 2629 C CA . LEU B 1 141 ? -2.307 5.836 1.075 1 94.69 141 LEU B CA 1
ATOM 2630 C C . LEU B 1 141 ? -3.494 5.2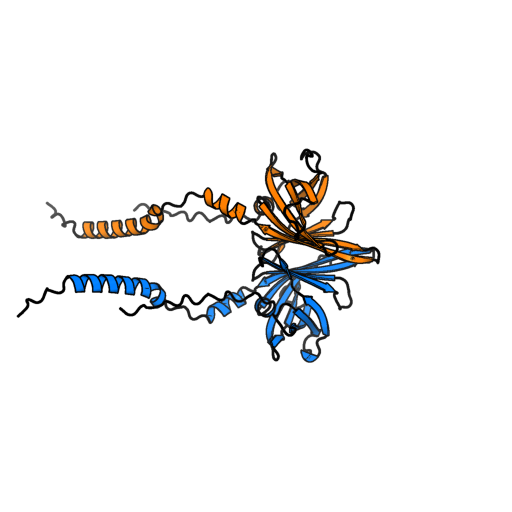27 0.339 1 94.69 141 LEU B C 1
ATOM 2632 O O . LEU B 1 141 ? -3.697 5.492 -0.848 1 94.69 141 LEU B O 1
ATOM 2636 N N . THR B 1 142 ? -4.227 4.43 1.071 1 92.5 142 THR B N 1
ATOM 2637 C CA . THR B 1 142 ? -5.43 3.822 0.514 1 92.5 142 THR B CA 1
ATOM 2638 C C . THR B 1 142 ? -6.656 4.191 1.347 1 92.5 142 THR B C 1
ATOM 2640 O O . THR B 1 142 ? -6.684 3.961 2.557 1 92.5 142 THR B O 1
ATOM 2643 N N . HIS B 1 143 ? -7.57 4.73 0.748 1 93.69 143 HIS B N 1
ATOM 2644 C CA . HIS B 1 143 ? -8.844 5.059 1.369 1 93.69 143 HIS B CA 1
ATOM 2645 C C . HIS B 1 143 ? -9.969 4.199 0.8 1 93.69 143 HIS B C 1
ATOM 2647 O O . HIS B 1 143 ? -10.273 4.273 -0.395 1 93.69 143 HIS B O 1
ATOM 2653 N N . ALA B 1 144 ? -10.539 3.457 1.666 1 93.12 144 ALA B N 1
ATOM 2654 C CA . ALA B 1 144 ? -11.617 2.559 1.255 1 93.12 144 ALA B CA 1
ATOM 2655 C C . ALA B 1 144 ? -12.977 3.072 1.735 1 93.12 144 ALA B C 1
ATOM 2657 O O . ALA B 1 144 ? -13.156 3.338 2.926 1 93.12 144 ALA B O 1
ATOM 2658 N N . THR B 1 145 ? -13.82 3.189 0.826 1 93 145 THR B N 1
ATOM 2659 C CA . THR B 1 145 ? -15.203 3.543 1.117 1 93 145 THR B CA 1
ATOM 2660 C C . THR B 1 145 ? -16.172 2.582 0.422 1 93 145 THR B C 1
ATOM 2662 O O . THR B 1 145 ? -15.742 1.548 -0.102 1 93 145 THR B O 1
ATOM 2665 N N . VAL B 1 146 ? -17.453 2.861 0.654 1 90.75 146 VAL B N 1
ATOM 2666 C CA . VAL B 1 146 ? -18.484 2.098 -0.04 1 90.75 146 VAL B CA 1
ATOM 2667 C C . VAL B 1 146 ? -19.266 3.016 -0.977 1 90.75 146 VAL B C 1
ATOM 2669 O O . VAL B 1 146 ? -19.656 4.121 -0.591 1 90.75 146 VAL B O 1
ATOM 2672 N N . ASP B 1 147 ? -19.422 2.561 -2.17 1 85.5 147 ASP B N 1
ATOM 2673 C CA . ASP B 1 147 ? -20.141 3.408 -3.117 1 85.5 147 ASP B CA 1
ATOM 2674 C C . ASP B 1 147 ? -21.656 3.283 -2.932 1 85.5 147 ASP B C 1
ATOM 2676 O O . ASP B 1 147 ? -22.109 2.637 -1.99 1 85.5 147 ASP B O 1
ATOM 2680 N N . ALA B 1 148 ? -22.344 3.979 -3.781 1 85.94 148 ALA B N 1
ATOM 2681 C CA . ALA B 1 148 ? -23.797 4.055 -3.652 1 85.94 148 ALA B CA 1
ATOM 2682 C C . ALA B 1 148 ? -24.438 2.68 -3.82 1 85.94 148 ALA B C 1
ATOM 2684 O O . ALA B 1 148 ? -25.516 2.422 -3.289 1 85.94 148 ALA B O 1
ATOM 2685 N N . GLU B 1 149 ? -23.812 1.733 -4.496 1 88 149 GLU B N 1
ATOM 2686 C CA . GLU B 1 149 ? -24.328 0.398 -4.766 1 88 149 GLU B CA 1
ATOM 2687 C C . GLU B 1 149 ? -23.859 -0.603 -3.713 1 88 149 GLU B C 1
ATOM 2689 O O . GLU B 1 149 ? -24.125 -1.801 -3.824 1 88 149 GLU B O 1
ATOM 2694 N N . GLY B 1 150 ? -23.125 -0.145 -2.809 1 85.56 150 GLY B N 1
ATOM 2695 C CA . GLY B 1 150 ? -22.688 -1.011 -1.727 1 85.56 150 GLY B CA 1
ATOM 2696 C C . GLY B 1 150 ? -21.391 -1.729 -2.025 1 85.56 150 GLY B C 1
ATOM 2697 O O . GLY B 1 150 ? -21.031 -2.691 -1.344 1 85.56 150 GLY B O 1
ATOM 2698 N N . ARG B 1 151 ? -20.75 -1.287 -3.02 1 87.25 151 ARG B N 1
ATOM 2699 C CA . ARG B 1 151 ? -19.484 -1.919 -3.387 1 87.25 151 ARG B CA 1
ATOM 2700 C C . ARG B 1 151 ? -18.297 -1.165 -2.789 1 87.25 151 ARG B C 1
ATOM 2702 O O . ARG B 1 151 ? -18.344 0.062 -2.674 1 87.25 151 ARG B O 1
ATOM 2709 N N . PRO B 1 152 ? -17.25 -1.921 -2.494 1 89.5 152 PRO B N 1
ATOM 2710 C CA . PRO B 1 152 ? -16.062 -1.21 -2.002 1 89.5 152 PRO B CA 1
ATOM 2711 C C . PRO B 1 152 ? -15.406 -0.353 -3.078 1 89.5 152 PRO B C 1
ATOM 2713 O O . PRO B 1 152 ? -15.25 -0.797 -4.219 1 89.5 152 PRO B O 1
ATOM 2716 N N . LYS B 1 153 ? -15.047 0.828 -2.689 1 88.06 153 LYS B N 1
ATOM 2717 C CA . LYS B 1 153 ? -14.328 1.776 -3.535 1 88.06 153 LYS B CA 1
ATOM 2718 C C . LYS B 1 153 ? -13 2.182 -2.898 1 88.06 153 LYS B C 1
ATOM 2720 O O . LYS B 1 153 ? -12.961 2.561 -1.726 1 88.06 153 LYS B O 1
ATOM 2725 N N . LEU B 1 154 ? -11.992 2.088 -3.744 1 89.81 154 LEU B N 1
ATOM 2726 C CA . LEU B 1 154 ? -10.664 2.453 -3.26 1 89.81 154 LEU B CA 1
ATOM 2727 C C . LEU B 1 154 ? -10.164 3.713 -3.959 1 89.81 154 LEU B C 1
ATOM 2729 O O . LEU B 1 154 ? -10.344 3.873 -5.168 1 89.81 154 LEU B O 1
ATOM 2733 N N . VAL B 1 155 ? -9.633 4.59 -3.189 1 88.94 155 VAL B N 1
ATOM 2734 C CA . VAL B 1 155 ? -8.844 5.715 -3.686 1 88.94 155 VAL B CA 1
ATOM 2735 C C . VAL B 1 155 ? -7.41 5.613 -3.17 1 88.94 155 VAL B C 1
ATOM 2737 O O . VAL B 1 155 ? -7.188 5.41 -1.975 1 88.94 155 VAL B O 1
ATOM 2740 N N . HIS B 1 156 ? -6.461 5.852 -4.129 1 90 156 HIS B N 1
ATOM 2741 C CA . HIS B 1 156 ? -5.066 5.66 -3.744 1 90 156 HIS B CA 1
ATOM 2742 C C . HIS B 1 156 ? -4.234 6.906 -4.043 1 90 156 HIS B C 1
ATOM 2744 O O . HIS B 1 156 ? -4.473 7.59 -5.039 1 90 156 HIS B O 1
ATOM 2750 N N . TRP B 1 157 ? -3.295 7.098 -3.164 1 93.19 157 TRP B N 1
ATOM 2751 C CA . TRP B 1 157 ? -2.213 8.055 -3.381 1 93.19 157 TRP B CA 1
ATOM 2752 C C . TRP B 1 157 ? -0.854 7.383 -3.221 1 93.19 157 TRP B C 1
ATOM 2754 O O . TRP B 1 157 ? -0.58 6.762 -2.191 1 93.19 157 TRP B O 1
ATOM 2764 N N . ALA B 1 158 ? -0.054 7.457 -4.223 1 92.19 158 ALA B N 1
ATOM 2765 C CA . ALA B 1 158 ? 1.344 7.039 -4.133 1 92.19 158 ALA B CA 1
ATOM 2766 C C . ALA B 1 158 ? 2.264 8.242 -3.945 1 92.19 158 ALA B C 1
ATOM 2768 O O . ALA B 1 158 ? 2.201 9.203 -4.715 1 92.19 158 ALA B O 1
ATOM 2769 N N . ALA B 1 159 ? 3.066 8.07 -2.949 1 94.44 159 ALA B N 1
ATOM 2770 C CA . ALA B 1 159 ? 3.908 9.219 -2.619 1 94.44 159 ALA B CA 1
ATOM 2771 C C . ALA B 1 159 ? 5.387 8.844 -2.676 1 94.44 159 ALA B C 1
ATOM 2773 O O . ALA B 1 159 ? 5.762 7.719 -2.354 1 94.44 159 ALA B O 1
ATOM 2774 N N . LYS B 1 160 ? 6.16 9.836 -3.051 1 91.44 160 LYS B N 1
ATOM 2775 C CA . LYS B 1 160 ? 7.613 9.766 -2.957 1 91.44 160 LYS B CA 1
ATOM 2776 C C . LYS B 1 160 ? 8.188 11.039 -2.348 1 91.44 160 LYS B C 1
ATOM 2778 O O . LYS B 1 160 ? 7.613 12.117 -2.508 1 91.44 160 LYS B O 1
ATOM 2783 N N . ARG B 1 161 ? 9.211 10.805 -1.662 1 92.75 161 ARG B N 1
ATOM 2784 C CA . ARG B 1 161 ? 9.898 11.992 -1.149 1 92.75 161 ARG B CA 1
ATOM 2785 C C . ARG B 1 161 ? 10.383 12.883 -2.289 1 92.75 161 ARG B C 1
ATOM 2787 O O . ARG B 1 161 ? 10.914 12.391 -3.287 1 92.75 161 ARG B O 1
ATOM 2794 N N . SER B 1 162 ? 10.148 14.117 -2.119 1 89.75 162 SER B N 1
ATOM 2795 C CA . SER B 1 162 ? 10.484 15.039 -3.199 1 89.75 162 SER B CA 1
ATOM 2796 C C . SER B 1 162 ? 11.992 15.195 -3.352 1 89.75 162 SER B C 1
ATOM 2798 O O . SER B 1 162 ? 12.727 15.188 -2.359 1 89.75 162 SER B O 1
ATOM 2800 N N . GLU B 1 163 ? 12.523 14.891 -4.574 1 68.31 163 GLU B N 1
ATOM 2801 C CA . GLU B 1 163 ? 13.945 15.086 -4.855 1 68.31 163 GLU B CA 1
ATOM 2802 C C . GLU B 1 163 ? 14.383 16.5 -4.496 1 68.31 163 GLU B C 1
ATOM 2804 O O . GLU B 1 163 ? 15.531 16.719 -4.098 1 68.31 163 GLU B O 1
ATOM 2809 N N . ARG B 1 164 ? 13.578 17.391 -4.805 1 50.97 164 ARG B N 1
ATOM 2810 C CA . ARG B 1 164 ? 13.984 18.766 -4.488 1 50.97 164 ARG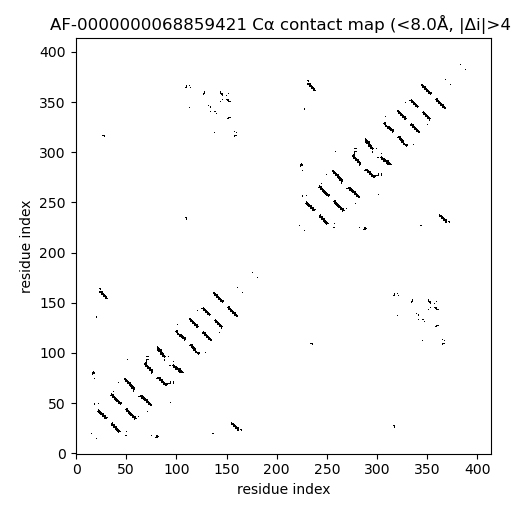 B CA 1
ATOM 2811 C C . ARG B 1 164 ? 14.445 18.875 -3.037 1 50.97 164 ARG B C 1
ATOM 2813 O O . ARG B 1 164 ? 15.367 19.625 -2.73 1 50.97 164 ARG B O 1
ATOM 2820 N N . ALA B 1 165 ? 13.742 18.25 -2.191 1 43.66 165 ALA B N 1
ATOM 2821 C CA . ALA B 1 165 ? 14.219 18.25 -0.812 1 43.66 165 ALA B CA 1
ATOM 2822 C C . ALA B 1 165 ? 15.562 17.531 -0.7 1 43.66 165 ALA B C 1
ATOM 2824 O O . ALA B 1 165 ? 16.375 17.859 0.172 1 43.66 165 ALA B O 1
ATOM 2825 N N . ALA B 1 166 ? 15.656 16.375 -1.413 1 40.81 166 ALA B N 1
ATOM 2826 C CA . ALA B 1 166 ? 16.953 15.711 -1.375 1 40.81 166 ALA B CA 1
ATOM 2827 C C . ALA B 1 166 ? 18.062 16.656 -1.808 1 40.81 166 ALA B C 1
ATOM 2829 O O . ALA B 1 166 ? 19.203 16.562 -1.336 1 40.81 166 ALA B O 1
ATOM 2830 N N . ALA B 1 167 ? 17.703 17.406 -2.777 1 36.19 167 ALA B N 1
ATOM 2831 C CA . ALA B 1 167 ? 18.766 18.328 -3.211 1 36.19 167 ALA B CA 1
ATOM 2832 C C . ALA B 1 167 ? 19.125 19.297 -2.094 1 36.19 167 ALA B C 1
ATOM 2834 O O . ALA B 1 167 ? 20.281 19.719 -1.98 1 36.19 167 ALA B O 1
ATOM 2835 N N . THR B 1 168 ? 18.125 19.75 -1.429 1 35.44 168 THR B N 1
ATOM 2836 C CA . THR B 1 168 ? 18.469 20.781 -0.461 1 35.44 168 THR B CA 1
ATOM 2837 C C . THR B 1 168 ? 19.156 20.172 0.759 1 35.44 168 THR B C 1
ATOM 2839 O O . THR B 1 168 ? 19.953 20.828 1.429 1 35.44 168 THR B O 1
ATOM 2842 N N . GLY B 1 169 ? 18.719 18.984 1.17 1 35.59 169 GLY B N 1
ATOM 2843 C CA . GLY B 1 169 ? 19.406 18.484 2.346 1 35.59 169 GLY B CA 1
ATOM 2844 C C . GLY B 1 169 ? 20.859 18.141 2.082 1 35.59 169 GLY B C 1
ATOM 2845 O O . GLY B 1 169 ? 21.625 17.922 3.02 1 35.59 169 GLY B O 1
ATOM 2846 N N . ASN B 1 170 ? 21.094 17.484 0.944 1 34.38 170 ASN B N 1
ATOM 2847 C CA . ASN B 1 170 ? 22.516 17.266 0.727 1 34.38 170 ASN B CA 1
ATOM 2848 C C . ASN B 1 170 ? 23.297 18.578 0.652 1 34.38 170 ASN B C 1
ATOM 2850 O O . ASN B 1 170 ? 24.5 18.578 0.444 1 34.38 170 ASN B O 1
ATOM 2854 N N . ALA B 1 171 ? 22.578 19.734 0.542 1 34.75 171 ALA B N 1
ATOM 2855 C CA . ALA B 1 171 ? 23.406 20.938 0.534 1 34.75 171 ALA B CA 1
ATOM 2856 C C . ALA B 1 171 ? 24.062 21.172 1.892 1 34.75 171 ALA B C 1
ATOM 2858 O O . ALA B 1 171 ? 25.109 21.812 1.982 1 34.75 171 ALA B O 1
ATOM 2859 N N . SER B 1 172 ? 23.312 20.844 2.98 1 33.38 172 SER B N 1
ATOM 2860 C CA . SER B 1 172 ? 23.938 21.25 4.234 1 33.38 172 SER B CA 1
ATOM 2861 C C . SER B 1 172 ? 24.922 20.203 4.727 1 33.38 172 SER B C 1
ATOM 2863 O O . SER B 1 172 ? 25.484 20.312 5.82 1 33.38 172 SER B O 1
ATOM 2865 N N . LYS B 1 173 ? 24.797 18.984 4.215 1 34.62 173 LYS B N 1
ATOM 2866 C CA . LYS B 1 173 ? 25.906 18.219 4.758 1 34.62 173 LYS B CA 1
ATOM 2867 C C . LYS B 1 173 ? 27.234 18.672 4.16 1 34.62 173 LYS B C 1
ATOM 2869 O O . LYS B 1 173 ? 27.391 18.734 2.938 1 34.62 173 LYS B O 1
ATOM 2874 N N . PRO B 1 174 ? 28 19.328 4.945 1 32.09 174 PRO B N 1
ATOM 2875 C CA . PRO B 1 174 ? 29.297 19.781 4.453 1 32.09 174 PRO B CA 1
ATOM 2876 C C . PRO B 1 174 ? 30 18.734 3.594 1 32.09 174 PRO B C 1
ATOM 2878 O O . PRO B 1 174 ? 29.859 17.531 3.844 1 32.09 174 PRO B O 1
ATOM 2881 N N . LYS B 1 175 ? 30.141 18.906 2.283 1 31.58 175 LYS B N 1
ATOM 2882 C CA . LYS B 1 175 ? 31.062 18.141 1.459 1 31.58 175 LYS B CA 1
ATOM 2883 C C . LYS B 1 175 ? 32.219 17.594 2.293 1 31.58 175 LYS B C 1
ATOM 2885 O O . LYS B 1 175 ? 33 18.359 2.877 1 31.58 175 LYS B O 1
ATOM 2890 N N . ARG B 1 176 ? 32.062 16.516 2.855 1 33.38 176 ARG B N 1
ATOM 2891 C CA . ARG B 1 176 ? 33.281 15.977 3.455 1 33.38 176 ARG B CA 1
ATOM 2892 C C . ARG B 1 176 ? 34.5 16.281 2.592 1 33.38 176 ARG B C 1
ATOM 2894 O O . ARG B 1 176 ? 34.469 16.125 1.371 1 33.38 176 ARG B O 1
ATOM 2901 N N . SER B 1 177 ? 35.281 17.172 3.039 1 29.81 177 SER B N 1
ATOM 2902 C CA . SER B 1 177 ? 36.5 17.672 2.361 1 29.81 177 SER B CA 1
ATOM 2903 C C . SER B 1 177 ? 37.25 16.547 1.668 1 29.81 177 SER B C 1
ATOM 2905 O O . SER B 1 177 ? 37.312 15.43 2.193 1 29.81 177 SER B O 1
ATOM 2907 N N . LEU B 1 178 ? 37.375 16.5 0.352 1 34.19 178 LEU B N 1
ATOM 2908 C CA . LEU B 1 178 ? 38.281 15.656 -0.411 1 34.19 178 LEU B CA 1
ATOM 2909 C C . LEU B 1 178 ? 39.531 15.328 0.407 1 34.19 178 LEU B C 1
ATOM 2911 O O . LEU B 1 178 ? 40.219 14.344 0.126 1 34.19 178 LEU B O 1
ATOM 2915 N N . LEU B 1 179 ? 39.781 16.25 1.349 1 35.97 179 LEU B N 1
ATOM 2916 C CA . LEU B 1 179 ? 40.969 16.109 2.154 1 35.97 179 LEU B CA 1
ATOM 2917 C C . LEU B 1 179 ? 40.844 14.93 3.119 1 35.97 179 LEU B C 1
ATOM 2919 O O . LEU B 1 179 ? 41.844 14.273 3.441 1 35.97 179 LEU B O 1
ATOM 2923 N N . GLN B 1 180 ? 39.625 14.68 3.576 1 37.47 180 GLN B N 1
ATOM 2924 C CA . GLN B 1 180 ? 39.5 13.609 4.555 1 37.47 180 GLN B CA 1
ATOM 2925 C C . GLN B 1 180 ? 39.438 12.242 3.869 1 37.47 180 GLN B C 1
ATOM 2927 O O . GLN B 1 180 ? 39.719 11.219 4.492 1 37.47 180 GLN B O 1
ATOM 2932 N N . ARG B 1 181 ? 39 12.172 2.682 1 35.44 181 ARG B N 1
ATOM 2933 C CA . ARG B 1 181 ? 39.062 10.93 1.916 1 35.44 181 ARG B CA 1
ATOM 2934 C C . ARG B 1 181 ? 40.5 10.57 1.557 1 35.44 181 ARG B C 1
ATOM 2936 O O . ARG B 1 181 ? 40.844 9.391 1.472 1 35.44 181 ARG B O 1
ATOM 2943 N N . TRP B 1 182 ? 41.281 11.656 1.318 1 38.53 182 TRP B N 1
ATOM 2944 C CA . TRP B 1 182 ? 42.688 11.484 0.958 1 38.53 182 TRP B CA 1
ATOM 2945 C C . TRP B 1 182 ? 43.562 11.453 2.201 1 38.53 182 TRP B C 1
ATOM 2947 O O . TRP B 1 182 ? 44.75 11.141 2.115 1 38.53 182 TRP B O 1
ATOM 2957 N N . GLY B 1 183 ? 42.906 11.742 3.344 1 40.16 183 GLY B N 1
ATOM 2958 C CA . GLY B 1 183 ? 43.656 11.773 4.582 1 40.16 183 GLY B CA 1
ATOM 2959 C C . GLY B 1 183 ? 44.062 10.398 5.062 1 40.16 183 GLY B C 1
ATOM 2960 O O . GLY B 1 183 ? 45.156 10.234 5.609 1 40.16 183 GLY B O 1
ATOM 2961 N N . TRP B 1 184 ? 43.188 9.461 4.797 1 42.53 184 TRP B N 1
ATOM 2962 C CA . TRP B 1 184 ? 43.594 8.117 5.203 1 42.53 184 TRP B CA 1
ATOM 2963 C C . TRP B 1 184 ? 44.75 7.617 4.363 1 42.53 184 TRP B C 1
ATOM 2965 O O . TRP B 1 184 ? 45.656 6.965 4.879 1 42.53 184 TRP B O 1
ATOM 2975 N N . TYR B 1 185 ? 44.75 7.973 3.055 1 41.91 185 TYR B N 1
ATOM 2976 C CA . TYR B 1 185 ? 45.875 7.578 2.223 1 41.91 185 TYR B CA 1
ATOM 2977 C C . TYR B 1 185 ? 47.156 8.336 2.621 1 41.91 185 TYR B C 1
ATOM 2979 O O . TYR B 1 185 ? 48.25 7.773 2.613 1 41.91 185 TYR B O 1
ATOM 2987 N N . LEU B 1 186 ? 46.969 9.609 3.082 1 44.69 186 LEU B N 1
ATOM 2988 C CA . LEU B 1 186 ? 48.094 10.414 3.543 1 44.69 186 LEU B CA 1
ATOM 2989 C C . LEU B 1 186 ? 48.594 9.906 4.883 1 44.69 186 LEU B C 1
ATOM 2991 O O . LEU B 1 186 ? 49.812 9.852 5.102 1 44.69 186 LEU B O 1
ATOM 2995 N N . GLY B 1 187 ? 47.719 9.43 5.723 1 43.88 187 GLY B N 1
ATOM 2996 C CA . GLY B 1 187 ? 48.156 8.828 6.973 1 43.88 187 GLY B CA 1
ATOM 2997 C C . GLY B 1 187 ? 48.938 7.539 6.781 1 43.88 187 GLY B C 1
ATOM 2998 O O . GLY B 1 187 ? 49.969 7.332 7.418 1 43.88 187 GLY B O 1
ATOM 2999 N N . ALA B 1 188 ? 48.406 6.746 5.898 1 45.94 188 ALA B N 1
ATOM 3000 C CA . ALA B 1 188 ? 49.125 5.508 5.602 1 45.94 188 ALA B CA 1
ATOM 3001 C C . ALA B 1 188 ? 50.469 5.801 4.957 1 45.94 188 ALA B C 1
ATOM 3003 O O . ALA B 1 188 ? 51.469 5.152 5.277 1 45.94 188 ALA B O 1
ATOM 3004 N N . ALA B 1 189 ? 50.469 6.816 4.098 1 47.22 189 ALA B N 1
ATOM 3005 C CA . ALA B 1 189 ? 51.75 7.219 3.482 1 47.22 189 ALA B CA 1
ATOM 3006 C C . ALA B 1 189 ? 52.719 7.773 4.523 1 47.22 189 ALA B C 1
ATOM 3008 O O . ALA B 1 189 ? 53.906 7.465 4.5 1 47.22 189 ALA B O 1
ATOM 3009 N N . ILE B 1 190 ? 52.094 8.523 5.457 1 48.78 190 ILE B N 1
ATOM 3010 C CA . ILE B 1 190 ? 52.938 9.062 6.535 1 48.78 190 ILE B CA 1
ATOM 3011 C C . ILE B 1 190 ? 53.438 7.918 7.418 1 48.78 190 ILE B C 1
ATOM 3013 O O . ILE B 1 190 ? 54.594 7.887 7.801 1 48.78 190 ILE B O 1
ATOM 3017 N N . LEU B 1 191 ? 52.594 6.965 7.625 1 47.72 191 LEU B N 1
ATOM 3018 C CA . LEU B 1 191 ? 53 5.84 8.461 1 47.72 191 LEU B CA 1
ATOM 3019 C C . LEU B 1 191 ? 54.062 5.016 7.77 1 47.72 191 LEU B C 1
ATOM 3021 O O . LEU B 1 191 ? 55.031 4.582 8.406 1 47.72 191 LEU B O 1
ATOM 3025 N N . VAL B 1 192 ? 53.906 4.875 6.539 1 49.16 192 VAL B N 1
ATOM 3026 C CA . VAL B 1 192 ? 54.906 4.133 5.777 1 49.16 192 VAL B CA 1
ATOM 3027 C C . VAL B 1 192 ? 56.219 4.93 5.727 1 49.16 192 VAL B C 1
ATOM 3029 O O . VAL B 1 192 ? 57.281 4.371 5.898 1 49.16 192 VAL B O 1
ATOM 3032 N N . CYS B 1 193 ? 56.062 6.277 5.617 1 48.88 193 CYS B N 1
ATOM 3033 C CA . CYS B 1 193 ? 57.219 7.137 5.637 1 48.88 193 CYS B CA 1
ATOM 3034 C C . CYS B 1 193 ? 57.875 7.137 7.016 1 48.88 193 CYS B C 1
ATOM 3036 O O . CYS B 1 193 ? 59.094 7.035 7.129 1 48.88 193 CYS B O 1
ATOM 3038 N N . ALA B 1 194 ? 57.062 7.188 8.047 1 48.81 194 ALA B N 1
ATOM 3039 C CA . ALA B 1 194 ? 57.594 7.152 9.414 1 48.81 194 ALA B CA 1
ATOM 3040 C C . ALA B 1 194 ? 58.25 5.809 9.719 1 48.81 194 ALA B C 1
ATOM 3042 O O . ALA B 1 194 ? 59.312 5.762 10.352 1 48.81 194 ALA B O 1
ATOM 3043 N N . TYR B 1 195 ? 57.625 4.797 9.234 1 47.47 195 TYR B N 1
ATOM 3044 C CA . TYR B 1 195 ? 58.188 3.465 9.43 1 47.47 195 TYR B CA 1
ATOM 3045 C C . TYR B 1 195 ? 59.531 3.332 8.727 1 47.47 195 TYR B C 1
ATOM 3047 O O . TYR B 1 195 ? 60.469 2.756 9.273 1 47.47 195 TYR B O 1
ATOM 3055 N N . ARG B 1 196 ? 59.562 3.895 7.551 1 45.53 196 ARG B N 1
ATOM 3056 C CA . ARG B 1 196 ? 60.812 3.828 6.82 1 45.53 196 ARG B CA 1
ATOM 3057 C C . ARG B 1 196 ? 61.875 4.668 7.5 1 45.53 196 ARG B C 1
ATOM 3059 O O . ARG B 1 196 ? 63.062 4.281 7.539 1 45.53 196 ARG B O 1
ATOM 3066 N N . VAL B 1 197 ? 61.438 5.785 8.039 1 49.31 197 VAL B N 1
ATOM 3067 C CA . VAL B 1 197 ? 62.406 6.641 8.734 1 49.31 197 VAL B CA 1
ATOM 3068 C C . VAL B 1 197 ? 62.844 5.965 10.031 1 49.31 197 VAL B C 1
ATOM 3070 O O . VAL B 1 197 ? 64 6.047 10.406 1 49.31 197 VAL B O 1
ATOM 3073 N N . SER B 1 198 ? 61.938 5.32 10.664 1 46.78 198 SER B N 1
ATOM 3074 C CA . SER B 1 198 ? 62.312 4.684 11.922 1 46.78 198 SER B CA 1
ATOM 3075 C C . SER B 1 198 ? 63.25 3.516 11.688 1 46.78 198 SER B C 1
ATOM 3077 O O . SER B 1 198 ? 64 3.135 12.578 1 46.78 198 SER B O 1
ATOM 3079 N N . LYS B 1 199 ? 63.031 2.844 10.641 1 49.84 199 LYS B N 1
ATOM 3080 C CA . LYS B 1 199 ? 63.906 1.714 10.383 1 49.84 199 LYS B CA 1
ATOM 3081 C C . LYS B 1 199 ? 65.312 2.189 10.055 1 49.84 199 LYS B C 1
ATOM 3083 O O . LYS B 1 199 ? 66.312 1.44 10.219 1 49.84 199 LYS B O 1
ATOM 3088 N N . ASP B 1 200 ? 65.375 3.379 9.469 1 45.34 200 ASP B N 1
ATOM 3089 C CA . ASP B 1 200 ? 66.688 3.863 9.102 1 45.34 200 ASP B CA 1
ATOM 3090 C C . ASP B 1 200 ? 67.312 4.641 10.258 1 45.34 200 ASP B C 1
ATOM 3092 O O . ASP B 1 200 ? 68.375 5.246 10.086 1 45.34 200 ASP B O 1
ATOM 3096 N N . ALA B 1 201 ? 66.562 4.676 11.383 1 43.09 201 ALA B N 1
ATOM 3097 C CA . ALA B 1 201 ? 67.188 5.352 12.492 1 43.09 201 ALA B CA 1
ATOM 3098 C C . ALA B 1 201 ? 68.438 4.566 12.961 1 43.09 201 ALA B C 1
ATOM 3100 O O . ALA B 1 201 ? 68.312 3.359 13.188 1 43.09 201 ALA B O 1
ATOM 3101 N N . PRO B 1 202 ? 69.562 5.117 12.648 1 46.66 202 PRO B N 1
ATOM 3102 C CA . PRO B 1 202 ? 70.812 4.465 13.023 1 46.66 202 PRO B CA 1
ATOM 3103 C C . PRO B 1 202 ? 70.812 4.031 14.484 1 46.66 202 PRO B C 1
ATOM 3105 O O . PRO B 1 202 ? 70.188 4.684 15.336 1 46.66 202 PRO B O 1
ATOM 3108 N N . LYS B 1 203 ? 70.875 2.707 14.789 1 43.94 203 LYS B N 1
ATOM 3109 C CA . LYS B 1 203 ? 71.125 2.111 16.109 1 43.94 203 LYS B CA 1
ATOM 3110 C C . LYS B 1 203 ? 72.25 2.828 16.828 1 43.94 203 LYS B C 1
ATOM 3112 O O . LYS B 1 203 ? 73.375 2.881 16.328 1 43.94 203 LYS B O 1
ATOM 3117 N N . ALA B 1 204 ? 71.875 3.846 17.5 1 40.47 204 ALA B N 1
ATOM 3118 C CA . ALA B 1 204 ? 72.875 4.559 18.312 1 40.47 204 ALA B CA 1
ATOM 3119 C C . ALA B 1 204 ? 73.625 3.598 19.203 1 40.47 204 ALA B C 1
ATOM 3121 O O . ALA B 1 204 ? 73.062 2.688 19.797 1 40.47 204 ALA B O 1
ATOM 3122 N N . LYS B 1 205 ? 74.938 3.402 18.922 1 43.53 205 LYS B N 1
ATOM 3123 C CA . LYS B 1 205 ? 75.938 2.691 19.734 1 43.53 205 LYS B CA 1
ATOM 3124 C C . LYS B 1 205 ? 75.812 3.123 21.188 1 43.53 205 LYS B C 1
ATOM 3126 O O . LYS B 1 205 ? 75.75 4.316 21.484 1 43.53 205 LYS B O 1
ATOM 3131 N N . PRO B 1 206 ? 75.375 2.201 22.062 1 46.53 206 PRO B N 1
ATOM 3132 C CA . PRO B 1 206 ? 75.5 2.506 23.484 1 46.53 206 PRO B CA 1
ATOM 3133 C C . PRO B 1 206 ? 76.875 3.049 23.844 1 46.53 206 PRO B C 1
ATOM 3135 O O . PRO B 1 206 ? 77.875 2.543 23.359 1 46.53 206 PRO B O 1
ATOM 3138 N N . ALA B 1 207 ? 76.938 4.324 24.281 1 32.16 207 ALA B N 1
ATOM 3139 C CA . ALA B 1 207 ? 78.188 4.734 24.922 1 32.16 207 ALA B CA 1
ATOM 3140 C C . ALA B 1 207 ? 78.438 3.932 26.188 1 32.16 207 ALA B C 1
ATOM 3142 O O . ALA B 1 207 ? 77.5 3.512 26.875 1 32.16 207 ALA B O 1
#

Organism: Emiliania huxleyi (strain CCMP1516) (NCBI:txid280463)

Secondary structure (DSSP, 8-state):
-----------------HHHHH-EEEEEEEEETTEEEEEEEEEEE-GGG-EEEEEEEEESS-TTSEEEEEEEEEEE-SSSSSEEEEEEEETT--GGG-EEEEEEE-EEETTTTEEEEEEE--STT-SEEEEEEETTSEEEEEEEEE-TTS-EEEEEEEEEE-HHHHHHHHHHS----HHHHTHHHHHHHHHHHHHHHHHTS------/-----------------HHHHH-EEEEEEEEETTEEEEEEEEEEE-GGG-EEEEEEEEESS-TTSEEEEEEEEEEE-SSSSSEEEEEEEETT--GGG-EEEEEEE-EEETTTTEEEEEEE--STT-SEEEEEEETTSEEEEEEEEE-TTS-EEEEEEEEEE-HHHHHHHTTSS----HHHHHHHHHHHHHHHHHHHHHHTS------

Foldseek 3Di:
DPPPPPPPPPPPPPDDAVQVLVAAKKWKWWDDPRFIKIKMDHWHQDPPGKIWGKMWMDGPVCRPDTPAIKIWIWDADPDDRQWTFIWIGHPPDDPVPTDTQWIWHWDADPNNQKIKTKTWGPDPQIAIWMWMDGPRFKIKIWGWGADPVRHIDIIMMIMGHDVVRVVVVVVPPPPPPPCVVCVVVVVVVVVVVVVVVVVPPPPPDDD/DPPPPPPPPPPPPPDDAVQVLVAAKKWKWWDDPRFIKIKMDHWHQDPPGKIWDKMWMDGPVCRPDTPAIKIWIWDADPDDRQWTFIWIGHPPDDPVPTDTQWIWHWDADPNNQKIKTKTWGPDPQIAIWMWMDGPRFKIKIWGWGADPVRHIDIIMMIMGHDVVVVVVVVVPPPPPPPCVVCVVVVVVVVVVVVVVVVVPPPPPDDD